Protein AF-A0A9P3BQN1-F1 (afdb_monomer_lite)

InterPro domains:
  IPR005103 Auxiliary Activity family 9, catalytic domain [PF03443] (20-229)
  IPR005103 Auxiliary Activity family 9, catalytic domain [cd21175] (20-243)
  IPR049892 Auxiliary Activity family 9 [PTHR33353] (1-288)

Foldseek 3Di:
DDDDDDDDPPPPPPPPDQFFKAFFWKDKLQATPATQAQWQFAFDLVCRRFFDPPPLFQCQQAHVSQQAFFQAAAEYEQFIKMKIAMASQLQPPDQDRGHPLQFWKKWKKKFDDQDRRHGPPRFWKGIATADMAGQAPVVRGGPVVVCVVQSRMAMGTHHQADAWFKMKMKIKGWGQNQLQPVVGDTGIHMHIGIYGYFHPHHDRDDMGGRGRRQDDNPDQLSNADPPDVPGPPPRPDDDDDHDDHPDDDPCPDPDDDDDDDDDDDDDDDDDDDDDDDDDDDDDDDDDDDDDDDDDDDDDDDDPPVPPPRPDTDDDPGRDDDPQFQEDNHSDTDHQFDWWDDLVSLVRSLVVLVVSLVVQVVSDGSSDSVRSVLSVVQSVQSVVCSVVVVGGDDPPTSHRSYDRDDGRSGDNDRDDYNDDPPPPDDDDDDD

Organism: Aspergillus viridinutans (NCBI:txid75553)

Sequence (430 aa):
MYRNFLLAVLALLTASAHAHTTFTTLYVDGENQGDGVCVRMHRDPEKATNPIEPLSSKDVACGIDGEKGVARVCPAKASSTLTFEFREWPDASHRGAIDKSHKGPCAVYMKKVDDATADNNAAGDGWFKIWQADYDATAGKWCTEKMIDNNGHISVQIPADIEGGYYLVRPELLALHATQDNPPDPQFYVGCAQVFVQSTGTAKPPTVNIGEGTYALSMPGMKYNIYKTPLDLPYPMYGPPVYEAGKTASANTRSEKSADTASSASTTPTKAALADTGSKKSTNSTSKPSSVPTQVCKDKTKSKKEKTKRDTLVQTKGLKPEGCILVRDNWCGFEVPSYTDEQGCSAASQNCWAQADVCYNTAPPTGSKHCQIWENKCTALDDSCNSGVFTGPPNKGKDLTPKPPALVGSTKIFQRGLRSHMKRRRLAHV

Secondary structure (DSSP, 8-state):
---------------------EEEEEEETTEEEEETTTEE----TTTTTS--SSTTSGGGTT-TTTTSPPS--EEEETTPEEEEEEESSTT-SS--SS-TT----EEEEEEE-S-TTSSS-SSEEEEEEEEEE--BTTTTB-HHHHHHHTTTEEEEE--SSBBPEEEEEEEEEEEEEETTSSS-EEEEEE-EEEEEEE--B-B----EEESTTSS-TTSGGGS--TT-SS--SSP---SSPPP-TT---------------------------------------------------------------PPPP---SSPPPTTEEEESSS-EEEPPPPBSSHHHHHHHHHHHHHHHHHHHHT--TT-SHHHHHHHHHHHHHHHHHHTT--SB-TTTT----PPPPPP-S---PPPP-----TT-------

Structure (mmCIF, N/CA/C/O backbone):
data_AF-A0A9P3BQN1-F1
#
_entry.id   AF-A0A9P3BQN1-F1
#
loop_
_atom_site.group_PDB
_atom_site.id
_atom_site.type_symbol
_atom_site.label_atom_id
_atom_site.label_alt_id
_atom_site.label_comp_id
_atom_site.label_asym_id
_atom_site.label_entity_id
_atom_site.label_seq_id
_atom_site.pdbx_PDB_ins_code
_atom_site.Cartn_x
_atom_site.Cartn_y
_atom_site.Cartn_z
_atom_site.occupancy
_atom_site.B_iso_or_equiv
_atom_site.auth_seq_id
_atom_site.auth_comp_id
_atom_site.auth_asym_id
_atom_site.auth_atom_id
_atom_site.pdbx_PDB_model_num
ATOM 1 N N . MET A 1 1 ? 33.917 47.162 34.806 1.00 39.03 1 MET A N 1
ATOM 2 C CA . MET A 1 1 ? 33.434 46.972 33.421 1.00 39.03 1 MET A CA 1
ATOM 3 C C . MET A 1 1 ? 32.985 45.526 33.267 1.00 39.03 1 MET A C 1
ATOM 5 O O . MET A 1 1 ? 33.846 44.658 33.234 1.00 39.03 1 MET A O 1
ATOM 9 N N . TYR A 1 2 ? 31.681 45.250 33.211 1.00 36.12 2 TYR A N 1
ATOM 10 C CA . TYR A 1 2 ? 31.184 43.922 32.827 1.00 36.12 2 TYR A CA 1
ATOM 11 C C . TYR A 1 2 ? 30.967 43.896 31.310 1.00 36.12 2 TYR A C 1
ATOM 13 O O . TYR A 1 2 ? 30.393 44.830 30.755 1.00 36.12 2 TYR A O 1
ATOM 21 N N . ARG A 1 3 ? 31.483 42.864 30.632 1.00 45.34 3 ARG A N 1
ATOM 22 C CA . ARG A 1 3 ? 31.343 42.673 29.181 1.00 45.34 3 ARG A CA 1
ATOM 23 C C . ARG A 1 3 ? 30.247 41.644 28.927 1.00 45.34 3 ARG A C 1
ATOM 25 O O . ARG A 1 3 ? 30.445 40.468 29.215 1.00 45.34 3 ARG A O 1
ATOM 32 N N . ASN A 1 4 ? 29.117 42.090 28.382 1.00 42.12 4 ASN A N 1
ATOM 33 C CA . ASN A 1 4 ? 28.040 41.199 27.958 1.00 42.12 4 ASN A CA 1
ATOM 34 C C . ASN A 1 4 ? 28.542 40.280 26.835 1.00 42.12 4 ASN A C 1
ATOM 36 O O . ASN A 1 4 ? 28.937 40.764 25.775 1.00 42.12 4 ASN A O 1
ATOM 40 N N . PHE A 1 5 ? 28.485 38.966 27.046 1.00 46.78 5 PHE A N 1
ATOM 41 C CA . PHE A 1 5 ? 28.626 37.986 25.971 1.00 46.78 5 PHE A CA 1
ATOM 42 C C . PHE A 1 5 ? 27.250 37.710 25.359 1.00 46.78 5 PHE A C 1
ATOM 44 O O . PHE A 1 5 ? 26.443 36.972 25.918 1.00 46.78 5 PHE A O 1
ATOM 51 N N . LEU A 1 6 ? 26.988 38.308 24.196 1.00 47.00 6 LEU A N 1
ATOM 52 C CA . LEU A 1 6 ? 25.861 37.935 23.342 1.00 47.00 6 LEU A CA 1
ATOM 53 C C . LEU A 1 6 ? 26.214 36.650 22.580 1.00 47.00 6 LEU A C 1
ATOM 55 O O . LEU A 1 6 ? 26.859 36.692 21.534 1.00 47.00 6 LEU A O 1
ATOM 59 N N . LEU A 1 7 ? 25.796 35.503 23.118 1.00 45.19 7 LEU A N 1
ATOM 60 C CA . LEU A 1 7 ? 25.830 34.226 22.405 1.00 45.19 7 LEU A CA 1
ATOM 61 C C . LEU A 1 7 ? 24.659 34.160 21.418 1.00 45.19 7 LEU A C 1
ATOM 63 O O . LEU A 1 7 ? 23.533 33.832 21.787 1.00 45.19 7 LEU A O 1
ATOM 67 N N . ALA A 1 8 ? 24.931 34.475 20.153 1.00 49.75 8 ALA A N 1
ATOM 68 C CA . ALA A 1 8 ? 23.980 34.269 19.067 1.00 49.75 8 ALA A CA 1
ATOM 69 C C . ALA A 1 8 ? 23.881 32.768 18.742 1.00 49.75 8 ALA A C 1
ATOM 71 O O . ALA A 1 8 ? 24.763 32.203 18.095 1.00 49.75 8 ALA A O 1
ATOM 72 N N . VAL A 1 9 ? 22.808 32.116 19.197 1.00 50.03 9 VAL A N 1
ATOM 73 C CA . VAL A 1 9 ? 22.521 30.713 18.866 1.00 50.03 9 VAL A CA 1
ATOM 74 C C . VAL A 1 9 ? 22.020 30.638 17.424 1.00 50.03 9 VAL A C 1
ATOM 76 O O . VAL A 1 9 ? 20.843 30.862 17.145 1.00 50.03 9 VAL A O 1
ATOM 79 N N . LEU A 1 10 ? 22.926 30.333 16.493 1.00 47.22 10 LEU A N 1
ATOM 80 C CA . LEU A 1 10 ? 22.579 30.088 15.096 1.00 47.22 10 LEU A CA 1
ATOM 81 C C . LEU A 1 10 ? 21.950 28.693 14.963 1.00 47.22 10 LEU A C 1
ATOM 83 O O . LEU A 1 10 ? 22.652 27.694 14.808 1.00 47.22 10 LEU A O 1
ATOM 87 N N . ALA A 1 11 ? 20.621 28.628 15.037 1.00 49.75 11 ALA A N 1
ATOM 88 C CA . ALA A 1 11 ? 19.874 27.397 14.808 1.00 49.75 11 ALA A CA 1
ATOM 89 C C . ALA A 1 11 ? 20.002 26.957 13.338 1.00 49.75 11 ALA A C 1
ATOM 91 O O . ALA A 1 11 ? 19.319 27.472 12.451 1.00 49.75 11 ALA A O 1
ATOM 92 N N . LEU A 1 12 ? 20.887 25.992 13.083 1.00 48.31 12 LEU A N 1
ATOM 93 C CA . LEU A 1 12 ? 20.987 25.292 11.805 1.00 48.31 12 LEU A CA 1
ATOM 94 C C . LEU A 1 12 ? 19.732 24.438 11.598 1.00 48.31 12 LEU A C 1
ATOM 96 O O . LEU A 1 12 ? 19.651 23.304 12.063 1.00 48.31 12 LEU A O 1
ATOM 100 N N . LEU A 1 13 ? 18.758 24.994 10.877 1.00 46.69 13 LEU A N 1
ATOM 101 C CA . LEU A 1 13 ? 17.640 24.243 10.313 1.00 46.69 13 LEU A CA 1
ATOM 102 C C . LEU A 1 13 ? 18.183 23.286 9.245 1.00 46.69 13 LEU A C 1
ATOM 104 O O . LEU A 1 13 ? 18.296 23.637 8.070 1.00 46.69 13 LEU A O 1
ATOM 108 N N . THR A 1 14 ? 18.541 22.072 9.661 1.00 46.84 14 THR A N 1
ATOM 109 C CA . THR A 1 14 ? 18.859 20.974 8.750 1.00 46.84 14 THR A CA 1
ATOM 110 C C . THR A 1 14 ? 17.588 20.593 8.003 1.00 46.84 14 THR A C 1
ATOM 112 O O . THR A 1 14 ? 16.731 19.889 8.535 1.00 46.84 14 THR A O 1
ATOM 115 N N . ALA A 1 15 ? 17.445 21.089 6.775 1.00 46.72 15 ALA A N 1
ATOM 116 C CA . ALA A 1 15 ? 16.362 20.693 5.892 1.00 46.72 15 ALA A CA 1
ATOM 117 C C . ALA A 1 15 ? 16.538 19.212 5.526 1.00 46.72 15 ALA A C 1
ATOM 119 O O . ALA A 1 15 ? 17.345 18.873 4.660 1.00 46.72 15 ALA A O 1
ATOM 120 N N . SER A 1 16 ? 15.803 18.335 6.212 1.00 53.94 16 SER A N 1
ATOM 121 C CA . SER A 1 16 ? 15.753 16.905 5.917 1.00 53.94 16 SER A CA 1
ATOM 122 C C . SER A 1 16 ? 15.166 16.698 4.526 1.00 53.94 16 SER A C 1
ATOM 124 O O . SER A 1 16 ? 13.947 16.694 4.354 1.00 53.94 16 SER A O 1
ATOM 126 N N . ALA A 1 17 ? 16.033 16.547 3.527 1.00 56.06 17 ALA A N 1
ATOM 127 C CA . ALA A 1 17 ? 15.627 16.203 2.176 1.00 56.06 17 ALA A CA 1
ATOM 128 C C . ALA A 1 17 ? 14.999 14.803 2.185 1.00 56.06 17 ALA A C 1
ATOM 130 O O . ALA A 1 17 ? 15.699 13.795 2.257 1.00 56.06 17 ALA A O 1
ATOM 131 N N . HIS A 1 18 ? 13.668 14.745 2.141 1.00 74.12 18 HIS A N 1
ATOM 132 C CA . HIS A 1 18 ? 12.994 13.570 1.605 1.00 74.12 18 HIS A CA 1
ATOM 133 C C . HIS A 1 18 ? 13.235 13.516 0.088 1.00 74.12 18 HIS A C 1
ATOM 135 O O . HIS A 1 18 ? 13.568 14.523 -0.541 1.00 74.12 18 HIS A O 1
ATOM 141 N N . ALA A 1 19 ? 13.172 12.299 -0.441 1.00 89.06 19 ALA A N 1
ATOM 142 C CA . ALA A 1 19 ? 13.417 11.963 -1.844 1.00 89.06 19 ALA A CA 1
ATOM 143 C C . ALA A 1 19 ? 12.872 10.561 -2.162 1.00 89.06 19 ALA A C 1
ATOM 145 O O . ALA A 1 19 ? 12.425 10.289 -3.275 1.00 89.06 19 ALA A O 1
ATOM 146 N N . HIS A 1 20 ? 12.911 9.674 -1.164 1.00 96.75 20 HIS A N 1
ATOM 147 C CA . HIS A 1 20 ? 12.397 8.310 -1.220 1.00 96.75 20 HIS A CA 1
ATOM 148 C C . HIS A 1 20 ? 10.852 8.253 -1.143 1.00 96.75 20 HIS A C 1
ATOM 150 O O . HIS A 1 20 ? 10.189 9.284 -1.042 1.00 96.75 20 HIS A O 1
ATOM 156 N N . THR A 1 21 ? 10.249 7.057 -1.184 1.00 98.31 21 THR A N 1
ATOM 157 C CA . THR A 1 21 ? 8.782 6.908 -1.264 1.00 98.31 21 THR A CA 1
ATOM 158 C C . THR A 1 21 ? 8.243 5.644 -0.602 1.00 98.31 21 THR A C 1
ATOM 160 O O . THR A 1 21 ? 8.949 4.647 -0.477 1.00 98.31 21 THR A O 1
ATOM 163 N N . THR A 1 22 ? 6.963 5.656 -0.223 1.00 98.19 22 THR A N 1
ATOM 164 C CA . THR A 1 22 ? 6.243 4.461 0.235 1.00 98.19 22 THR A CA 1
ATOM 165 C C . THR A 1 22 ? 4.865 4.340 -0.415 1.00 98.19 22 THR A C 1
ATOM 167 O O . THR A 1 22 ? 4.236 5.341 -0.763 1.00 98.19 22 THR A O 1
ATOM 170 N N . PHE A 1 23 ? 4.377 3.108 -0.566 1.00 98.62 23 PHE A N 1
ATOM 171 C CA . PHE A 1 23 ? 3.013 2.830 -1.024 1.00 98.62 23 PHE A CA 1
ATOM 172 C C . PHE A 1 23 ? 2.035 3.008 0.146 1.00 98.62 23 PHE A C 1
ATOM 174 O O . PHE A 1 23 ? 2.047 2.214 1.087 1.00 98.62 23 PHE A O 1
ATOM 181 N N . THR A 1 24 ? 1.188 4.041 0.100 1.00 98.19 24 THR A N 1
ATOM 182 C CA . THR A 1 24 ? 0.305 4.398 1.226 1.00 98.19 24 THR A CA 1
ATOM 183 C C . THR A 1 24 ? -1.126 3.902 1.071 1.00 98.19 24 THR A C 1
ATOM 185 O O . THR A 1 24 ? -1.736 3.478 2.056 1.00 98.19 24 THR A O 1
ATOM 188 N N . THR A 1 25 ? -1.686 3.996 -0.139 1.00 98.38 25 THR A N 1
ATOM 189 C CA . THR A 1 25 ? -3.147 4.061 -0.312 1.00 98.38 25 THR A CA 1
ATOM 190 C C . THR A 1 25 ? -3.589 3.323 -1.570 1.00 98.38 25 THR A C 1
ATOM 192 O O . THR A 1 25 ? -3.136 3.617 -2.680 1.00 98.38 25 THR A O 1
ATOM 195 N N . LEU A 1 26 ? -4.488 2.351 -1.397 1.00 98.75 26 LEU A N 1
ATOM 196 C CA . LEU A 1 26 ? -5.120 1.622 -2.494 1.00 98.75 26 LEU A CA 1
ATOM 197 C C . LEU A 1 26 ? -6.419 2.316 -2.920 1.00 98.75 26 LEU A C 1
ATOM 199 O O . LEU A 1 26 ? -7.218 2.738 -2.085 1.00 98.75 26 LEU A O 1
ATOM 203 N N . TYR A 1 27 ? -6.676 2.331 -4.224 1.00 98.75 27 TYR A N 1
ATOM 204 C CA . TYR A 1 27 ? -7.968 2.675 -4.804 1.00 98.75 27 TYR A CA 1
ATOM 205 C C . TYR A 1 27 ? -8.456 1.497 -5.654 1.00 98.75 27 TYR A C 1
ATOM 207 O O . TYR A 1 27 ? -7.671 0.900 -6.399 1.00 98.75 27 TYR A O 1
ATOM 215 N N . VAL A 1 28 ? -9.751 1.183 -5.581 1.00 98.56 28 VAL A N 1
ATOM 216 C CA . VAL A 1 28 ? -10.397 0.129 -6.383 1.00 98.56 28 VAL A CA 1
ATOM 217 C C . VAL A 1 28 ? -11.470 0.771 -7.253 1.00 98.56 28 VAL A C 1
ATOM 219 O O . VAL A 1 28 ? -12.370 1.428 -6.742 1.00 98.56 28 VAL A O 1
ATOM 222 N N . ASP A 1 29 ? -11.347 0.630 -8.573 1.00 97.81 29 ASP A N 1
ATOM 223 C CA . ASP A 1 29 ? -12.228 1.248 -9.579 1.00 97.81 29 ASP A CA 1
ATOM 224 C C . ASP A 1 29 ? -12.402 2.779 -9.423 1.00 97.81 29 ASP A C 1
ATOM 226 O O . ASP A 1 29 ? -13.376 3.366 -9.886 1.00 97.81 29 ASP A O 1
ATOM 230 N N . GLY A 1 30 ? -11.409 3.435 -8.806 1.00 97.19 30 GLY A N 1
ATOM 231 C CA . GLY A 1 30 ? -11.378 4.873 -8.512 1.00 97.19 30 GLY A CA 1
ATOM 232 C C . GLY A 1 30 ? -11.779 5.244 -7.079 1.00 97.19 30 GLY A C 1
ATOM 233 O O . GLY A 1 30 ? -11.443 6.338 -6.630 1.00 97.19 30 GLY A O 1
ATOM 234 N N . GLU A 1 31 ? -12.418 4.338 -6.333 1.00 97.88 31 GLU A N 1
ATOM 235 C CA . GLU A 1 31 ? -12.808 4.569 -4.938 1.00 97.88 31 GLU A CA 1
ATOM 236 C C . GLU A 1 31 ? -11.613 4.379 -3.995 1.00 97.88 31 GLU A C 1
ATOM 238 O O . GLU A 1 31 ? -11.024 3.294 -3.913 1.00 97.88 31 GLU A O 1
ATOM 243 N N . ASN A 1 32 ? -11.269 5.440 -3.266 1.00 98.00 32 ASN A N 1
ATOM 244 C CA . ASN A 1 32 ? -10.203 5.458 -2.267 1.00 98.00 32 ASN A CA 1
ATOM 245 C C . ASN A 1 32 ? -10.573 4.558 -1.077 1.00 98.00 32 ASN A C 1
ATOM 247 O O . ASN A 1 32 ? -11.606 4.766 -0.441 1.00 98.00 32 ASN A O 1
ATOM 251 N N . GLN A 1 33 ? -9.742 3.557 -0.776 1.00 97.88 33 GLN A N 1
ATOM 252 C CA . GLN A 1 33 ? -10.011 2.601 0.304 1.00 97.88 33 GLN A CA 1
ATOM 253 C C . GLN A 1 33 ? -9.660 3.147 1.700 1.00 97.88 33 GLN A C 1
ATOM 255 O O . GLN A 1 33 ? -10.091 2.563 2.693 1.00 97.88 33 GLN A O 1
ATOM 260 N N . GLY A 1 34 ? -8.926 4.263 1.772 1.00 96.94 34 GLY A N 1
ATOM 261 C CA . GLY A 1 34 ? -8.362 4.846 2.988 1.00 96.94 34 GLY A CA 1
ATOM 262 C C . GLY A 1 34 ? -6.869 4.537 3.146 1.00 96.94 34 GLY A C 1
ATOM 263 O O . GLY A 1 34 ? -6.387 3.474 2.752 1.00 96.94 34 GLY A O 1
ATOM 264 N N . ASP A 1 35 ? -6.125 5.477 3.725 1.00 97.19 35 ASP A N 1
ATOM 265 C CA . ASP A 1 35 ? -4.675 5.358 3.904 1.00 97.19 35 ASP A CA 1
ATOM 266 C C . ASP A 1 35 ? -4.324 4.178 4.827 1.00 97.19 35 ASP A C 1
ATOM 268 O O . ASP A 1 35 ? -4.886 4.025 5.909 1.00 97.19 35 ASP A O 1
ATOM 272 N N . GLY A 1 36 ? -3.403 3.311 4.401 1.00 96.94 36 GLY A N 1
ATOM 273 C CA . GLY A 1 36 ? -3.015 2.100 5.132 1.00 96.94 36 GLY A CA 1
ATOM 274 C C . GLY A 1 36 ? -4.068 0.982 5.187 1.00 96.94 36 GLY A C 1
ATOM 275 O O . GLY A 1 36 ? -3.737 -0.144 5.567 1.00 96.94 36 GLY A O 1
ATOM 276 N N . VAL A 1 37 ? -5.323 1.232 4.792 1.00 97.81 37 VAL A N 1
ATOM 277 C CA . VAL A 1 37 ? -6.386 0.215 4.764 1.00 97.81 37 VAL A CA 1
ATOM 278 C C . VAL A 1 37 ? -5.992 -0.894 3.792 1.00 97.81 37 VAL A C 1
ATOM 280 O O . VAL A 1 37 ? -5.720 -0.630 2.628 1.00 97.81 37 VAL A O 1
ATOM 283 N N . CYS A 1 38 ? -5.953 -2.136 4.281 1.00 98.25 38 CYS A N 1
ATOM 284 C CA . CYS A 1 38 ? -5.511 -3.327 3.548 1.00 98.25 38 CYS A CA 1
ATOM 285 C C . CYS A 1 38 ? -4.085 -3.267 2.956 1.00 98.25 38 CYS A C 1
ATOM 287 O O . CYS A 1 38 ? -3.725 -4.150 2.179 1.00 98.25 38 CYS A O 1
ATOM 289 N N . VAL A 1 39 ? -3.253 -2.289 3.334 1.00 98.56 39 VAL A N 1
ATOM 290 C CA . VAL A 1 39 ? -1.861 -2.164 2.873 1.00 98.56 39 VAL A CA 1
ATOM 291 C C . VAL A 1 39 ? -0.889 -2.641 3.953 1.00 98.56 39 VAL A C 1
ATOM 293 O O . VAL A 1 39 ? -0.888 -2.139 5.076 1.00 98.56 39 VAL A O 1
ATOM 296 N N . ARG A 1 40 ? -0.019 -3.586 3.586 1.00 98.19 40 ARG A N 1
ATOM 297 C CA . ARG A 1 40 ? 1.211 -3.913 4.312 1.00 98.19 40 ARG A CA 1
ATOM 298 C C . ARG A 1 40 ? 2.285 -2.896 3.924 1.00 98.19 40 ARG A C 1
ATOM 300 O O . ARG A 1 40 ? 2.614 -2.772 2.743 1.00 98.19 40 ARG A O 1
ATOM 307 N N . MET A 1 41 ? 2.795 -2.183 4.923 1.00 94.75 41 MET A N 1
ATOM 308 C CA . MET A 1 41 ? 3.827 -1.149 4.819 1.00 94.75 41 MET A CA 1
ATOM 309 C C . MET A 1 41 ? 4.735 -1.209 6.051 1.00 94.75 41 MET A C 1
ATOM 311 O O . MET A 1 41 ? 4.291 -1.647 7.119 1.00 94.75 41 MET A O 1
ATOM 315 N N . HIS A 1 42 ? 5.967 -0.719 5.917 1.00 95.94 42 HIS A N 1
ATOM 316 C CA . HIS A 1 42 ? 6.888 -0.581 7.042 1.00 95.94 42 HIS A CA 1
ATOM 317 C C . HIS A 1 42 ? 6.295 0.341 8.117 1.00 95.94 42 HIS A C 1
ATOM 319 O O . HIS A 1 42 ? 5.640 1.337 7.808 1.00 95.94 42 HIS A O 1
ATOM 325 N N . ARG A 1 43 ? 6.470 -0.023 9.390 1.00 94.31 43 ARG A N 1
ATOM 326 C CA . ARG A 1 43 ? 5.782 0.617 10.519 1.00 94.31 43 ARG A CA 1
ATOM 327 C C . ARG A 1 43 ? 6.574 1.711 11.231 1.00 94.31 43 ARG A C 1
ATOM 329 O O . ARG A 1 43 ? 5.974 2.441 12.013 1.00 94.31 43 ARG A O 1
ATOM 336 N N . ASP A 1 44 ? 7.866 1.837 10.949 1.00 94.81 44 ASP A N 1
ATOM 337 C CA . ASP A 1 44 ? 8.739 2.893 11.472 1.00 94.81 44 ASP A CA 1
ATOM 338 C C . ASP A 1 44 ? 8.567 4.179 10.635 1.00 94.81 44 ASP A C 1
ATOM 340 O O . ASP A 1 44 ? 8.916 4.171 9.454 1.00 94.81 44 ASP A O 1
ATOM 344 N N . PRO A 1 45 ? 8.029 5.285 11.186 1.00 91.88 45 PRO A N 1
ATOM 345 C CA . PRO A 1 45 ? 7.754 6.494 10.410 1.00 91.88 45 PRO A CA 1
ATOM 346 C C . PRO A 1 45 ? 9.019 7.226 9.939 1.00 91.88 45 PRO A C 1
ATOM 348 O O . PRO A 1 45 ? 8.949 7.940 8.944 1.00 91.88 45 PRO A O 1
ATOM 351 N N . GLU A 1 46 ? 10.172 7.033 10.588 1.00 91.75 46 GLU A N 1
ATOM 352 C CA . GLU A 1 46 ? 11.445 7.642 10.170 1.00 91.75 46 GLU A CA 1
ATOM 353 C C . GLU A 1 46 ? 12.078 6.905 8.980 1.00 91.75 46 GLU A C 1
ATOM 355 O O . GLU A 1 46 ? 12.982 7.427 8.328 1.00 91.75 46 GLU A O 1
ATOM 360 N N . LYS A 1 47 ? 11.637 5.666 8.720 1.00 94.00 47 LYS A N 1
ATOM 361 C CA . LYS A 1 47 ? 12.226 4.754 7.724 1.00 94.00 47 LYS A CA 1
ATOM 362 C C . LYS A 1 47 ? 11.209 4.238 6.706 1.00 94.00 47 LYS A C 1
ATOM 364 O O . LYS A 1 47 ? 11.594 3.547 5.770 1.00 94.00 47 LYS A O 1
ATOM 369 N N . ALA A 1 48 ? 9.929 4.591 6.844 1.00 95.38 48 ALA A N 1
ATOM 370 C CA . ALA A 1 48 ? 8.813 4.073 6.046 1.00 95.38 48 ALA A CA 1
ATOM 371 C C . ALA A 1 48 ? 8.978 4.231 4.528 1.00 95.38 48 ALA A C 1
ATOM 373 O O . ALA A 1 48 ? 8.413 3.447 3.763 1.00 95.38 48 ALA A O 1
ATOM 374 N N . THR A 1 49 ? 9.718 5.254 4.102 1.00 97.06 49 THR A N 1
ATOM 375 C CA . THR A 1 49 ? 10.008 5.573 2.702 1.00 97.06 49 THR A CA 1
ATOM 376 C C . THR A 1 49 ? 11.349 5.030 2.214 1.00 97.06 49 THR A C 1
ATOM 378 O O . THR A 1 49 ? 11.613 5.120 1.022 1.00 97.06 49 THR A O 1
ATOM 381 N N . ASN A 1 50 ? 12.218 4.510 3.086 1.00 96.75 50 ASN A N 1
ATOM 382 C CA . ASN A 1 50 ? 13.560 4.072 2.694 1.00 96.75 50 ASN A CA 1
ATOM 383 C C . ASN A 1 50 ? 13.516 2.885 1.716 1.00 96.75 50 ASN A C 1
ATOM 385 O O . ASN A 1 50 ? 12.587 2.073 1.771 1.00 96.75 50 ASN A O 1
ATOM 389 N N . PRO A 1 51 ? 14.513 2.769 0.820 1.00 97.12 51 PRO A N 1
ATOM 390 C CA . PRO A 1 51 ? 14.601 1.634 -0.086 1.00 97.12 51 PRO A CA 1
ATOM 391 C C . PRO A 1 51 ? 14.883 0.333 0.672 1.00 97.12 51 PRO A C 1
ATOM 393 O O . PRO A 1 51 ? 15.381 0.338 1.798 1.00 97.12 51 PRO A O 1
ATOM 396 N N . ILE A 1 52 ? 14.580 -0.802 0.040 1.00 97.19 52 ILE A N 1
ATOM 397 C CA . ILE A 1 52 ? 14.872 -2.117 0.622 1.00 97.19 52 ILE A CA 1
ATOM 398 C C . ILE A 1 52 ? 16.373 -2.408 0.550 1.00 97.19 52 ILE A C 1
ATOM 400 O O . ILE A 1 52 ? 16.896 -2.713 -0.520 1.00 97.19 52 ILE A O 1
ATOM 404 N N . GLU A 1 53 ? 17.043 -2.386 1.700 1.00 93.25 53 GLU A N 1
ATOM 405 C CA . GLU A 1 53 ? 18.445 -2.774 1.853 1.00 93.25 53 GLU A CA 1
ATOM 406 C C . GLU A 1 53 ? 18.579 -3.944 2.855 1.00 93.25 53 GLU A C 1
ATOM 408 O O . GLU A 1 53 ? 17.948 -3.912 3.914 1.00 93.25 53 GLU A O 1
ATOM 413 N N . PRO A 1 54 ? 19.397 -4.979 2.570 1.00 92.88 54 PRO A N 1
ATOM 414 C CA . PRO A 1 54 ? 20.036 -5.278 1.287 1.00 92.88 54 PRO A CA 1
ATOM 415 C C . PRO A 1 54 ? 19.043 -5.893 0.285 1.00 92.88 54 PRO A C 1
ATOM 417 O O . PRO A 1 54 ? 18.081 -6.557 0.672 1.00 92.88 54 PRO A O 1
ATOM 420 N N . LEU A 1 55 ? 19.335 -5.785 -1.017 1.00 91.75 55 LEU A N 1
ATOM 421 C CA . LEU A 1 55 ? 18.516 -6.385 -2.091 1.00 91.75 55 LEU A CA 1
ATOM 422 C C . LEU A 1 55 ? 18.364 -7.910 -2.019 1.00 91.75 55 LEU A C 1
ATOM 424 O O . LEU A 1 55 ? 17.459 -8.472 -2.634 1.00 91.75 55 LEU A O 1
ATOM 428 N N . SER A 1 56 ? 19.242 -8.587 -1.278 1.00 91.81 56 SER A N 1
ATOM 429 C CA . SER A 1 56 ? 19.119 -10.015 -1.007 1.00 91.81 56 SER A CA 1
ATOM 430 C C . SER A 1 56 ? 18.027 -10.347 0.012 1.00 91.81 56 SER A C 1
ATOM 432 O O . SER A 1 56 ? 17.652 -11.513 0.077 1.00 91.81 56 SER A O 1
ATOM 434 N N . SER A 1 57 ? 17.509 -9.387 0.791 1.00 95.62 57 SER A N 1
ATOM 435 C CA . SER A 1 57 ? 16.480 -9.648 1.807 1.00 95.62 57 SER A CA 1
ATOM 436 C C . SER A 1 57 ? 15.180 -10.173 1.192 1.00 95.62 57 SER A C 1
ATOM 438 O O . SER A 1 57 ? 14.736 -9.717 0.138 1.00 95.62 57 SER A O 1
ATOM 440 N N . LYS A 1 58 ? 14.488 -11.056 1.922 1.00 97.12 58 LYS A N 1
ATOM 441 C CA . LYS A 1 58 ? 13.094 -11.445 1.647 1.00 97.12 58 LYS A CA 1
ATOM 442 C C . LYS A 1 58 ? 12.136 -10.253 1.515 1.00 97.12 58 LYS A C 1
ATOM 444 O O . LYS A 1 58 ? 11.106 -10.369 0.854 1.00 97.12 58 LYS A O 1
ATOM 449 N N . ASP A 1 59 ? 12.474 -9.111 2.115 1.00 97.94 59 ASP A N 1
ATOM 450 C CA . ASP A 1 59 ? 11.616 -7.925 2.188 1.00 97.94 59 ASP A CA 1
ATOM 451 C C . ASP A 1 59 ? 11.395 -7.260 0.818 1.00 97.94 59 ASP A C 1
ATOM 453 O O . ASP A 1 59 ? 10.444 -6.497 0.656 1.00 97.94 59 ASP A O 1
ATOM 457 N N . VAL A 1 60 ? 12.153 -7.639 -0.224 1.00 97.50 60 VAL A N 1
ATOM 458 C CA . VAL A 1 60 ? 11.811 -7.288 -1.617 1.00 97.50 60 VAL A CA 1
ATOM 459 C C . VAL A 1 60 ? 10.421 -7.797 -2.030 1.00 97.50 60 VAL A C 1
ATOM 461 O O . VAL A 1 60 ? 9.844 -7.278 -2.986 1.00 97.50 60 VAL A O 1
ATOM 464 N N . ALA A 1 61 ? 9.848 -8.782 -1.327 1.00 98.31 61 ALA A N 1
ATOM 465 C CA . ALA A 1 61 ? 8.515 -9.312 -1.599 1.00 98.31 61 ALA A CA 1
ATOM 466 C C . ALA A 1 61 ? 7.383 -8.319 -1.281 1.00 98.31 61 ALA A C 1
ATOM 468 O O . ALA A 1 61 ? 6.542 -8.093 -2.142 1.00 98.31 61 ALA A O 1
ATOM 469 N N . CYS A 1 62 ? 7.349 -7.707 -0.093 1.00 98.19 62 CYS A N 1
ATOM 470 C CA . CYS A 1 62 ? 6.243 -6.824 0.326 1.00 98.19 62 CYS A CA 1
ATOM 471 C C . CYS A 1 62 ? 6.683 -5.600 1.153 1.00 98.19 62 CYS A C 1
ATOM 473 O O . CYS A 1 62 ? 5.846 -4.970 1.797 1.00 98.19 62 CYS A O 1
ATOM 475 N N . GLY A 1 63 ? 7.972 -5.260 1.135 1.00 97.56 63 GLY A N 1
ATOM 476 C CA . GLY A 1 63 ? 8.575 -4.228 1.974 1.00 97.56 63 GLY A CA 1
ATOM 477 C C . GLY A 1 63 ? 8.991 -4.741 3.353 1.00 97.56 63 GLY A C 1
ATOM 478 O O . GLY A 1 63 ? 8.663 -5.865 3.744 1.00 97.56 63 GLY A O 1
ATOM 479 N N . ILE A 1 64 ? 9.704 -3.901 4.108 1.00 96.75 64 ILE A N 1
ATOM 480 C CA . ILE A 1 64 ? 9.968 -4.142 5.535 1.00 96.75 64 ILE A CA 1
ATOM 481 C C . ILE A 1 64 ? 8.612 -4.198 6.263 1.00 96.75 64 ILE A C 1
ATOM 483 O O . ILE A 1 64 ? 7.669 -3.509 5.883 1.00 96.75 64 ILE A O 1
ATOM 487 N N . ASP A 1 65 ? 8.482 -5.081 7.257 1.00 96.88 65 ASP A N 1
ATOM 488 C CA . ASP A 1 65 ? 7.206 -5.516 7.859 1.00 96.88 65 ASP A CA 1
ATOM 489 C C . ASP A 1 65 ? 6.215 -6.221 6.905 1.00 96.88 65 ASP A C 1
ATOM 491 O O . ASP A 1 65 ? 5.204 -6.733 7.373 1.00 96.88 65 ASP A O 1
ATOM 495 N N . GLY A 1 66 ? 6.499 -6.347 5.603 1.00 97.38 66 GLY A N 1
ATOM 496 C CA . GLY A 1 66 ? 5.582 -6.881 4.584 1.00 97.38 66 GLY A CA 1
ATOM 497 C C . GLY A 1 66 ? 5.168 -8.353 4.735 1.00 97.38 66 GLY A C 1
ATOM 498 O O . GLY A 1 66 ? 4.217 -8.800 4.089 1.00 97.38 66 GLY A O 1
ATOM 499 N N . GLU A 1 67 ? 5.843 -9.108 5.603 1.00 98.06 67 GLU A N 1
ATOM 500 C CA . GLU A 1 67 ? 5.413 -10.453 6.012 1.00 98.06 67 GLU A CA 1
ATOM 501 C C . GLU A 1 67 ? 4.318 -10.452 7.081 1.00 98.06 67 GLU A C 1
ATOM 503 O O . GLU A 1 67 ? 3.706 -11.492 7.297 1.00 98.06 67 GLU A O 1
ATOM 508 N N . LYS A 1 68 ? 4.054 -9.321 7.744 1.00 98.19 68 LYS A N 1
ATOM 509 C CA . LYS A 1 68 ? 2.989 -9.195 8.742 1.00 98.19 68 LYS A CA 1
ATOM 510 C C . LYS A 1 68 ? 1.664 -8.925 8.034 1.00 98.19 68 LYS A C 1
ATOM 512 O O . LYS A 1 68 ? 1.541 -7.967 7.267 1.00 98.19 68 LYS A O 1
ATOM 517 N N . GLY A 1 69 ? 0.668 -9.763 8.285 1.00 98.00 69 GLY A N 1
ATOM 518 C CA . GLY A 1 69 ? -0.694 -9.554 7.825 1.00 98.00 69 GLY A CA 1
ATOM 519 C C . GLY A 1 69 ? -1.325 -8.337 8.498 1.00 98.00 69 GLY A C 1
ATOM 520 O O . GLY A 1 69 ? -1.141 -8.097 9.690 1.00 98.00 69 GLY A O 1
ATOM 521 N N . VAL A 1 70 ? -2.101 -7.561 7.740 1.00 97.94 70 VAL A N 1
ATOM 522 C CA . VAL A 1 70 ? -2.936 -6.490 8.304 1.00 97.94 70 VAL A CA 1
ATOM 523 C C . VAL A 1 70 ? -4.399 -6.926 8.378 1.00 97.94 70 VAL A C 1
ATOM 525 O O . VAL A 1 70 ? -4.855 -7.766 7.604 1.00 97.94 70 VAL A O 1
ATOM 528 N N . ALA A 1 71 ? -5.167 -6.372 9.318 1.00 97.44 71 ALA A N 1
ATOM 529 C CA . ALA A 1 71 ? -6.498 -6.889 9.658 1.00 97.44 71 ALA A CA 1
ATOM 530 C C . ALA A 1 71 ? -7.592 -6.684 8.584 1.00 97.44 71 ALA A C 1
ATOM 532 O O . ALA A 1 71 ? -8.720 -7.136 8.780 1.00 97.44 71 ALA A O 1
ATOM 533 N N . ARG A 1 72 ? -7.310 -6.002 7.461 1.00 97.94 72 ARG A N 1
ATOM 534 C CA . ARG A 1 72 ? -8.298 -5.697 6.410 1.00 97.94 72 ARG A CA 1
ATOM 535 C C . ARG A 1 72 ? -7.875 -6.208 5.038 1.00 97.94 72 ARG A C 1
ATOM 537 O O . ARG A 1 72 ? -6.698 -6.254 4.699 1.00 97.94 72 ARG A O 1
ATOM 544 N N . VAL A 1 73 ? -8.865 -6.558 4.227 1.00 98.75 73 VAL A N 1
ATOM 545 C CA . VAL A 1 73 ? -8.714 -7.015 2.843 1.00 98.75 73 VAL A CA 1
ATOM 546 C C . VAL A 1 73 ? -9.705 -6.227 1.995 1.00 98.75 73 VAL A C 1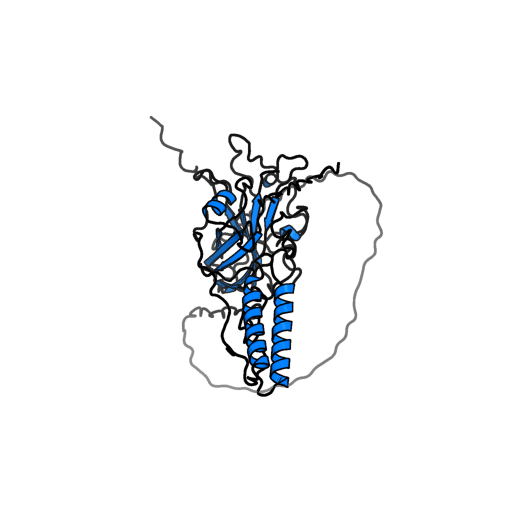
ATOM 548 O O . VAL A 1 73 ? -10.902 -6.232 2.288 1.00 98.75 73 VAL A O 1
ATOM 551 N N . CYS A 1 74 ? -9.223 -5.542 0.962 1.00 98.62 74 CYS A N 1
ATOM 552 C CA . CYS A 1 74 ? -10.073 -4.735 0.094 1.00 98.62 74 CYS A CA 1
ATOM 553 C C . CYS A 1 74 ? -10.765 -5.614 -0.968 1.00 98.62 74 CYS A C 1
ATOM 555 O O . CYS A 1 74 ? -10.091 -6.419 -1.620 1.00 98.62 74 CYS A O 1
ATOM 557 N N . PRO A 1 75 ? -12.089 -5.493 -1.174 1.00 98.38 75 PRO A N 1
ATOM 558 C CA . PRO A 1 75 ? -12.789 -6.224 -2.224 1.00 98.38 75 PRO A CA 1
ATOM 559 C C . PRO A 1 75 ? -12.525 -5.597 -3.598 1.00 98.38 75 PRO A C 1
ATOM 561 O O . PRO A 1 75 ? -12.651 -4.389 -3.776 1.00 98.38 75 PRO A O 1
ATOM 564 N N . ALA A 1 76 ? -12.233 -6.428 -4.595 1.00 98.50 76 ALA A N 1
ATOM 565 C CA . ALA A 1 76 ? -12.151 -6.051 -6.004 1.00 98.50 76 ALA A CA 1
ATOM 566 C C . ALA A 1 76 ? -12.792 -7.140 -6.881 1.00 98.50 76 ALA A C 1
ATOM 568 O O . ALA A 1 76 ? -13.091 -8.238 -6.410 1.00 98.50 76 ALA A O 1
ATOM 569 N N . LYS A 1 77 ? -13.003 -6.867 -8.170 1.00 97.94 77 LYS A N 1
ATOM 570 C CA . LYS A 1 77 ? -13.488 -7.856 -9.147 1.00 97.94 77 LYS A CA 1
ATOM 571 C C . LYS A 1 77 ? -12.389 -8.205 -10.146 1.00 97.94 77 LYS A C 1
ATOM 573 O O . LYS A 1 77 ? -11.438 -7.449 -10.336 1.00 97.94 77 LYS A O 1
ATOM 578 N N . ALA A 1 78 ? -12.533 -9.332 -10.839 1.00 96.50 78 ALA A N 1
ATOM 579 C CA . ALA A 1 78 ? -11.821 -9.511 -12.105 1.00 96.50 78 ALA A CA 1
ATOM 580 C C . ALA A 1 78 ? -12.127 -8.320 -13.038 1.00 96.50 78 ALA A C 1
ATOM 582 O O . ALA A 1 78 ? -13.258 -7.835 -13.073 1.00 96.50 78 ALA A O 1
ATOM 583 N N . SER A 1 79 ? -11.114 -7.830 -13.756 1.00 97.06 79 SER A N 1
ATOM 584 C CA . SER A 1 79 ? -11.159 -6.589 -14.547 1.00 97.06 79 SER A CA 1
ATOM 585 C C . SER A 1 79 ? -11.345 -5.268 -13.782 1.00 97.06 79 SER A C 1
ATOM 587 O O . SER A 1 79 ? -11.326 -4.225 -14.442 1.00 97.06 79 SER A O 1
ATOM 589 N N . SER A 1 80 ? -11.427 -5.253 -12.443 1.00 98.44 80 SER A N 1
ATOM 590 C CA . SER A 1 80 ? -11.316 -3.995 -11.684 1.00 98.44 80 SER A CA 1
ATOM 591 C C . SER A 1 80 ? -9.960 -3.326 -11.927 1.00 98.44 80 SER A C 1
ATOM 593 O O . SER A 1 80 ? -8.933 -3.994 -12.095 1.00 98.44 80 SER A O 1
ATOM 595 N N . THR A 1 81 ? -9.955 -1.996 -11.910 1.00 98.62 81 THR A N 1
ATOM 596 C CA . THR A 1 81 ? -8.739 -1.181 -11.928 1.00 98.62 81 THR A CA 1
ATOM 597 C C . THR A 1 81 ? -8.247 -0.994 -10.498 1.00 98.62 81 THR A C 1
ATOM 599 O O . THR A 1 81 ? -8.963 -0.441 -9.666 1.00 98.62 81 THR A O 1
ATOM 602 N N . LEU A 1 82 ? -7.020 -1.421 -10.209 1.00 98.88 82 LEU A N 1
ATOM 603 C CA . LEU A 1 82 ? -6.325 -1.070 -8.973 1.00 98.88 82 LEU A CA 1
ATOM 604 C C . LEU A 1 82 ? -5.441 0.142 -9.245 1.00 98.88 82 LEU A C 1
ATOM 606 O O . LEU A 1 82 ? -4.706 0.153 -10.233 1.00 98.88 82 LEU A O 1
ATOM 610 N N . THR A 1 83 ? -5.501 1.148 -8.376 1.00 98.88 83 THR A N 1
ATOM 611 C CA . THR A 1 83 ? -4.544 2.262 -8.382 1.00 98.88 83 THR A CA 1
ATOM 612 C C . THR A 1 83 ? -3.803 2.307 -7.055 1.00 98.88 83 THR A C 1
ATOM 614 O O . THR A 1 83 ? -4.418 2.203 -5.995 1.00 98.88 83 THR A O 1
ATOM 617 N N . PHE A 1 84 ? -2.485 2.448 -7.133 1.00 98.81 84 PHE A N 1
ATOM 618 C CA . PHE A 1 84 ? -1.572 2.538 -6.001 1.00 98.81 84 PHE A CA 1
ATOM 619 C C . PHE A 1 84 ? -1.059 3.973 -5.915 1.00 98.81 84 PHE A C 1
ATOM 621 O O . PHE A 1 84 ? -0.531 4.487 -6.904 1.00 98.81 84 PHE A O 1
ATOM 628 N N . GLU A 1 85 ? -1.227 4.613 -4.762 1.00 98.69 85 GLU A N 1
ATOM 629 C CA . GLU A 1 85 ? -0.659 5.929 -4.469 1.00 98.69 85 GLU A CA 1
ATOM 630 C C . GLU A 1 85 ? 0.659 5.775 -3.703 1.00 98.69 85 GLU A C 1
ATOM 632 O O . GLU A 1 85 ? 0.717 5.138 -2.647 1.00 98.69 85 GLU A O 1
ATOM 637 N N . PHE A 1 86 ? 1.712 6.360 -4.265 1.00 98.62 86 PHE A N 1
ATOM 638 C CA . PHE A 1 86 ? 3.039 6.472 -3.676 1.00 98.62 86 PHE A CA 1
ATOM 639 C C . PHE A 1 86 ? 3.264 7.896 -3.170 1.00 98.62 86 PHE A C 1
ATOM 641 O O . PHE A 1 86 ? 3.057 8.856 -3.919 1.00 98.62 86 PHE A O 1
ATOM 648 N N . ARG A 1 87 ? 3.702 8.029 -1.914 1.00 98.00 87 ARG A N 1
ATOM 649 C CA . ARG A 1 87 ? 3.955 9.320 -1.262 1.00 98.00 87 ARG A CA 1
ATOM 650 C C . ARG A 1 87 ? 5.371 9.412 -0.712 1.00 98.00 87 ARG A C 1
ATOM 652 O O . ARG A 1 87 ? 5.889 8.473 -0.113 1.00 98.00 87 ARG A O 1
ATOM 659 N N . GLU A 1 88 ? 5.934 10.602 -0.864 1.00 96.88 88 GLU A N 1
ATOM 660 C CA . GLU A 1 88 ? 7.229 11.024 -0.316 1.00 96.88 88 GLU A CA 1
ATOM 661 C C . GLU A 1 88 ? 7.104 11.468 1.152 1.00 96.88 88 GLU A C 1
ATOM 663 O O . GLU A 1 88 ? 7.990 11.214 1.959 1.00 96.88 88 GLU A O 1
ATOM 668 N N . TRP A 1 89 ? 5.948 12.035 1.520 1.00 96.06 89 TRP A N 1
ATOM 669 C CA . TRP A 1 89 ? 5.508 12.236 2.904 1.00 96.06 89 TRP A CA 1
ATOM 670 C C . TRP A 1 89 ? 4.276 11.356 3.153 1.00 96.06 89 TRP A C 1
ATOM 672 O O . TRP A 1 89 ? 3.185 11.707 2.687 1.00 96.06 89 TRP A O 1
ATOM 682 N N . PRO A 1 90 ? 4.410 10.199 3.833 1.00 96.06 90 PRO A N 1
ATOM 683 C CA . PRO A 1 90 ? 3.322 9.224 3.929 1.00 96.06 90 PRO A CA 1
ATOM 684 C C . PRO A 1 90 ? 2.054 9.790 4.585 1.00 96.06 90 PRO A C 1
ATOM 686 O O . PRO A 1 90 ? 0.939 9.489 4.152 1.00 96.06 90 PRO A O 1
ATOM 689 N N . ASP A 1 91 ? 2.228 10.669 5.575 1.00 95.06 91 ASP A N 1
ATOM 690 C CA . ASP A 1 91 ? 1.167 11.356 6.319 1.00 95.06 91 ASP A CA 1
ATOM 691 C C . ASP A 1 91 ? 0.423 12.443 5.522 1.00 95.06 91 ASP A C 1
ATOM 693 O O . ASP A 1 91 ? -0.534 13.039 6.029 1.00 95.06 91 ASP A O 1
ATOM 697 N N . ALA A 1 92 ? 0.864 12.723 4.291 1.00 94.31 92 ALA A N 1
ATOM 698 C CA . ALA A 1 92 ? 0.406 13.824 3.451 1.00 94.31 92 ALA A CA 1
ATOM 699 C C . ALA A 1 92 ? 0.477 15.206 4.144 1.00 94.31 92 ALA A C 1
ATOM 701 O O . ALA A 1 92 ? -0.390 16.057 3.939 1.00 94.31 92 ALA A O 1
ATOM 702 N N . SER A 1 93 ? 1.506 15.445 4.969 1.00 94.06 93 SER A N 1
ATOM 703 C CA . SER A 1 93 ? 1.886 16.794 5.434 1.00 94.06 93 SER A CA 1
ATOM 704 C C . SER A 1 93 ? 2.305 17.702 4.275 1.00 94.06 93 SER A C 1
ATOM 706 O O . SER A 1 93 ? 1.977 18.887 4.263 1.00 94.06 93 SER A O 1
ATOM 708 N N . HIS A 1 94 ? 2.984 17.134 3.277 1.00 93.69 94 HIS A N 1
ATOM 709 C CA . HIS A 1 94 ? 3.427 17.809 2.062 1.00 93.69 94 HIS A CA 1
ATOM 710 C C . HIS A 1 94 ? 3.048 16.990 0.822 1.00 93.69 94 HIS A C 1
ATOM 712 O O . HIS A 1 94 ? 2.826 15.780 0.891 1.00 93.69 94 HIS A O 1
ATOM 718 N N . ARG A 1 95 ? 2.974 17.652 -0.340 1.00 92.50 95 ARG A N 1
ATOM 719 C CA . ARG A 1 95 ? 2.750 16.981 -1.627 1.00 92.50 95 ARG A CA 1
ATOM 720 C C . ARG A 1 95 ? 4.084 16.565 -2.234 1.00 92.50 95 ARG A C 1
ATOM 722 O O . ARG A 1 95 ? 4.853 17.424 -2.652 1.00 92.50 95 ARG A O 1
ATOM 729 N N . GLY A 1 96 ? 4.285 15.261 -2.355 1.00 94.81 96 GLY A N 1
ATOM 730 C CA . GLY A 1 96 ? 5.424 14.649 -3.026 1.00 94.81 96 GLY A CA 1
ATOM 731 C C . GLY A 1 96 ? 5.149 13.173 -3.282 1.00 94.81 96 GLY A C 1
ATOM 732 O O . GLY A 1 96 ? 4.324 12.568 -2.592 1.00 94.81 96 GLY A O 1
ATOM 733 N N . ALA A 1 97 ? 5.809 12.607 -4.286 1.00 96.88 97 ALA A N 1
ATOM 734 C CA . ALA A 1 97 ? 5.624 11.214 -4.690 1.00 96.88 97 ALA A CA 1
ATOM 735 C C . ALA A 1 97 ? 6.929 10.434 -4.534 1.00 96.88 97 ALA A C 1
ATOM 737 O O . ALA A 1 97 ? 6.950 9.432 -3.833 1.00 96.88 97 ALA A O 1
ATOM 738 N N . ILE A 1 98 ? 7.988 10.916 -5.182 1.00 98.06 98 ILE A N 1
ATOM 739 C CA . ILE A 1 98 ? 9.392 10.496 -5.108 1.00 98.06 98 ILE A CA 1
ATOM 740 C C . ILE A 1 98 ? 10.200 11.613 -5.801 1.00 98.06 98 ILE A C 1
ATOM 742 O O . ILE A 1 98 ? 9.651 12.278 -6.692 1.00 98.06 98 ILE A O 1
ATOM 746 N N . ASP A 1 99 ? 11.474 11.831 -5.467 1.00 97.62 99 ASP A N 1
ATOM 747 C CA . ASP A 1 99 ? 12.267 12.846 -6.171 1.00 97.62 99 ASP A CA 1
ATOM 748 C C . ASP A 1 99 ? 12.486 12.477 -7.653 1.00 97.62 99 ASP A C 1
ATOM 750 O O . ASP A 1 99 ? 12.685 11.325 -8.044 1.00 97.62 99 ASP A O 1
ATOM 754 N N . LYS A 1 100 ? 12.513 13.503 -8.506 1.00 96.81 100 LYS A N 1
ATOM 755 C CA . LYS A 1 100 ? 12.678 13.407 -9.967 1.00 96.81 100 LYS A CA 1
ATOM 756 C C . LYS A 1 100 ? 13.985 12.738 -10.427 1.00 96.81 100 LYS A C 1
ATOM 758 O O . LYS A 1 100 ? 14.094 12.383 -11.603 1.00 96.81 100 LYS A O 1
ATOM 763 N N . SER A 1 101 ? 14.992 12.610 -9.558 1.00 97.00 101 SER A N 1
ATOM 764 C CA . SER A 1 101 ? 16.226 11.859 -9.832 1.00 97.00 101 SER A CA 1
ATOM 765 C C . SER A 1 101 ? 16.007 10.346 -9.844 1.00 97.00 101 SER A C 1
ATOM 767 O O . SER A 1 101 ? 16.737 9.644 -10.542 1.00 97.00 101 SER A O 1
ATOM 769 N N . HIS A 1 102 ? 14.989 9.841 -9.138 1.00 98.12 102 HIS A N 1
ATOM 770 C CA . HIS A 1 102 ? 14.722 8.417 -8.925 1.00 98.12 102 HIS A CA 1
ATOM 771 C C . HIS A 1 102 ? 14.060 7.769 -10.154 1.00 98.12 102 HIS A C 1
ATOM 773 O O . HIS A 1 102 ? 12.953 7.228 -10.125 1.00 98.12 102 HIS A O 1
ATOM 779 N N . LYS A 1 103 ? 14.749 7.859 -11.291 1.00 98.44 103 LYS A N 1
ATOM 780 C CA . LYS A 1 103 ? 14.294 7.396 -12.600 1.00 98.44 103 LYS A CA 1
ATOM 781 C C . LYS A 1 103 ? 14.432 5.884 -12.718 1.00 98.44 103 LYS A C 1
ATOM 783 O O . LYS A 1 103 ? 15.499 5.338 -12.445 1.00 98.44 103 LYS A O 1
ATOM 788 N N . GLY A 1 104 ? 13.380 5.222 -13.188 1.00 98.12 104 GLY A N 1
ATOM 789 C CA . GLY A 1 104 ? 13.438 3.801 -13.510 1.00 98.12 104 GLY A CA 1
ATOM 790 C C . GLY A 1 104 ? 12.081 3.167 -13.831 1.00 98.12 104 GLY A C 1
ATOM 791 O O . GLY A 1 104 ? 11.089 3.874 -14.067 1.00 98.12 104 GLY A O 1
ATOM 792 N N . PRO A 1 105 ? 12.043 1.831 -13.958 1.00 98.19 105 PRO A N 1
ATOM 793 C CA . PRO A 1 105 ? 10.836 1.092 -14.294 1.00 98.19 105 PRO A CA 1
ATOM 794 C C . PRO A 1 105 ? 9.893 0.956 -13.091 1.00 98.19 105 PRO A C 1
ATOM 796 O O . PRO A 1 105 ? 10.283 1.135 -11.937 1.00 98.19 105 PRO A O 1
ATOM 799 N N . CYS A 1 106 ? 8.660 0.548 -13.381 1.00 98.62 106 CYS A N 1
ATOM 800 C CA . CYS A 1 106 ? 7.747 0.004 -12.384 1.00 98.62 106 CYS A CA 1
ATOM 801 C C . CYS A 1 106 ? 7.146 -1.319 -12.869 1.00 98.62 106 CYS A C 1
ATOM 803 O O . CYS A 1 106 ? 7.026 -1.565 -14.076 1.00 98.62 106 CYS A O 1
ATOM 805 N N . ALA A 1 107 ? 6.681 -2.139 -11.933 1.00 98.50 107 ALA A N 1
ATOM 806 C CA . ALA A 1 107 ? 5.875 -3.321 -12.212 1.00 98.50 107 ALA A CA 1
ATOM 807 C C . ALA A 1 107 ? 4.792 -3.524 -11.148 1.00 98.50 107 ALA A C 1
ATOM 809 O O . ALA A 1 107 ? 4.834 -2.932 -10.073 1.00 98.50 107 ALA A O 1
ATOM 810 N N . VAL A 1 108 ? 3.805 -4.367 -11.455 1.00 98.81 108 VAL A N 1
ATOM 811 C CA . VAL A 1 108 ? 2.846 -4.862 -10.461 1.00 98.81 108 VAL A CA 1
ATOM 812 C C . VAL A 1 108 ? 2.706 -6.368 -10.615 1.00 98.81 108 VAL A C 1
ATOM 814 O O . VAL A 1 108 ? 2.539 -6.884 -11.726 1.00 98.81 108 VAL A O 1
ATOM 817 N N . TYR A 1 109 ? 2.755 -7.065 -9.485 1.00 98.94 109 TYR A N 1
ATOM 818 C CA . TYR A 1 109 ? 2.620 -8.513 -9.382 1.00 98.94 109 TYR A CA 1
ATOM 819 C C . TYR A 1 109 ? 1.425 -8.869 -8.499 1.00 98.94 109 TYR A C 1
ATOM 821 O O . TYR A 1 109 ? 1.038 -8.103 -7.619 1.00 98.94 109 TYR A O 1
ATOM 829 N N . MET A 1 110 ? 0.862 -10.053 -8.706 1.00 98.94 110 MET A N 1
ATOM 830 C CA . MET A 1 110 ? -0.124 -10.658 -7.815 1.00 98.94 110 MET A CA 1
ATOM 831 C C . MET A 1 110 ? 0.382 -12.027 -7.358 1.00 98.94 110 MET A C 1
ATOM 833 O O . MET A 1 110 ? 1.009 -12.740 -8.139 1.00 98.94 110 MET A O 1
ATOM 837 N N . LYS A 1 111 ? 0.081 -12.412 -6.119 1.00 98.81 111 LYS A N 1
ATOM 838 C CA . LYS A 1 111 ? 0.297 -13.762 -5.583 1.00 98.81 111 LYS A CA 1
ATOM 839 C C . LYS A 1 111 ? -0.985 -14.252 -4.943 1.00 98.81 111 LYS A C 1
ATOM 841 O O . LYS A 1 111 ? -1.588 -13.532 -4.149 1.00 98.81 111 LYS A O 1
ATOM 846 N N . LYS A 1 112 ? -1.425 -15.457 -5.309 1.00 98.75 112 LYS A N 1
ATOM 847 C CA . LYS A 1 112 ? -2.583 -16.083 -4.664 1.00 98.75 112 LYS A CA 1
ATOM 848 C C . LYS A 1 112 ? -2.179 -16.605 -3.290 1.00 98.75 112 LYS A C 1
ATOM 850 O O . LYS A 1 112 ? -1.104 -17.181 -3.152 1.00 98.75 112 LYS A O 1
ATOM 855 N N . VAL A 1 113 ? -3.057 -16.436 -2.312 1.00 98.69 113 VAL A N 1
ATOM 856 C CA . VAL A 1 113 ? -2.904 -16.961 -0.950 1.00 98.69 113 VAL A CA 1
ATOM 857 C C . VAL A 1 113 ? -4.239 -17.540 -0.478 1.00 98.69 113 VAL A C 1
ATOM 859 O O . VAL A 1 113 ? -5.294 -17.131 -0.963 1.00 98.69 113 VAL A O 1
ATOM 862 N N . ASP A 1 114 ? -4.212 -18.476 0.470 1.00 97.69 114 ASP A N 1
ATOM 863 C CA . ASP A 1 114 ? -5.439 -19.002 1.094 1.00 97.69 114 ASP A CA 1
ATOM 864 C C . ASP A 1 114 ? -6.047 -18.003 2.095 1.00 97.69 114 ASP A C 1
ATOM 866 O O . ASP A 1 114 ? -7.253 -17.996 2.343 1.00 97.69 114 ASP A O 1
ATOM 870 N N . ASP A 1 115 ? -5.209 -17.119 2.641 1.00 97.81 115 ASP A N 1
ATOM 871 C CA . ASP A 1 115 ? -5.581 -16.036 3.543 1.00 97.81 115 ASP A CA 1
ATOM 872 C C . ASP A 1 115 ? -4.636 -14.846 3.338 1.00 97.81 115 ASP A C 1
ATOM 874 O O . ASP A 1 115 ? -3.428 -14.970 3.537 1.00 97.81 115 ASP A O 1
ATOM 878 N N . ALA A 1 116 ? -5.171 -13.686 2.948 1.00 98.38 116 ALA A N 1
ATOM 879 C CA . ALA A 1 116 ? -4.366 -12.471 2.807 1.00 98.38 116 ALA A CA 1
ATOM 880 C C . ALA A 1 116 ? -4.048 -11.789 4.147 1.00 98.38 116 ALA A C 1
ATOM 882 O O . ALA A 1 116 ? -3.125 -10.984 4.192 1.00 98.38 116 ALA A O 1
ATOM 883 N N . THR A 1 117 ? -4.758 -12.125 5.229 1.00 98.25 117 THR A N 1
ATOM 884 C CA . THR A 1 117 ? -4.519 -11.591 6.583 1.00 98.25 117 THR A CA 1
ATOM 885 C C . THR A 1 117 ? -3.500 -12.401 7.392 1.00 98.25 117 THR A C 1
ATOM 887 O O . THR A 1 117 ? -3.143 -11.984 8.487 1.00 98.25 117 THR A O 1
ATOM 890 N N . ALA A 1 118 ? -3.015 -13.531 6.865 1.00 98.31 118 ALA A N 1
ATOM 891 C CA . ALA A 1 118 ? -2.002 -14.361 7.519 1.00 98.31 118 ALA A CA 1
ATOM 892 C C . ALA A 1 118 ? -0.576 -13.803 7.353 1.00 98.31 118 ALA A C 1
ATOM 894 O O . ALA A 1 118 ? -0.256 -13.196 6.327 1.00 98.31 118 ALA A O 1
ATOM 895 N N . ASP A 1 119 ? 0.276 -14.065 8.346 1.00 98.44 119 ASP A N 1
ATOM 896 C CA . ASP A 1 119 ? 1.705 -13.740 8.326 1.00 98.44 119 ASP A CA 1
ATOM 897 C C . ASP A 1 119 ? 2.526 -14.727 7.472 1.00 98.44 119 ASP A C 1
ATOM 899 O O . ASP A 1 119 ? 2.085 -15.842 7.189 1.00 98.44 119 ASP A O 1
ATOM 903 N N . ASN A 1 120 ? 3.766 -14.344 7.147 1.00 97.94 120 ASN A N 1
ATOM 904 C CA . ASN A 1 120 ? 4.810 -15.195 6.551 1.00 97.94 120 ASN A CA 1
ATOM 905 C C . ASN A 1 120 ? 4.382 -15.884 5.239 1.00 97.94 120 ASN A C 1
ATOM 907 O O . ASN A 1 120 ? 4.713 -17.042 4.974 1.00 97.94 120 ASN A O 1
ATOM 911 N N . ASN A 1 121 ? 3.609 -15.164 4.426 1.00 98.00 121 ASN A N 1
ATOM 912 C CA . ASN A 1 121 ? 3.029 -15.627 3.167 1.00 98.00 121 ASN A CA 1
ATOM 913 C C . ASN A 1 121 ? 3.400 -14.745 1.958 1.00 98.00 121 ASN A C 1
ATOM 915 O O . ASN A 1 121 ? 2.946 -15.030 0.846 1.00 98.00 121 ASN A O 1
ATOM 919 N N . ALA A 1 122 ? 4.202 -13.690 2.141 1.00 98.19 122 ALA A N 1
ATOM 920 C CA . ALA A 1 122 ? 4.594 -12.785 1.067 1.00 98.19 122 ALA A CA 1
ATOM 921 C C . ALA A 1 122 ? 5.741 -13.356 0.229 1.00 98.19 122 ALA A C 1
ATOM 923 O O . ALA A 1 122 ? 5.563 -13.584 -0.973 1.00 98.19 122 ALA A O 1
ATOM 924 N N . ALA A 1 123 ? 6.896 -13.620 0.837 1.00 98.44 123 ALA A N 1
ATOM 925 C CA . ALA A 1 123 ? 8.082 -14.088 0.135 1.00 98.44 123 ALA A CA 1
ATOM 926 C C . ALA A 1 123 ? 7.930 -15.509 -0.436 1.00 98.44 123 ALA A C 1
ATOM 928 O O . ALA A 1 123 ? 6.992 -16.253 -0.128 1.00 98.44 123 ALA A O 1
ATOM 929 N N . GLY A 1 124 ? 8.863 -15.879 -1.310 1.00 98.12 124 GLY A N 1
ATOM 930 C CA . GLY A 1 124 ? 8.904 -17.182 -1.963 1.00 98.12 124 GLY A CA 1
ATOM 931 C C . GLY A 1 124 ? 8.027 -17.254 -3.215 1.00 98.12 124 GLY A C 1
ATOM 932 O O . GLY A 1 124 ? 7.710 -16.242 -3.844 1.00 98.12 124 GLY A O 1
ATOM 933 N N . ASP A 1 125 ? 7.637 -18.468 -3.593 1.00 98.06 125 ASP A N 1
ATOM 934 C CA . ASP A 1 125 ? 6.899 -18.737 -4.830 1.00 98.06 125 ASP A CA 1
ATOM 935 C C . ASP A 1 125 ? 5.457 -18.207 -4.814 1.00 98.06 125 ASP A C 1
ATOM 937 O O . ASP A 1 125 ? 4.885 -17.890 -3.768 1.00 98.06 125 ASP A O 1
ATOM 941 N N . GLY A 1 126 ? 4.850 -18.133 -6.001 1.00 98.31 126 GLY A N 1
ATOM 942 C CA . GLY A 1 126 ? 3.427 -17.832 -6.192 1.00 98.31 126 GLY A CA 1
ATOM 943 C C . GLY A 1 126 ? 3.130 -16.494 -6.875 1.00 98.31 126 GLY A C 1
ATOM 944 O O . GLY A 1 126 ? 1.967 -16.214 -7.168 1.00 98.31 126 GLY A O 1
ATOM 945 N N . TRP A 1 127 ? 4.150 -15.681 -7.164 1.00 98.88 127 TRP A N 1
ATOM 946 C CA . TRP A 1 127 ? 3.993 -14.368 -7.799 1.00 98.88 127 TRP A CA 1
ATOM 947 C C . TRP A 1 127 ? 3.895 -14.457 -9.323 1.00 98.88 127 TRP A C 1
ATOM 949 O O . TRP A 1 127 ? 4.688 -15.143 -9.961 1.00 98.88 127 TRP A O 1
ATOM 959 N N . PHE A 1 128 ? 2.990 -13.696 -9.936 1.00 98.81 128 PHE A N 1
ATOM 960 C CA . PHE A 1 128 ? 2.938 -13.470 -11.383 1.00 98.81 128 PHE A CA 1
ATOM 961 C C . PHE A 1 128 ? 2.811 -11.973 -11.690 1.00 98.81 128 PHE A C 1
ATOM 963 O O . PHE A 1 128 ? 2.105 -11.241 -10.998 1.00 98.81 128 PHE A O 1
ATOM 970 N N . LYS A 1 129 ? 3.504 -11.497 -12.730 1.00 98.69 129 LYS A N 1
ATOM 971 C CA . LYS A 1 129 ? 3.476 -10.086 -13.147 1.00 98.69 129 LYS A CA 1
ATOM 972 C C . LYS A 1 129 ? 2.182 -9.803 -13.916 1.00 98.69 129 LYS A C 1
ATOM 974 O O . LYS A 1 129 ? 1.902 -10.497 -14.888 1.00 98.69 129 LYS A O 1
ATOM 979 N N . ILE A 1 130 ? 1.420 -8.779 -13.531 1.00 98.31 130 ILE A N 1
ATOM 980 C CA . ILE A 1 130 ? 0.205 -8.347 -14.254 1.00 98.31 130 ILE A CA 1
ATOM 981 C C . ILE A 1 130 ? 0.419 -7.092 -15.103 1.00 98.31 130 ILE A C 1
ATOM 983 O O . ILE A 1 130 ? -0.357 -6.829 -16.015 1.00 98.31 130 ILE A O 1
ATOM 987 N N . TRP A 1 131 ? 1.476 -6.321 -14.836 1.00 97.81 131 TRP A N 1
ATOM 988 C CA . TRP A 1 131 ? 1.808 -5.114 -15.592 1.00 97.81 131 TRP A CA 1
ATOM 989 C C . TRP A 1 131 ? 3.276 -4.710 -15.383 1.00 97.81 131 TRP A C 1
ATOM 991 O O . TRP A 1 131 ? 3.891 -5.058 -14.374 1.00 97.81 131 TRP A O 1
ATOM 1001 N N . GLN A 1 132 ? 3.826 -3.957 -16.338 1.00 97.06 132 GLN A N 1
ATOM 1002 C CA . GLN A 1 132 ? 5.066 -3.192 -16.186 1.00 97.06 132 GLN A CA 1
ATOM 1003 C C . GLN A 1 132 ? 5.030 -1.927 -17.045 1.00 97.06 132 GLN A C 1
ATOM 1005 O O . GLN A 1 132 ? 4.400 -1.919 -18.107 1.00 97.06 132 GLN A O 1
ATOM 1010 N N . ALA A 1 133 ? 5.799 -0.918 -16.646 1.00 96.56 133 ALA A N 1
ATOM 1011 C CA . ALA A 1 133 ? 6.217 0.171 -17.516 1.00 96.56 133 ALA A CA 1
ATOM 1012 C C . ALA A 1 133 ? 7.720 0.438 -17.348 1.00 96.56 133 ALA A C 1
ATOM 1014 O O . ALA A 1 133 ? 8.253 0.508 -16.245 1.00 96.56 133 ALA A O 1
ATOM 1015 N N . ASP A 1 134 ? 8.387 0.571 -18.485 1.00 94.75 134 ASP A N 1
ATOM 1016 C CA . ASP A 1 134 ? 9.820 0.783 -18.673 1.00 94.75 134 ASP A CA 1
ATOM 1017 C C . ASP A 1 134 ? 10.041 2.208 -19.249 1.00 94.75 134 ASP A C 1
ATOM 1019 O O . ASP A 1 134 ? 9.182 3.079 -19.078 1.00 94.75 134 ASP A O 1
ATOM 1023 N N . TYR A 1 135 ? 11.180 2.500 -19.888 1.00 95.38 135 TYR A N 1
ATOM 1024 C CA . TYR A 1 135 ? 11.411 3.819 -20.497 1.00 95.38 135 TYR A CA 1
ATOM 1025 C C . TYR A 1 135 ? 10.544 4.041 -21.747 1.00 95.38 135 TYR A C 1
ATOM 1027 O O . TYR A 1 135 ? 10.733 3.397 -22.781 1.00 95.38 135 TYR A O 1
ATOM 1035 N N . ASP A 1 136 ? 9.620 4.998 -21.679 1.00 93.56 136 ASP A N 1
ATOM 1036 C CA . ASP A 1 136 ? 8.740 5.372 -22.780 1.00 93.56 136 ASP A CA 1
ATOM 1037 C C . ASP A 1 136 ? 9.471 6.267 -23.788 1.00 93.56 136 ASP A C 1
ATOM 1039 O O . ASP A 1 136 ? 9.458 7.495 -23.698 1.00 93.56 136 ASP A O 1
ATOM 1043 N N . ALA A 1 137 ? 10.065 5.641 -24.805 1.00 91.12 137 ALA A N 1
ATOM 1044 C CA . ALA A 1 137 ? 10.760 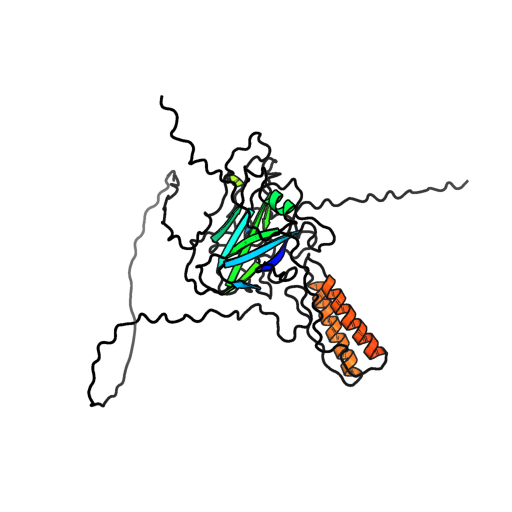6.311 -25.906 1.00 91.12 137 ALA A CA 1
ATOM 1045 C C . ALA A 1 137 ? 9.840 7.089 -26.883 1.00 91.12 137 ALA A C 1
ATOM 1047 O O . ALA A 1 137 ? 10.275 7.434 -27.990 1.00 91.12 137 ALA A O 1
ATOM 1048 N N . THR A 1 138 ? 8.579 7.337 -26.509 1.00 90.00 138 THR A N 1
ATOM 1049 C CA . THR A 1 138 ? 7.649 8.262 -27.181 1.00 90.00 138 THR A CA 1
ATOM 1050 C C . THR A 1 138 ? 7.370 9.482 -26.301 1.00 90.00 138 THR A C 1
ATOM 1052 O O . THR A 1 138 ? 7.404 10.602 -26.798 1.00 90.00 138 THR A O 1
ATOM 1055 N N . ALA A 1 139 ? 7.149 9.278 -24.997 1.00 91.62 139 ALA A N 1
ATOM 1056 C CA . ALA A 1 139 ? 6.985 10.356 -24.014 1.00 91.62 139 ALA A CA 1
ATOM 1057 C C . ALA A 1 139 ? 8.317 10.972 -23.538 1.00 91.62 139 ALA A C 1
ATOM 1059 O O . ALA A 1 139 ? 8.320 12.054 -22.958 1.00 91.62 139 ALA A O 1
ATOM 1060 N N . GLY A 1 140 ? 9.439 10.276 -23.747 1.00 93.69 140 GLY A N 1
ATOM 1061 C CA . GLY A 1 140 ? 10.765 10.661 -23.260 1.00 93.69 140 GLY A CA 1
ATOM 1062 C C . GLY A 1 140 ? 11.002 10.380 -21.770 1.00 93.69 140 GLY A C 1
ATOM 1063 O O . GLY A 1 140 ? 11.990 10.872 -21.227 1.00 93.69 140 GLY A O 1
ATOM 1064 N N . LYS A 1 141 ? 10.118 9.611 -21.115 1.00 95.75 141 LYS A N 1
ATOM 1065 C CA . LYS A 1 141 ? 10.039 9.468 -19.650 1.00 95.75 141 LYS A CA 1
ATOM 1066 C C . LYS A 1 141 ? 10.080 8.019 -19.167 1.00 95.75 141 LYS A C 1
ATOM 1068 O O . LYS A 1 141 ? 9.499 7.126 -19.783 1.00 95.75 141 LYS A O 1
ATOM 1073 N N . TRP A 1 142 ? 10.698 7.813 -18.011 1.00 97.69 142 TRP A N 1
ATOM 1074 C CA . TRP A 1 142 ? 10.610 6.594 -17.209 1.00 97.69 142 TRP A CA 1
ATOM 1075 C C . TRP A 1 142 ? 9.233 6.426 -16.552 1.00 97.69 142 TRP A C 1
ATOM 1077 O O . TRP A 1 142 ? 8.394 7.330 -16.569 1.00 97.69 142 TRP A O 1
ATOM 1087 N N . CYS A 1 143 ? 8.990 5.259 -15.953 1.00 98.12 143 CYS A N 1
ATOM 1088 C CA . CYS A 1 143 ? 7.735 5.001 -15.260 1.00 98.12 143 CYS A CA 1
ATOM 1089 C C . CYS A 1 143 ? 7.576 5.872 -14.005 1.00 98.12 143 CYS A C 1
ATOM 1091 O O . CYS A 1 143 ? 6.514 6.464 -13.821 1.00 98.12 143 CYS A O 1
ATOM 1093 N N . THR A 1 144 ? 8.627 6.026 -13.194 1.00 98.38 144 THR A N 1
ATOM 1094 C CA . THR A 1 144 ? 8.589 6.892 -12.002 1.00 98.38 144 THR A CA 1
ATOM 1095 C C . THR A 1 144 ? 8.340 8.363 -12.359 1.00 98.38 144 THR A C 1
ATOM 1097 O O . THR A 1 144 ? 7.541 9.024 -11.707 1.00 98.38 144 THR A O 1
ATOM 1100 N N . GLU A 1 145 ? 8.892 8.863 -13.469 1.00 98.06 145 GLU A N 1
ATOM 1101 C CA . GLU A 1 145 ? 8.581 10.210 -13.983 1.00 98.06 145 GLU A CA 1
ATOM 1102 C C . GLU A 1 145 ? 7.103 10.351 -14.395 1.00 98.06 145 GLU A C 1
ATOM 1104 O O . GLU A 1 145 ? 6.474 11.369 -14.114 1.00 98.06 145 GLU A O 1
ATOM 1109 N N . LYS A 1 146 ? 6.516 9.314 -15.010 1.00 98.00 146 LYS A N 1
ATOM 1110 C CA . LYS A 1 146 ? 5.084 9.271 -15.367 1.00 98.00 146 LYS A CA 1
ATOM 1111 C C . LYS A 1 146 ? 4.176 9.111 -14.136 1.00 98.00 146 LYS A C 1
ATOM 1113 O O . LYS A 1 146 ? 3.043 9.580 -14.158 1.00 98.00 146 LYS A O 1
ATOM 1118 N N . MET A 1 147 ? 4.666 8.502 -13.055 1.00 98.31 147 MET A N 1
ATOM 1119 C CA . MET A 1 147 ? 3.998 8.466 -11.749 1.00 98.31 147 MET A CA 1
ATOM 1120 C C . MET A 1 147 ? 4.000 9.850 -11.081 1.00 98.31 147 MET A C 1
ATOM 1122 O O . MET A 1 147 ? 2.960 10.271 -10.579 1.00 98.31 147 MET A O 1
ATOM 1126 N N . ILE A 1 148 ? 5.121 10.583 -11.123 1.00 98.31 148 ILE A N 1
ATOM 1127 C CA . ILE A 1 148 ? 5.210 11.971 -10.631 1.00 98.31 148 ILE A CA 1
ATOM 1128 C C . ILE A 1 148 ? 4.232 12.875 -11.400 1.00 98.31 148 ILE A C 1
ATOM 1130 O O . ILE A 1 148 ? 3.439 13.575 -10.771 1.00 98.31 148 ILE A O 1
ATOM 1134 N N . ASP A 1 149 ? 4.201 12.790 -12.740 1.00 97.75 149 ASP A N 1
ATOM 1135 C CA . ASP A 1 149 ? 3.204 13.486 -13.580 1.00 97.75 149 ASP A CA 1
ATOM 1136 C C . ASP A 1 149 ? 1.754 13.194 -13.136 1.00 97.75 149 ASP A C 1
ATOM 1138 O O . ASP A 1 149 ? 0.874 14.046 -13.250 1.00 97.75 149 ASP A O 1
ATOM 1142 N N . ASN A 1 150 ? 1.503 11.978 -12.639 1.00 98.19 150 ASN A N 1
ATOM 1143 C CA . ASN A 1 150 ? 0.192 11.478 -12.229 1.00 98.19 150 ASN A CA 1
ATOM 1144 C C . ASN A 1 150 ? -0.079 11.642 -10.717 1.00 98.19 150 ASN A C 1
ATOM 1146 O O . ASN A 1 150 ? -0.884 10.906 -10.147 1.00 98.19 150 ASN A O 1
ATOM 1150 N N . ASN A 1 151 ? 0.589 12.594 -10.052 1.00 97.56 151 ASN A N 1
ATOM 1151 C CA . ASN A 1 151 ? 0.472 12.863 -8.611 1.00 97.56 151 ASN A CA 1
ATOM 1152 C C . ASN A 1 151 ? 0.748 11.632 -7.721 1.00 97.56 151 ASN A C 1
ATOM 1154 O O . ASN A 1 151 ? 0.024 11.411 -6.757 1.00 97.56 151 ASN A O 1
ATOM 1158 N N . GLY A 1 152 ? 1.726 10.790 -8.061 1.00 98.19 152 GLY A N 1
ATOM 1159 C CA . GLY A 1 152 ? 2.072 9.592 -7.279 1.00 98.19 152 GLY A CA 1
ATOM 1160 C C . GLY A 1 152 ? 1.259 8.334 -7.608 1.00 98.19 152 GLY A C 1
ATOM 1161 O O . GLY A 1 152 ? 1.470 7.299 -6.985 1.00 98.19 152 GLY A O 1
ATOM 1162 N N . HIS A 1 153 ? 0.346 8.384 -8.584 1.00 98.69 153 HIS A N 1
ATOM 1163 C CA . HIS A 1 153 ? -0.588 7.286 -8.852 1.00 98.69 153 HIS A CA 1
ATOM 1164 C C . HIS A 1 153 ? -0.134 6.375 -10.006 1.00 98.69 153 HIS A C 1
ATOM 1166 O O . HIS A 1 153 ? 0.122 6.841 -11.120 1.00 98.69 153 HIS A O 1
ATOM 1172 N N . ILE A 1 154 ? -0.119 5.058 -9.772 1.00 98.38 154 ILE A N 1
ATOM 1173 C CA . ILE A 1 154 ? 0.064 4.014 -10.798 1.00 98.38 154 ILE A CA 1
ATOM 1174 C C . ILE A 1 154 ? -1.191 3.147 -10.862 1.00 98.38 154 ILE A C 1
ATOM 1176 O O . ILE A 1 154 ? -1.611 2.606 -9.843 1.00 98.38 154 ILE A O 1
ATOM 1180 N N . SER A 1 155 ? -1.753 2.956 -12.058 1.00 98.44 155 SER A N 1
ATOM 1181 C CA . SER A 1 155 ? -2.963 2.146 -12.267 1.00 98.44 155 SER A CA 1
ATOM 1182 C C . SER A 1 155 ? -2.710 0.914 -13.130 1.00 98.44 155 SER A C 1
ATOM 1184 O O . SER A 1 155 ? -1.994 0.985 -14.130 1.00 98.44 155 SER A O 1
ATOM 1186 N N . VAL A 1 156 ? -3.357 -0.199 -12.776 1.00 98.19 156 VAL A N 1
ATOM 1187 C CA . VAL A 1 156 ? -3.331 -1.486 -13.494 1.00 98.19 156 VAL A CA 1
ATOM 1188 C C . VAL A 1 156 ? -4.710 -2.149 -13.463 1.00 98.19 156 VAL A C 1
ATOM 1190 O O . VAL A 1 156 ? -5.542 -1.814 -12.625 1.00 98.19 156 VAL A O 1
ATOM 1193 N N . GLN A 1 157 ? -4.952 -3.126 -14.336 1.00 97.94 157 GLN A N 1
ATOM 1194 C CA . GLN A 1 157 ? -6.188 -3.913 -14.343 1.00 97.94 157 GLN A CA 1
ATOM 1195 C C . GLN A 1 157 ? -5.935 -5.337 -13.834 1.00 97.94 157 GLN A C 1
ATOM 1197 O O . GLN A 1 157 ? -4.974 -5.986 -14.248 1.00 97.94 157 GLN A O 1
ATOM 1202 N N . ILE A 1 158 ? -6.820 -5.843 -12.970 1.00 98.56 158 ILE A N 1
ATOM 1203 C CA . ILE A 1 158 ? -6.824 -7.253 -12.559 1.00 98.56 158 ILE A CA 1
ATOM 1204 C C . ILE A 1 158 ? -7.195 -8.122 -13.777 1.00 98.56 158 ILE A C 1
ATOM 1206 O O . ILE A 1 158 ? -8.221 -7.848 -14.407 1.00 98.56 158 ILE A O 1
ATOM 1210 N N . PRO A 1 159 ? -6.432 -9.180 -14.119 1.00 98.12 159 PRO A N 1
ATOM 1211 C CA . PRO A 1 159 ? -6.755 -10.056 -15.245 1.00 98.12 159 PRO A CA 1
ATOM 1212 C C . PRO A 1 159 ? -8.186 -10.620 -15.186 1.00 98.12 159 PRO A C 1
ATOM 1214 O O . PRO A 1 159 ? -8.700 -10.951 -14.119 1.00 98.12 159 PRO A O 1
ATOM 1217 N N . ALA A 1 160 ? -8.841 -10.728 -16.344 1.00 96.38 160 ALA A N 1
ATOM 1218 C CA . ALA A 1 160 ? -10.270 -11.046 -16.436 1.00 96.38 160 ALA A CA 1
ATOM 1219 C C . ALA A 1 160 ? -10.626 -12.516 -16.117 1.00 96.38 160 ALA A C 1
ATOM 1221 O O . ALA A 1 160 ? -11.785 -12.829 -15.855 1.00 96.38 160 ALA A O 1
ATOM 1222 N N . ASP A 1 161 ? -9.651 -13.424 -16.186 1.00 96.62 161 ASP A N 1
ATOM 1223 C CA . ASP A 1 161 ? -9.844 -14.877 -16.230 1.00 96.62 161 ASP A CA 1
ATOM 1224 C C . ASP A 1 161 ? -9.208 -15.650 -15.063 1.00 96.62 161 ASP A C 1
ATOM 1226 O O . ASP A 1 161 ? -9.421 -16.864 -14.960 1.00 96.62 161 ASP A O 1
ATOM 1230 N N . ILE A 1 162 ? -8.487 -14.980 -14.155 1.00 97.75 162 ILE A N 1
ATOM 1231 C CA . ILE A 1 162 ? -7.904 -15.610 -12.959 1.00 97.75 162 ILE A CA 1
ATOM 1232 C C . ILE A 1 162 ? -8.975 -16.101 -11.979 1.00 97.75 162 ILE A C 1
ATOM 1234 O O . ILE A 1 162 ? -10.084 -15.568 -11.909 1.00 97.75 162 ILE A O 1
ATOM 1238 N N . GLU A 1 163 ? -8.645 -17.141 -11.217 1.00 96.94 163 GLU A N 1
ATOM 1239 C CA . GLU A 1 163 ? -9.538 -17.704 -10.199 1.00 96.94 163 GLU A CA 1
ATOM 1240 C C . GLU A 1 163 ? -9.813 -16.752 -9.019 1.00 96.94 163 GLU A C 1
ATOM 1242 O O . GLU A 1 163 ? -8.929 -16.041 -8.545 1.00 96.94 163 GLU A O 1
ATOM 1247 N N . GLY A 1 164 ? -11.047 -16.750 -8.505 1.00 98.00 164 GLY A N 1
ATOM 1248 C CA . GLY A 1 164 ? -11.428 -15.895 -7.374 1.00 98.00 164 GLY A CA 1
ATOM 1249 C C . GLY A 1 164 ? -10.751 -16.278 -6.050 1.00 98.00 164 GLY A C 1
ATOM 1250 O O . GLY A 1 164 ? -10.221 -17.381 -5.905 1.00 98.00 164 GLY A O 1
ATOM 1251 N N . GLY A 1 165 ? -10.766 -15.374 -5.069 1.00 98.25 165 GLY A N 1
ATOM 1252 C CA . GLY A 1 165 ? -10.229 -15.598 -3.717 1.00 98.25 165 GLY A CA 1
ATOM 1253 C C . GLY A 1 165 ? -9.235 -14.525 -3.267 1.00 98.25 165 GLY A C 1
ATOM 1254 O O . GLY A 1 165 ? -9.222 -13.423 -3.809 1.00 98.25 165 GLY A O 1
ATOM 1255 N N . TYR A 1 166 ? -8.401 -14.846 -2.277 1.00 98.81 166 TYR A N 1
ATOM 1256 C CA . TYR A 1 166 ? -7.436 -13.911 -1.693 1.00 98.81 166 TYR A CA 1
ATOM 1257 C C . TYR A 1 166 ? -6.146 -13.788 -2.513 1.00 98.81 166 TYR A C 1
ATOM 1259 O O . TYR A 1 166 ? -5.627 -14.771 -3.051 1.00 98.81 166 TYR A O 1
ATOM 1267 N N . TYR A 1 167 ? -5.634 -12.561 -2.588 1.00 98.94 167 TYR A N 1
ATOM 1268 C CA . TYR A 1 167 ? -4.399 -12.198 -3.269 1.00 98.94 167 TYR A CA 1
ATOM 1269 C C . TYR A 1 167 ? -3.614 -11.156 -2.468 1.00 98.94 167 TYR A C 1
ATOM 1271 O O . TYR A 1 167 ? -4.191 -10.230 -1.895 1.00 98.94 167 TYR A O 1
ATOM 1279 N N . LEU A 1 168 ? -2.289 -11.270 -2.504 1.00 98.94 168 LEU A N 1
ATOM 1280 C CA . LEU A 1 168 ? -1.385 -10.148 -2.264 1.00 98.94 168 LEU A CA 1
ATOM 1281 C C . LEU A 1 168 ? -1.093 -9.476 -3.610 1.00 98.94 168 LEU A C 1
ATOM 1283 O O . LEU A 1 168 ? -0.889 -10.163 -4.615 1.00 98.94 168 LEU A O 1
ATOM 1287 N N . VAL A 1 169 ? -1.085 -8.145 -3.643 1.00 98.94 169 VAL A N 1
ATOM 1288 C CA . VAL A 1 169 ? -0.813 -7.349 -4.847 1.00 98.94 169 VAL A CA 1
ATOM 1289 C C . VAL A 1 169 ? 0.323 -6.379 -4.557 1.00 98.94 169 VAL A C 1
ATOM 1291 O O . VAL A 1 169 ? 0.198 -5.501 -3.709 1.00 98.94 169 VAL A O 1
ATOM 1294 N N . ARG A 1 170 ? 1.434 -6.565 -5.267 1.00 98.81 170 ARG A N 1
ATOM 1295 C CA . ARG A 1 170 ? 2.733 -5.941 -5.019 1.00 98.81 170 ARG A CA 1
ATOM 1296 C C . ARG A 1 170 ? 3.050 -4.929 -6.119 1.00 98.81 170 ARG A C 1
ATOM 1298 O O . ARG A 1 170 ? 3.493 -5.357 -7.194 1.00 98.81 170 ARG A O 1
ATOM 1305 N N . PRO A 1 171 ? 2.818 -3.623 -5.910 1.00 98.75 171 PRO A N 1
ATOM 1306 C CA . PRO A 1 171 ? 3.450 -2.595 -6.720 1.00 98.75 171 PRO A CA 1
ATOM 1307 C C . PRO A 1 171 ? 4.952 -2.514 -6.414 1.00 98.75 171 PRO A C 1
ATOM 1309 O O . PRO A 1 171 ? 5.390 -2.700 -5.280 1.00 98.75 171 PRO A O 1
ATOM 1312 N N . GLU A 1 172 ? 5.737 -2.255 -7.452 1.00 98.31 172 GLU A N 1
ATOM 1313 C CA . GLU A 1 172 ? 7.196 -2.201 -7.426 1.00 98.31 172 GLU A CA 1
ATOM 1314 C C . GLU A 1 172 ? 7.675 -0.982 -8.209 1.00 98.31 172 GLU A C 1
ATOM 1316 O O . GLU A 1 172 ? 7.331 -0.831 -9.384 1.00 98.31 172 GLU A O 1
ATOM 1321 N N . LEU A 1 173 ? 8.511 -0.164 -7.573 1.00 98.69 173 LEU A N 1
ATOM 1322 C CA . LEU A 1 173 ? 9.349 0.846 -8.210 1.00 98.69 173 LEU A CA 1
ATOM 1323 C C . LEU A 1 173 ? 10.814 0.428 -8.064 1.00 98.69 173 LEU A C 1
ATOM 1325 O O . LEU A 1 173 ? 11.209 -0.073 -7.009 1.00 98.69 173 LEU A O 1
ATOM 1329 N N . LEU A 1 174 ? 11.624 0.700 -9.084 1.00 98.62 174 LEU A N 1
ATOM 1330 C CA . LEU A 1 174 ? 13.082 0.626 -9.001 1.00 98.62 174 LEU A CA 1
ATOM 1331 C C . LEU A 1 174 ? 13.666 1.970 -9.439 1.00 98.62 174 LEU A C 1
ATOM 1333 O O . LEU A 1 174 ? 13.472 2.385 -10.581 1.00 98.62 174 LEU A O 1
ATOM 1337 N N . ALA A 1 175 ? 14.396 2.636 -8.551 1.00 98.50 175 ALA A N 1
ATOM 1338 C CA . ALA A 1 175 ? 15.174 3.824 -8.865 1.00 98.50 175 ALA A CA 1
ATOM 1339 C C . ALA A 1 175 ? 16.601 3.421 -9.259 1.00 98.50 175 ALA A C 1
ATOM 1341 O O . ALA A 1 175 ? 17.298 2.727 -8.522 1.00 98.50 175 ALA A O 1
ATOM 1342 N N . LEU A 1 176 ? 17.047 3.868 -10.434 1.00 98.38 176 LEU A N 1
ATOM 1343 C CA . LEU A 1 176 ? 18.330 3.466 -11.023 1.00 98.38 176 LEU A CA 1
ATOM 1344 C C . LEU A 1 176 ? 19.456 4.494 -10.794 1.00 98.38 176 LEU A C 1
ATOM 1346 O O . LEU A 1 176 ? 20.509 4.411 -11.429 1.00 98.38 176 LEU A O 1
ATOM 1350 N N . HIS A 1 177 ? 19.230 5.493 -9.938 1.00 97.75 177 HIS A N 1
ATOM 1351 C CA . HIS A 1 177 ? 20.036 6.714 -9.902 1.00 97.75 177 HIS A CA 1
ATOM 1352 C C . HIS A 1 177 ? 21.457 6.519 -9.347 1.00 97.75 177 HIS A C 1
ATOM 1354 O O . HIS A 1 177 ? 22.378 7.127 -9.889 1.00 97.75 177 HIS A O 1
ATOM 1360 N N . ALA A 1 178 ? 21.638 5.629 -8.365 1.00 96.75 178 ALA A N 1
ATOM 1361 C CA . ALA A 1 178 ? 22.927 5.267 -7.762 1.00 96.75 178 ALA A CA 1
ATOM 1362 C C . ALA A 1 178 ? 23.494 3.921 -8.286 1.00 96.75 178 ALA A C 1
ATOM 1364 O O . ALA A 1 178 ? 24.463 3.370 -7.767 1.00 96.75 178 ALA A O 1
ATOM 1365 N N . THR A 1 179 ? 22.947 3.377 -9.384 1.00 95.88 179 THR A N 1
ATOM 1366 C CA . THR A 1 179 ? 23.402 2.091 -9.972 1.00 95.88 179 THR A CA 1
ATOM 1367 C C . THR A 1 179 ? 24.812 2.119 -10.568 1.00 95.88 179 THR A C 1
ATOM 1369 O O . THR A 1 179 ? 25.303 1.087 -11.027 1.00 95.88 179 THR A O 1
ATOM 1372 N N . GLN A 1 180 ? 25.436 3.295 -10.633 1.00 95.81 180 GLN A N 1
ATOM 1373 C CA . GLN A 1 180 ? 26.789 3.505 -11.156 1.00 95.81 180 GLN A CA 1
ATOM 1374 C C . GLN A 1 180 ? 27.784 3.890 -10.049 1.00 95.81 180 GLN A C 1
ATOM 1376 O O . GLN A 1 180 ? 28.952 4.146 -10.346 1.00 95.81 180 GLN A O 1
ATOM 1381 N N . ASP A 1 181 ? 27.323 3.926 -8.799 1.00 95.44 181 ASP A N 1
ATOM 1382 C CA . ASP A 1 181 ? 28.127 4.254 -7.630 1.00 95.44 181 ASP A CA 1
ATOM 1383 C C . ASP A 1 181 ? 29.003 3.047 -7.238 1.00 95.44 181 ASP A C 1
ATOM 1385 O O . ASP A 1 181 ? 28.981 1.987 -7.875 1.00 95.44 181 ASP A O 1
ATOM 1389 N N . ASN A 1 182 ? 29.834 3.204 -6.207 1.00 91.69 182 ASN A N 1
ATOM 1390 C CA . ASN A 1 182 ? 30.743 2.157 -5.747 1.00 91.69 182 ASN A CA 1
ATOM 1391 C C . ASN A 1 182 ? 30.694 2.034 -4.210 1.00 91.69 182 ASN A C 1
ATOM 1393 O O . ASN A 1 182 ? 31.366 2.820 -3.536 1.00 91.69 182 ASN A O 1
ATOM 1397 N N . PRO A 1 183 ? 29.945 1.063 -3.647 1.00 91.69 183 PRO A N 1
ATOM 1398 C CA . PRO A 1 183 ? 29.210 -0.005 -4.339 1.00 91.69 183 PRO A CA 1
ATOM 1399 C C . PRO A 1 183 ? 27.986 0.500 -5.138 1.00 91.69 183 PRO A C 1
ATOM 1401 O O . PRO A 1 183 ? 27.422 1.528 -4.777 1.00 91.69 183 PRO A O 1
ATOM 1404 N N . PRO A 1 184 ? 27.548 -0.217 -6.194 1.00 93.88 184 PRO A N 1
ATOM 1405 C CA . PRO A 1 184 ? 26.330 0.124 -6.932 1.00 93.88 184 PRO A CA 1
ATOM 1406 C C . PRO A 1 184 ? 25.063 -0.059 -6.090 1.00 93.88 184 PRO A C 1
ATOM 1408 O O . PRO A 1 184 ? 24.871 -1.135 -5.518 1.00 93.88 184 PRO A O 1
ATOM 1411 N N . ASP A 1 185 ? 24.170 0.932 -6.110 1.00 95.50 185 ASP A N 1
ATOM 1412 C CA . ASP A 1 185 ? 22.915 0.932 -5.348 1.00 95.50 185 ASP A CA 1
ATOM 1413 C C . ASP A 1 185 ? 21.665 1.104 -6.254 1.00 95.50 185 ASP A C 1
ATOM 1415 O O . ASP A 1 185 ? 21.318 2.212 -6.680 1.00 95.50 185 ASP A O 1
ATOM 1419 N N . PRO A 1 186 ? 20.990 -0.004 -6.624 1.00 97.00 186 PRO A N 1
ATOM 1420 C CA . PRO A 1 186 ? 19.672 -0.016 -7.258 1.00 97.00 186 PRO A CA 1
ATOM 1421 C C . PRO A 1 186 ? 18.574 -0.053 -6.186 1.00 97.00 186 PRO A C 1
ATOM 1423 O O . PRO A 1 186 ? 18.334 -1.084 -5.561 1.00 97.00 186 PRO A O 1
ATOM 1426 N N . GLN A 1 187 ? 17.847 1.047 -6.018 1.00 97.94 187 GLN A N 1
ATOM 1427 C CA . GLN A 1 187 ? 16.937 1.227 -4.887 1.00 97.94 187 GLN A CA 1
ATOM 1428 C C . GLN A 1 187 ? 15.499 0.787 -5.206 1.00 97.94 187 GLN A C 1
ATOM 1430 O O . GLN A 1 187 ? 14.835 1.364 -6.070 1.00 97.94 187 GLN A O 1
ATOM 1435 N N . PHE A 1 188 ? 14.994 -0.226 -4.495 1.00 98.38 188 PHE A N 1
ATOM 1436 C CA . PHE A 1 188 ? 13.613 -0.709 -4.629 1.00 98.38 188 PHE A CA 1
ATOM 1437 C C . PHE A 1 188 ? 12.665 -0.072 -3.611 1.00 98.38 188 PHE A C 1
ATOM 1439 O O . PHE A 1 188 ? 12.951 -0.086 -2.414 1.00 98.38 188 PHE A O 1
ATOM 1446 N N . TYR A 1 189 ? 11.480 0.334 -4.076 1.00 98.56 189 TYR A N 1
ATOM 1447 C CA . TYR A 1 189 ? 10.344 0.706 -3.225 1.00 98.56 189 TYR A CA 1
ATOM 1448 C C . TYR A 1 189 ? 9.162 -0.208 -3.533 1.00 98.56 189 TYR A C 1
ATOM 1450 O O . TYR A 1 189 ? 8.714 -0.321 -4.678 1.00 98.56 189 TYR A O 1
ATOM 1458 N N . VAL A 1 190 ? 8.683 -0.896 -2.502 1.00 98.25 190 VAL A N 1
ATOM 1459 C CA . VAL A 1 190 ? 7.681 -1.961 -2.593 1.00 98.25 190 VAL A CA 1
ATOM 1460 C C . VAL A 1 190 ? 6.769 -1.928 -1.371 1.00 98.25 190 VAL A C 1
ATOM 1462 O O . VAL A 1 190 ? 7.163 -1.509 -0.287 1.00 98.25 190 VAL A O 1
ATOM 1465 N N . GLY A 1 191 ? 5.552 -2.422 -1.554 1.00 97.75 191 GLY A N 1
ATOM 1466 C CA . GLY A 1 191 ? 4.588 -2.701 -0.494 1.00 97.75 191 GLY A CA 1
ATOM 1467 C C . GLY A 1 191 ? 3.598 -3.749 -0.994 1.00 97.75 191 GLY A C 1
ATOM 1468 O O . GLY A 1 191 ? 3.721 -4.205 -2.134 1.00 97.75 191 GLY A O 1
ATOM 1469 N N . CYS A 1 192 ? 2.601 -4.122 -0.191 1.00 98.75 192 CYS A N 1
ATOM 1470 C CA . CYS A 1 192 ? 1.586 -5.085 -0.631 1.00 98.75 192 CYS A CA 1
ATOM 1471 C C . CYS A 1 192 ? 0.170 -4.723 -0.198 1.00 98.75 192 CYS A C 1
ATOM 1473 O O . CYS A 1 192 ? -0.120 -4.598 0.987 1.00 98.75 192 CYS A O 1
ATOM 1475 N N . ALA A 1 193 ? -0.742 -4.646 -1.164 1.00 98.88 193 ALA A N 1
ATOM 1476 C CA . ALA A 1 193 ? -2.174 -4.585 -0.912 1.00 98.88 193 ALA A CA 1
ATOM 1477 C C . ALA A 1 193 ? -2.752 -5.996 -0.726 1.00 98.88 193 ALA A C 1
ATOM 1479 O O . ALA A 1 193 ? -2.447 -6.915 -1.489 1.00 98.88 193 ALA A O 1
ATOM 1480 N N . GLN A 1 194 ? -3.628 -6.158 0.259 1.00 98.88 194 GLN A N 1
ATOM 1481 C CA . GLN A 1 194 ? -4.371 -7.382 0.530 1.00 98.88 194 GLN A CA 1
ATOM 1482 C C . GLN A 1 194 ? -5.742 -7.286 -0.147 1.00 98.88 194 GLN A C 1
ATOM 1484 O O . GLN A 1 194 ? -6.594 -6.503 0.276 1.00 98.88 194 GLN A O 1
ATOM 1489 N N . VAL A 1 195 ? -5.967 -8.070 -1.202 1.00 98.88 195 VAL A N 1
ATOM 1490 C CA . VAL A 1 195 ? -7.146 -7.946 -2.074 1.00 98.88 195 VAL A CA 1
ATOM 1491 C C . VAL A 1 195 ? -7.934 -9.254 -2.119 1.00 98.88 195 VAL A C 1
ATOM 1493 O O . VAL A 1 195 ? -7.369 -10.332 -2.302 1.00 98.88 195 VAL A O 1
ATOM 1496 N N . PHE A 1 196 ? -9.258 -9.169 -1.997 1.00 98.81 196 PHE A N 1
ATOM 1497 C CA . PHE A 1 196 ? -10.157 -10.271 -2.332 1.00 98.81 196 PHE A CA 1
ATOM 1498 C C . PHE A 1 196 ? -10.691 -10.067 -3.749 1.00 98.81 196 PHE A C 1
ATOM 1500 O O . PHE A 1 196 ? -11.409 -9.104 -4.010 1.00 98.81 196 PHE A O 1
ATOM 1507 N N . VAL A 1 197 ? -10.355 -10.975 -4.664 1.00 98.62 197 VAL A N 1
ATOM 1508 C CA . VAL A 1 197 ? -10.780 -10.910 -6.065 1.00 98.62 197 VAL A CA 1
ATOM 1509 C C . VAL A 1 197 ? -12.051 -11.734 -6.255 1.00 98.62 197 VAL A C 1
ATOM 1511 O O . VAL A 1 197 ? -12.025 -12.967 -6.282 1.00 98.62 197 VAL A O 1
ATOM 1514 N N . GLN A 1 198 ? -13.172 -11.045 -6.445 1.00 97.81 198 GLN A N 1
ATOM 1515 C CA . GLN A 1 198 ? -14.427 -11.640 -6.881 1.00 97.81 198 GLN A CA 1
ATOM 1516 C C . GLN A 1 198 ? -14.333 -11.987 -8.377 1.00 97.81 198 GLN A C 1
ATOM 1518 O O . GLN A 1 198 ? -14.357 -11.109 -9.241 1.00 97.81 198 GLN A O 1
ATOM 1523 N N . SER A 1 199 ? -14.220 -13.279 -8.695 1.00 95.62 199 SER A N 1
ATOM 1524 C CA . SER A 1 199 ? -14.071 -13.773 -10.070 1.00 95.62 199 SER A CA 1
ATOM 1525 C C . SER A 1 199 ? -14.798 -15.101 -10.283 1.00 95.62 199 SER A C 1
ATOM 1527 O O . SER A 1 199 ? -14.881 -15.929 -9.376 1.00 95.62 199 SER A O 1
ATOM 1529 N N . THR A 1 200 ? -15.289 -15.312 -11.508 1.00 94.50 200 THR A N 1
ATOM 1530 C CA . THR A 1 200 ? -15.771 -16.618 -12.009 1.00 94.50 200 THR A CA 1
ATOM 1531 C C . THR A 1 200 ? -14.739 -17.323 -12.900 1.00 94.50 200 THR A C 1
ATOM 1533 O O . THR A 1 200 ? -15.007 -18.407 -13.423 1.00 94.50 200 THR A O 1
ATOM 1536 N N . GLY A 1 201 ? -13.562 -16.713 -13.068 1.00 94.44 201 GLY A N 1
ATOM 1537 C CA . GLY A 1 201 ? -12.425 -17.261 -13.792 1.00 94.44 201 GLY A CA 1
ATOM 1538 C C . GLY A 1 201 ? -11.818 -18.497 -13.124 1.00 94.44 201 GLY A C 1
ATOM 1539 O O . GLY A 1 201 ? -12.185 -18.898 -12.017 1.00 94.44 201 GLY A O 1
ATOM 1540 N N . THR A 1 202 ? -10.886 -19.128 -13.832 1.00 95.38 202 THR A N 1
ATOM 1541 C CA . THR A 1 202 ? -10.219 -20.371 -13.407 1.00 95.38 202 THR A CA 1
ATOM 1542 C C . THR A 1 202 ? -8.746 -20.434 -13.806 1.00 95.38 202 THR A C 1
ATOM 1544 O O . THR A 1 202 ? -8.122 -21.483 -13.647 1.00 95.38 202 THR A O 1
ATOM 1547 N N . ALA A 1 203 ? -8.190 -19.368 -14.386 1.00 97.00 203 ALA A N 1
ATOM 1548 C CA . ALA A 1 203 ? -6.798 -19.349 -14.795 1.00 97.00 203 ALA A CA 1
ATOM 1549 C C . ALA A 1 203 ? -5.876 -19.292 -13.570 1.00 97.00 203 ALA A C 1
ATOM 1551 O O . ALA A 1 203 ? -6.118 -18.551 -12.613 1.00 97.00 203 ALA A O 1
ATOM 1552 N N . LYS A 1 204 ? -4.799 -20.075 -13.641 1.00 96.94 204 LYS A N 1
ATOM 1553 C CA . LYS A 1 204 ? -3.668 -20.057 -12.714 1.00 96.94 204 LYS A CA 1
ATOM 1554 C C . LYS A 1 204 ? -2.446 -19.619 -13.529 1.00 96.94 204 LYS A C 1
ATOM 1556 O O . LYS A 1 204 ? -1.918 -20.439 -14.283 1.00 96.94 204 LYS A O 1
ATOM 1561 N N . PRO A 1 205 ? -2.068 -18.330 -13.494 1.00 97.25 205 PRO A N 1
ATOM 1562 C CA . PRO A 1 205 ? -0.910 -17.828 -14.227 1.00 97.25 205 PRO A CA 1
ATOM 1563 C C . PRO A 1 205 ? 0.376 -18.565 -13.826 1.00 97.25 205 PRO A C 1
ATOM 1565 O O . PRO A 1 205 ? 0.498 -18.946 -12.662 1.00 97.25 205 PRO A O 1
ATOM 1568 N N . PRO A 1 206 ? 1.349 -18.750 -14.736 1.00 96.75 206 PRO A N 1
ATOM 1569 C CA . PRO A 1 206 ? 2.671 -19.247 -14.365 1.00 96.75 206 PRO A CA 1
ATOM 1570 C C . PRO A 1 206 ? 3.337 -18.309 -13.351 1.00 96.75 206 PRO A C 1
ATOM 1572 O O . PRO A 1 206 ? 3.386 -17.096 -13.568 1.00 96.75 206 PRO A O 1
ATOM 1575 N N . THR A 1 207 ? 3.842 -18.872 -12.255 1.00 98.25 207 THR A N 1
ATOM 1576 C CA . THR A 1 207 ? 4.390 -18.118 -11.120 1.00 98.25 207 THR A CA 1
ATOM 1577 C C . THR A 1 207 ? 5.911 -18.201 -11.028 1.00 98.25 207 THR A C 1
ATOM 1579 O O . THR A 1 207 ? 6.524 -19.144 -11.523 1.00 98.25 207 THR A O 1
ATOM 1582 N N . VAL A 1 208 ? 6.504 -17.238 -10.327 1.00 98.12 208 VAL A N 1
ATOM 1583 C CA . VAL A 1 208 ? 7.919 -17.186 -9.940 1.00 98.12 208 VAL A CA 1
ATOM 1584 C C . VAL A 1 208 ? 8.064 -17.000 -8.427 1.00 98.12 208 VAL A C 1
ATOM 1586 O O . VAL A 1 208 ? 7.086 -16.709 -7.728 1.00 98.12 208 VAL A O 1
ATOM 1589 N N . ASN A 1 209 ? 9.300 -17.119 -7.952 1.00 97.75 209 ASN A N 1
ATOM 1590 C CA . ASN A 1 209 ? 9.720 -16.646 -6.641 1.00 97.75 209 ASN A CA 1
ATOM 1591 C C . ASN A 1 209 ? 9.837 -15.113 -6.630 1.00 97.75 209 ASN A C 1
ATOM 1593 O O . ASN A 1 209 ? 10.356 -14.536 -7.588 1.00 97.75 209 ASN A O 1
ATOM 1597 N N . ILE A 1 210 ? 9.381 -14.467 -5.555 1.00 98.25 210 ILE A N 1
ATOM 1598 C CA . ILE A 1 210 ? 9.881 -13.150 -5.139 1.00 98.25 210 ILE A CA 1
ATOM 1599 C C . ILE A 1 210 ? 10.087 -13.201 -3.629 1.00 98.25 210 ILE A C 1
ATOM 1601 O O . ILE A 1 210 ? 9.143 -13.423 -2.875 1.00 98.25 210 ILE A O 1
ATOM 1605 N N . GLY A 1 211 ? 11.327 -13.014 -3.198 1.00 95.81 211 GLY A N 1
ATOM 1606 C CA . GLY A 1 211 ? 11.784 -13.192 -1.827 1.00 95.81 211 GLY A CA 1
ATOM 1607 C C . GLY A 1 211 ? 13.309 -13.148 -1.757 1.00 95.81 211 GLY A C 1
ATOM 1608 O O . GLY A 1 211 ? 13.955 -12.501 -2.584 1.00 95.81 211 GLY A O 1
ATOM 1609 N N . GLU A 1 212 ? 13.883 -13.848 -0.781 1.00 95.12 212 GLU A N 1
ATOM 1610 C CA . GLU A 1 212 ? 15.322 -13.809 -0.507 1.00 95.12 212 GLU A CA 1
ATOM 1611 C C . GLU A 1 212 ? 16.149 -14.198 -1.746 1.00 95.12 212 GLU A C 1
ATOM 1613 O O . GLU A 1 212 ? 15.815 -15.137 -2.470 1.00 95.12 212 GLU A O 1
ATOM 1618 N N . GLY A 1 213 ? 17.195 -13.424 -2.042 1.00 92.44 213 GLY A N 1
ATOM 1619 C CA . GLY A 1 213 ? 18.072 -13.631 -3.199 1.00 92.44 213 GLY A CA 1
ATOM 1620 C C . GLY A 1 213 ? 17.431 -13.449 -4.586 1.00 92.44 213 GLY A C 1
ATOM 1621 O O . GLY A 1 213 ? 18.123 -13.645 -5.584 1.00 92.44 213 GLY A O 1
ATOM 1622 N N . THR A 1 214 ? 16.151 -13.059 -4.693 1.00 94.69 214 THR A N 1
ATOM 1623 C CA . THR A 1 214 ? 15.462 -12.921 -5.997 1.00 94.69 214 THR A CA 1
ATOM 1624 C C . THR A 1 214 ? 16.106 -11.861 -6.889 1.00 94.69 214 THR A C 1
ATOM 1626 O O . THR A 1 214 ? 16.178 -12.043 -8.105 1.00 94.69 214 THR A O 1
ATOM 1629 N N . TYR A 1 215 ? 16.584 -10.759 -6.306 1.00 94.12 215 TYR A N 1
ATOM 1630 C CA . TYR A 1 215 ? 17.250 -9.684 -7.035 1.00 94.12 215 TYR A CA 1
ATOM 1631 C C . TYR A 1 215 ? 18.723 -9.607 -6.650 1.00 94.12 215 TYR A C 1
ATOM 1633 O O . TYR A 1 215 ? 19.083 -9.436 -5.489 1.00 94.12 215 TYR A O 1
ATOM 1641 N N . ALA A 1 216 ? 19.585 -9.726 -7.657 1.00 90.94 216 ALA A N 1
ATOM 1642 C CA . ALA A 1 216 ? 21.028 -9.691 -7.493 1.00 90.94 216 ALA A CA 1
ATOM 1643 C C . ALA A 1 216 ? 21.620 -8.504 -8.257 1.00 90.94 216 ALA A C 1
ATOM 1645 O O . ALA A 1 216 ? 21.261 -8.259 -9.411 1.00 90.94 216 ALA A O 1
ATOM 1646 N N . LEU A 1 217 ? 22.613 -7.837 -7.660 1.00 92.25 217 LEU A N 1
ATOM 1647 C CA . LEU A 1 217 ? 23.391 -6.762 -8.296 1.00 92.25 217 LEU A CA 1
ATOM 1648 C C . LEU A 1 217 ? 24.069 -7.196 -9.610 1.00 92.25 217 LEU A C 1
ATOM 1650 O O . LEU A 1 217 ? 24.497 -6.357 -10.395 1.00 92.25 217 LEU A O 1
ATOM 1654 N N . SER A 1 218 ? 24.178 -8.502 -9.876 1.00 91.81 218 SER A N 1
ATOM 1655 C CA . SER A 1 218 ? 24.670 -9.059 -11.139 1.00 91.81 218 SER A CA 1
ATOM 1656 C C . SER A 1 218 ? 23.717 -8.851 -12.326 1.00 91.81 218 SER A C 1
ATOM 1658 O O . SER A 1 218 ? 24.193 -8.825 -13.462 1.00 91.81 218 SER A O 1
ATOM 1660 N N . MET A 1 219 ? 22.409 -8.686 -12.089 1.00 95.12 219 MET A N 1
ATOM 1661 C CA . MET A 1 219 ? 21.384 -8.604 -13.135 1.00 95.12 219 MET A CA 1
ATOM 1662 C C . MET A 1 219 ? 21.538 -7.344 -14.012 1.00 95.12 219 MET A C 1
ATOM 1664 O O . MET A 1 219 ? 21.703 -6.248 -13.472 1.00 95.12 219 MET A O 1
ATOM 1668 N N . PRO A 1 220 ? 21.388 -7.433 -15.352 1.00 95.88 220 PRO A N 1
ATOM 1669 C CA . PRO A 1 220 ? 21.541 -6.277 -16.245 1.00 95.88 220 PRO A CA 1
ATOM 1670 C C . PRO A 1 220 ? 20.624 -5.088 -15.919 1.00 95.88 220 PRO A C 1
ATOM 1672 O O . PRO A 1 220 ? 21.048 -3.943 -16.041 1.00 95.88 220 PRO A O 1
ATOM 1675 N N . GLY A 1 221 ? 19.394 -5.347 -15.456 1.00 95.69 221 GLY A N 1
ATOM 1676 C CA . GLY A 1 221 ? 18.448 -4.303 -15.041 1.00 95.69 221 GLY A CA 1
ATOM 1677 C C . GLY A 1 221 ? 18.891 -3.497 -13.813 1.00 95.69 221 GLY A C 1
ATOM 1678 O O . GLY A 1 221 ? 18.480 -2.347 -13.683 1.00 95.69 221 GLY A O 1
ATOM 1679 N N . MET A 1 222 ? 19.756 -4.067 -12.965 1.00 95.50 222 MET A N 1
ATOM 1680 C CA . MET A 1 222 ? 20.287 -3.436 -11.744 1.00 95.50 222 MET A CA 1
ATOM 1681 C C . MET A 1 222 ? 21.570 -2.637 -11.999 1.00 95.50 222 MET A C 1
ATOM 1683 O O . MET A 1 222 ? 21.941 -1.797 -11.191 1.00 95.50 222 MET A O 1
ATOM 1687 N N . LYS A 1 223 ? 22.242 -2.867 -13.134 1.00 94.44 223 LYS A N 1
ATOM 1688 C CA . LYS A 1 223 ? 23.470 -2.157 -13.544 1.00 94.44 223 LYS A CA 1
ATOM 1689 C C . LYS A 1 223 ? 23.222 -1.056 -14.579 1.00 94.44 223 LYS A C 1
ATOM 1691 O O . LYS A 1 223 ? 24.167 -0.548 -15.183 1.00 94.44 223 LYS A O 1
ATOM 1696 N N . TYR A 1 224 ? 21.960 -0.750 -14.871 1.00 97.06 224 TYR A N 1
ATOM 1697 C CA . TYR A 1 224 ? 21.595 0.042 -16.039 1.00 97.06 224 TYR A CA 1
ATOM 1698 C C . TYR A 1 224 ? 21.942 1.529 -15.873 1.00 97.06 224 TYR A C 1
ATOM 1700 O O . TYR A 1 224 ? 21.318 2.246 -15.095 1.00 97.06 224 TYR A O 1
ATOM 1708 N N . ASN A 1 225 ? 22.892 2.012 -16.675 1.00 96.88 225 ASN A N 1
ATOM 1709 C CA . ASN A 1 225 ? 23.345 3.399 -16.635 1.00 96.88 225 ASN A CA 1
ATOM 1710 C C . ASN A 1 225 ? 22.316 4.357 -17.269 1.00 96.88 225 ASN A C 1
ATOM 1712 O O . ASN A 1 225 ? 22.270 4.525 -18.490 1.00 96.88 225 ASN A O 1
ATOM 1716 N N . ILE A 1 226 ? 21.518 5.029 -16.432 1.00 97.00 226 ILE A N 1
ATOM 1717 C CA . ILE A 1 226 ? 20.532 6.035 -16.872 1.00 97.00 226 ILE A CA 1
ATOM 1718 C C . ILE A 1 226 ? 21.140 7.356 -17.373 1.00 97.00 226 ILE A C 1
ATOM 1720 O O . ILE A 1 226 ? 20.409 8.191 -17.903 1.00 97.00 226 ILE A O 1
ATOM 1724 N N . TYR A 1 227 ? 22.451 7.558 -17.220 1.00 96.44 227 TYR A N 1
ATOM 1725 C CA . TYR A 1 227 ? 23.163 8.772 -17.635 1.00 96.44 227 TYR A CA 1
ATOM 1726 C C . TYR A 1 227 ? 23.823 8.635 -19.017 1.00 96.44 227 TYR A C 1
ATOM 1728 O O . TYR A 1 227 ? 24.268 9.627 -19.601 1.00 96.44 227 TYR A O 1
ATOM 1736 N N . LYS A 1 228 ? 23.872 7.418 -19.577 1.00 96.00 228 LYS A N 1
ATOM 1737 C CA . LYS A 1 228 ? 24.426 7.174 -20.911 1.00 96.00 228 LYS A CA 1
ATOM 1738 C C . LYS A 1 228 ? 23.611 7.911 -21.978 1.00 96.00 228 LYS A C 1
ATOM 1740 O O .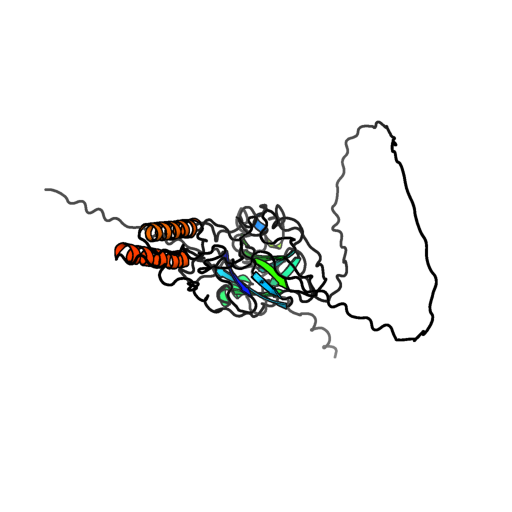 LYS A 1 228 ? 22.386 7.820 -22.021 1.00 96.00 228 LYS A O 1
ATOM 1745 N N . THR A 1 229 ? 24.309 8.616 -22.868 1.00 92.75 229 THR A N 1
ATOM 1746 C CA . THR A 1 229 ? 23.707 9.351 -23.988 1.00 92.75 229 THR A CA 1
ATOM 1747 C C . THR A 1 229 ? 24.233 8.805 -25.323 1.00 92.75 229 THR A C 1
ATOM 1749 O O . THR A 1 229 ? 25.434 8.914 -25.571 1.00 92.75 229 THR A O 1
ATOM 1752 N N . PRO A 1 230 ? 23.377 8.247 -26.204 1.00 92.38 230 PRO A N 1
ATOM 1753 C CA . PRO A 1 230 ? 21.977 7.885 -25.961 1.00 92.38 230 PRO A CA 1
ATOM 1754 C C . PRO A 1 230 ? 21.834 6.734 -24.945 1.00 92.38 230 PRO A C 1
ATOM 1756 O O . PRO A 1 230 ? 22.789 6.008 -24.673 1.00 92.38 230 PRO A O 1
ATOM 1759 N N . LEU A 1 231 ? 20.617 6.559 -24.423 1.00 94.81 231 LEU A N 1
ATOM 1760 C CA . LEU A 1 231 ? 20.243 5.425 -23.573 1.00 94.81 231 LEU A CA 1
ATOM 1761 C C . LEU A 1 231 ? 20.327 4.095 -24.349 1.00 94.81 231 LEU A C 1
ATOM 1763 O O . LEU A 1 231 ? 19.880 4.019 -25.497 1.00 94.81 231 LEU A O 1
ATOM 1767 N N . ASP A 1 232 ? 20.817 3.036 -23.698 1.00 94.31 232 ASP A N 1
ATOM 1768 C CA . ASP A 1 232 ? 20.895 1.674 -24.252 1.00 94.31 232 ASP A CA 1
ATOM 1769 C C . ASP A 1 232 ? 19.521 0.980 -24.239 1.00 94.31 232 ASP A C 1
ATOM 1771 O O . ASP A 1 232 ? 19.229 0.108 -23.422 1.00 94.31 232 ASP A O 1
ATOM 1775 N N . LEU A 1 233 ? 18.637 1.397 -25.146 1.00 92.75 233 LEU A N 1
ATOM 1776 C CA . LEU A 1 233 ? 17.265 0.895 -25.218 1.00 92.75 233 LEU A CA 1
ATOM 1777 C C . LEU A 1 233 ? 17.144 -0.393 -26.063 1.00 92.75 233 LEU A C 1
ATOM 1779 O O . LEU A 1 233 ? 17.784 -0.500 -27.111 1.00 92.75 233 LEU A O 1
ATOM 1783 N N . PRO A 1 234 ? 16.250 -1.335 -25.693 1.00 93.12 234 PRO A N 1
ATOM 1784 C CA . PRO A 1 234 ? 15.317 -1.275 -24.564 1.00 93.12 234 PRO A CA 1
ATOM 1785 C C . PRO A 1 234 ? 15.986 -1.574 -23.214 1.00 93.12 234 PRO A C 1
ATOM 1787 O O . PRO A 1 234 ? 16.884 -2.407 -23.131 1.00 93.12 234 PRO A O 1
ATOM 1790 N N . TYR A 1 235 ? 15.470 -0.957 -22.145 1.00 95.31 235 TYR A N 1
ATOM 1791 C CA . TYR A 1 235 ? 15.857 -1.293 -20.772 1.00 95.31 235 TYR A CA 1
ATOM 1792 C C . TYR A 1 235 ? 15.690 -2.810 -20.514 1.00 95.31 235 TYR A C 1
ATOM 1794 O O . TYR A 1 235 ? 14.613 -3.350 -20.805 1.00 95.31 235 TYR A O 1
ATOM 1802 N N . PRO A 1 236 ? 16.707 -3.508 -19.969 1.00 95.94 236 PRO A N 1
ATOM 1803 C CA . PRO A 1 236 ? 16.660 -4.946 -19.723 1.00 95.94 236 PRO A CA 1
ATOM 1804 C C . PRO A 1 236 ? 15.811 -5.269 -18.483 1.00 95.94 236 PRO A C 1
ATOM 1806 O O . PRO A 1 236 ? 16.324 -5.537 -17.397 1.00 95.94 236 PRO A O 1
ATOM 1809 N N . MET A 1 237 ? 14.487 -5.231 -18.661 1.00 94.50 237 MET A N 1
ATOM 1810 C CA . MET A 1 237 ? 13.517 -5.526 -17.608 1.00 94.50 237 MET A CA 1
ATOM 1811 C C . MET A 1 237 ? 13.680 -6.952 -17.066 1.00 94.50 237 MET A C 1
ATOM 1813 O O . MET A 1 237 ? 13.722 -7.922 -17.820 1.00 94.50 237 MET A O 1
ATOM 1817 N N . TYR A 1 238 ? 13.698 -7.052 -15.741 1.00 94.56 238 TYR A N 1
ATOM 1818 C CA . TYR A 1 238 ? 13.803 -8.279 -14.960 1.00 94.56 238 TYR A CA 1
ATOM 1819 C C . TYR A 1 238 ? 12.420 -8.882 -14.622 1.00 94.56 238 TYR A C 1
ATOM 1821 O O . TYR A 1 238 ? 11.357 -8.306 -14.900 1.00 94.56 238 TYR A O 1
ATOM 1829 N N . GLY A 1 239 ? 12.441 -10.068 -14.005 1.00 94.56 239 GLY A N 1
ATOM 1830 C CA . GLY A 1 239 ? 11.248 -10.835 -13.642 1.00 94.56 239 GLY A CA 1
ATOM 1831 C C . GLY A 1 239 ? 10.530 -11.479 -14.844 1.00 94.56 239 GLY A C 1
ATOM 1832 O O . GLY A 1 239 ? 10.946 -11.312 -15.992 1.00 94.56 239 GLY A O 1
ATOM 1833 N N . PRO A 1 240 ? 9.432 -12.218 -14.607 1.00 95.62 240 PRO A N 1
ATOM 1834 C CA . PRO A 1 240 ? 8.673 -12.896 -15.658 1.00 95.62 240 PRO A CA 1
ATOM 1835 C C . PRO A 1 240 ? 8.037 -11.911 -16.658 1.00 95.62 240 PRO A C 1
ATOM 1837 O O . PRO A 1 240 ? 7.886 -10.720 -16.355 1.00 95.62 240 PRO A O 1
ATOM 1840 N N . PRO A 1 241 ? 7.607 -12.386 -17.844 1.00 95.88 241 PRO A N 1
ATOM 1841 C CA . PRO A 1 241 ? 6.721 -11.612 -18.707 1.00 95.88 241 PRO A CA 1
ATOM 1842 C C . PRO A 1 241 ? 5.399 -11.286 -17.994 1.00 95.88 241 PRO A C 1
ATOM 1844 O O . PRO A 1 241 ? 4.983 -11.981 -17.067 1.00 95.88 241 PRO A O 1
ATOM 1847 N N . VAL A 1 242 ? 4.723 -10.235 -18.459 1.00 96.44 242 VAL A N 1
ATOM 1848 C CA . VAL A 1 242 ? 3.350 -9.918 -18.043 1.00 96.44 242 VAL A CA 1
ATOM 1849 C C . VAL A 1 242 ? 2.414 -11.073 -18.421 1.00 96.44 242 VAL A C 1
ATOM 1851 O O . VAL A 1 242 ? 2.483 -11.589 -19.538 1.00 96.44 242 VAL A O 1
ATOM 1854 N N . TYR A 1 243 ? 1.546 -11.470 -17.492 1.00 97.25 243 TYR A N 1
ATOM 1855 C CA . TYR A 1 243 ? 0.468 -12.418 -17.735 1.00 97.25 243 TYR A CA 1
ATOM 1856 C C . TYR A 1 243 ? -0.633 -11.783 -18.592 1.00 97.25 243 TYR A C 1
ATOM 1858 O O . TYR A 1 243 ? -1.094 -10.675 -18.328 1.00 97.25 243 TYR A O 1
ATOM 1866 N N . GLU A 1 244 ? -1.073 -12.510 -19.615 1.00 92.81 244 GLU A N 1
ATOM 1867 C CA . GLU A 1 244 ? -1.976 -12.013 -20.649 1.00 92.81 244 GLU A CA 1
ATOM 1868 C C . GLU A 1 244 ? -3.233 -12.892 -20.694 1.00 92.81 244 GLU A C 1
ATOM 1870 O O . GLU A 1 244 ? -3.197 -14.020 -21.195 1.00 92.81 244 GLU A O 1
ATOM 1875 N N . ALA A 1 245 ? -4.343 -12.368 -20.166 1.00 90.06 245 ALA A N 1
ATOM 1876 C CA . ALA A 1 245 ? -5.626 -13.067 -20.082 1.00 90.06 245 ALA A CA 1
ATOM 1877 C C . ALA A 1 245 ? -6.077 -13.644 -21.439 1.00 90.06 245 ALA A C 1
ATOM 1879 O O . ALA A 1 245 ? -5.898 -13.034 -22.497 1.00 90.06 245 ALA A O 1
ATOM 1880 N N . GLY A 1 246 ? -6.670 -14.837 -21.417 1.00 79.31 246 GLY A N 1
ATOM 1881 C CA . GLY A 1 246 ? -7.163 -15.545 -22.601 1.00 79.31 246 GLY A CA 1
ATOM 1882 C C . GLY A 1 246 ? -6.086 -16.145 -23.516 1.00 79.31 246 GLY A C 1
ATOM 1883 O O . GLY A 1 246 ? -6.428 -16.914 -24.415 1.00 79.31 246 GLY A O 1
ATOM 1884 N N . LYS A 1 247 ? -4.791 -15.864 -23.301 1.00 69.44 247 LYS A N 1
ATOM 1885 C CA . LYS A 1 247 ? -3.698 -16.529 -24.027 1.00 69.44 247 LYS A CA 1
ATOM 1886 C C . LYS A 1 247 ? -3.288 -17.793 -23.276 1.00 69.44 247 LYS A C 1
ATOM 1888 O O . LYS A 1 247 ? -2.694 -17.731 -22.203 1.00 69.44 247 LYS A O 1
ATOM 1893 N N . THR A 1 248 ? -3.568 -18.959 -23.859 1.00 45.97 248 THR A N 1
ATOM 1894 C CA . THR A 1 248 ? -3.008 -20.231 -23.379 1.00 45.97 248 THR A CA 1
ATOM 1895 C C . THR A 1 248 ? -1.485 -20.141 -23.380 1.00 45.97 248 THR A C 1
ATOM 1897 O O . THR A 1 248 ? -0.891 -19.871 -24.426 1.00 45.97 248 THR A O 1
ATOM 1900 N N . ALA A 1 249 ? -0.854 -20.358 -22.226 1.00 46.56 249 ALA A N 1
ATOM 1901 C CA . ALA A 1 249 ? 0.589 -20.229 -22.087 1.00 46.56 249 ALA A CA 1
ATOM 1902 C C . ALA A 1 249 ? 1.321 -21.298 -22.916 1.00 46.56 249 ALA A C 1
ATOM 1904 O O . ALA A 1 249 ? 1.427 -22.454 -22.508 1.00 46.56 249 ALA A O 1
ATOM 1905 N N . SER A 1 250 ? 1.860 -20.905 -24.073 1.00 33.56 250 SER A N 1
ATOM 1906 C CA . SER A 1 250 ? 2.841 -21.715 -24.794 1.00 33.56 250 SER A CA 1
ATOM 1907 C C . SER A 1 250 ? 4.087 -21.856 -23.925 1.00 33.56 250 SER A C 1
ATOM 1909 O O . SER A 1 250 ? 4.839 -20.894 -23.762 1.00 33.56 250 SER A O 1
ATOM 1911 N N . ALA A 1 251 ? 4.297 -23.048 -23.364 1.00 35.59 251 ALA A N 1
ATOM 1912 C CA . ALA A 1 251 ? 5.465 -23.386 -22.557 1.00 35.59 251 ALA A CA 1
ATOM 1913 C C . ALA A 1 251 ? 6.736 -23.352 -23.424 1.00 35.59 251 ALA A C 1
ATOM 1915 O O . ALA A 1 251 ? 7.145 -24.350 -24.015 1.00 35.59 251 ALA A O 1
ATOM 1916 N N . ASN A 1 252 ? 7.336 -22.169 -23.545 1.00 28.94 252 ASN A N 1
ATOM 1917 C CA . ASN A 1 252 ? 8.517 -21.943 -24.368 1.00 28.94 252 ASN A CA 1
ATOM 1918 C C . ASN A 1 252 ? 9.782 -22.264 -23.560 1.00 28.94 252 ASN A C 1
ATOM 1920 O O . ASN A 1 252 ? 10.520 -21.368 -23.149 1.00 28.94 252 ASN A O 1
ATOM 1924 N N . THR A 1 253 ? 9.982 -23.554 -23.283 1.00 32.97 253 THR A N 1
ATOM 1925 C CA . THR A 1 253 ? 11.034 -24.089 -22.408 1.00 32.97 253 THR A CA 1
ATOM 1926 C C . THR A 1 253 ? 12.429 -23.899 -23.009 1.00 32.97 253 THR A C 1
ATOM 1928 O O . THR A 1 253 ? 13.032 -24.824 -23.551 1.00 32.97 253 THR A O 1
ATOM 1931 N N . ARG A 1 254 ? 12.976 -22.686 -22.897 1.00 31.98 254 ARG A N 1
ATOM 1932 C CA . ARG A 1 254 ? 14.415 -22.445 -23.033 1.00 31.98 254 ARG A CA 1
ATOM 1933 C C . ARG A 1 254 ? 15.084 -22.691 -21.690 1.00 31.98 254 ARG A C 1
ATOM 1935 O O . ARG A 1 254 ? 15.213 -21.781 -20.881 1.00 31.98 254 ARG A O 1
ATOM 1942 N N . SER A 1 255 ? 15.502 -23.934 -21.474 1.00 31.80 255 SER A N 1
ATOM 1943 C CA . SER A 1 255 ? 16.441 -24.277 -20.410 1.00 31.80 255 SER A CA 1
ATOM 1944 C C . SER A 1 255 ? 17.738 -23.495 -20.618 1.00 31.80 255 SER A C 1
ATOM 1946 O O . SER A 1 255 ? 18.432 -23.713 -21.614 1.00 31.80 255 SER A O 1
ATOM 1948 N N . GLU A 1 256 ? 18.073 -22.592 -19.699 1.00 35.78 256 GLU A N 1
ATOM 1949 C CA . GLU A 1 256 ? 19.422 -22.034 -19.658 1.00 35.78 256 GLU A CA 1
ATOM 1950 C C . GLU A 1 256 ? 20.396 -23.133 -19.229 1.00 35.78 256 GLU A C 1
ATOM 1952 O O . GLU A 1 256 ? 20.154 -23.900 -18.296 1.00 35.78 256 GLU A O 1
ATOM 1957 N N . LYS A 1 257 ? 21.473 -23.272 -20.001 1.00 29.81 257 LYS A N 1
ATOM 1958 C CA . LYS A 1 257 ? 22.396 -24.399 -19.912 1.00 29.81 257 LYS A CA 1
ATOM 1959 C C . LYS A 1 257 ? 23.565 -24.022 -19.006 1.00 29.81 257 LYS A C 1
ATOM 1961 O O . LYS A 1 257 ? 24.581 -23.538 -19.503 1.00 29.81 257 LYS A O 1
ATOM 1966 N N . SER A 1 258 ? 23.426 -24.260 -17.701 1.00 32.47 258 SER A N 1
ATOM 1967 C CA . SER A 1 258 ? 24.564 -24.196 -16.776 1.00 32.47 258 SER A CA 1
ATOM 1968 C C . SER A 1 258 ? 25.697 -25.096 -17.270 1.00 32.47 258 SER A C 1
ATOM 1970 O O . SER A 1 258 ? 25.473 -26.241 -17.671 1.00 32.47 258 SER A O 1
ATOM 1972 N N . ALA A 1 259 ? 26.913 -24.556 -17.271 1.00 32.44 259 ALA A N 1
ATOM 1973 C CA . ALA A 1 259 ? 28.116 -25.260 -17.686 1.00 32.44 259 ALA A CA 1
ATOM 1974 C C . ALA A 1 259 ? 28.873 -25.762 -16.450 1.00 32.44 259 ALA A C 1
ATOM 1976 O O . ALA A 1 259 ? 29.767 -25.083 -15.946 1.00 32.44 259 ALA A O 1
ATOM 1977 N N . ASP A 1 260 ? 28.511 -26.951 -15.964 1.00 29.31 260 ASP A N 1
ATOM 1978 C CA . ASP A 1 260 ? 29.292 -27.627 -14.927 1.00 29.31 260 ASP A CA 1
ATOM 1979 C C . ASP A 1 260 ? 30.692 -27.980 -15.444 1.00 29.31 260 ASP A C 1
ATOM 1981 O O . ASP A 1 260 ? 30.854 -28.561 -16.520 1.00 29.31 260 ASP A O 1
ATOM 1985 N N . THR A 1 261 ? 31.708 -27.642 -14.651 1.00 29.56 261 THR A N 1
ATOM 1986 C CA . THR A 1 261 ? 33.113 -27.978 -14.914 1.00 29.56 261 THR A CA 1
ATOM 1987 C C . THR A 1 261 ? 33.574 -28.978 -13.861 1.00 29.56 261 THR A C 1
ATOM 1989 O O . THR A 1 261 ? 33.655 -28.648 -12.680 1.00 29.56 261 THR A O 1
ATOM 1992 N N . ALA A 1 262 ? 33.840 -30.218 -14.274 1.00 32.47 262 ALA A N 1
ATOM 1993 C CA . ALA A 1 262 ? 34.078 -31.326 -13.353 1.00 32.47 262 ALA A CA 1
ATOM 1994 C C . ALA A 1 262 ? 35.560 -31.507 -12.973 1.00 32.47 262 ALA A C 1
ATOM 1996 O O . ALA A 1 262 ? 36.427 -31.564 -13.843 1.00 32.47 262 ALA A O 1
ATOM 1997 N N . SER A 1 263 ? 35.815 -31.702 -11.676 1.00 30.55 263 SER A N 1
ATOM 1998 C CA . SER A 1 263 ? 36.961 -32.451 -11.133 1.00 30.55 263 SER A CA 1
ATOM 1999 C C . SER A 1 263 ? 36.616 -32.847 -9.684 1.00 30.55 263 SER A C 1
ATOM 2001 O O . SER A 1 263 ? 36.504 -31.982 -8.823 1.00 30.55 263 SER A O 1
ATOM 2003 N N . SER A 1 264 ? 36.141 -34.063 -9.403 1.00 29.62 264 SER A N 1
ATOM 2004 C CA . SER A 1 264 ? 36.890 -35.334 -9.330 1.00 29.62 264 SER A CA 1
ATOM 2005 C C . SER A 1 264 ? 37.629 -35.549 -8.001 1.00 29.62 264 SER A C 1
ATOM 2007 O O . SER A 1 264 ? 38.814 -35.263 -7.871 1.00 29.62 264 SER A O 1
ATOM 2009 N N . ALA A 1 265 ? 36.936 -36.182 -7.049 1.00 32.28 265 ALA A N 1
ATOM 2010 C CA . ALA A 1 265 ? 37.523 -36.952 -5.951 1.00 32.28 265 ALA A CA 1
ATOM 2011 C C . ALA A 1 265 ? 36.643 -38.193 -5.698 1.00 32.28 265 ALA A C 1
ATOM 2013 O O . ALA A 1 265 ? 35.424 -38.120 -5.848 1.00 32.28 265 ALA A O 1
ATOM 2014 N N . SER A 1 266 ? 37.245 -39.340 -5.379 1.00 27.42 266 SER A N 1
ATOM 2015 C CA . SER A 1 266 ? 36.577 -40.651 -5.427 1.00 27.42 266 SER A CA 1
ATOM 2016 C C . SER A 1 266 ? 36.669 -41.439 -4.122 1.00 27.42 266 SER A C 1
ATOM 2018 O O . SER A 1 266 ? 37.772 -41.600 -3.599 1.00 27.42 266 SER A O 1
ATOM 2020 N N . THR A 1 267 ? 35.574 -42.092 -3.723 1.00 28.67 267 THR A N 1
ATOM 2021 C CA . THR A 1 267 ? 35.638 -43.305 -2.886 1.00 28.67 267 THR A CA 1
ATOM 2022 C C . THR A 1 267 ? 34.465 -44.253 -3.164 1.00 28.67 267 THR A C 1
ATOM 2024 O O . THR A 1 267 ? 33.465 -43.876 -3.772 1.00 28.67 267 THR A O 1
ATOM 2027 N N . THR A 1 268 ? 34.642 -45.520 -2.794 1.00 31.69 268 THR A N 1
ATOM 2028 C CA . THR A 1 268 ? 33.895 -46.694 -3.282 1.00 31.69 268 THR A CA 1
ATOM 2029 C C . THR A 1 268 ? 32.795 -47.192 -2.313 1.00 31.69 268 THR A C 1
ATOM 2031 O O . THR A 1 268 ? 32.687 -46.681 -1.199 1.00 31.69 268 THR A O 1
ATOM 2034 N N . PRO A 1 269 ? 31.903 -48.120 -2.734 1.00 42.03 269 PRO A N 1
ATOM 2035 C CA . PRO A 1 269 ? 30.551 -48.221 -2.172 1.00 42.03 269 PRO A CA 1
ATOM 2036 C C . PRO A 1 269 ? 30.373 -49.273 -1.065 1.00 42.03 269 PRO A C 1
ATOM 2038 O O . PRO A 1 269 ? 31.201 -50.155 -0.852 1.00 42.03 269 PRO A O 1
ATOM 2041 N N . THR A 1 270 ? 29.193 -49.268 -0.440 1.00 30.66 270 THR A N 1
ATOM 2042 C CA . THR A 1 270 ? 28.615 -50.431 0.259 1.00 30.66 270 THR A CA 1
ATOM 2043 C C . THR A 1 270 ? 27.127 -50.548 -0.089 1.00 30.66 270 THR A C 1
ATOM 2045 O O . THR A 1 270 ? 26.473 -49.555 -0.399 1.00 30.66 270 THR A O 1
ATOM 2048 N N . LYS A 1 271 ? 26.607 -51.781 -0.107 1.00 34.72 271 LYS A N 1
ATOM 2049 C CA . LYS A 1 271 ? 25.288 -52.155 -0.637 1.00 34.72 271 LYS A CA 1
ATOM 2050 C C . LYS A 1 271 ? 24.491 -52.932 0.414 1.00 34.72 271 LYS A C 1
ATOM 2052 O O . LYS A 1 271 ? 24.948 -53.979 0.858 1.00 34.72 271 LYS A O 1
ATOM 2057 N N . ALA A 1 272 ? 23.278 -52.479 0.718 1.00 32.53 272 ALA A N 1
ATOM 2058 C CA . ALA A 1 272 ? 22.253 -53.230 1.448 1.00 32.53 272 ALA A CA 1
ATOM 2059 C C . ALA A 1 272 ? 20.861 -52.859 0.898 1.00 32.53 272 ALA A C 1
ATOM 2061 O O . ALA A 1 272 ? 20.708 -51.803 0.286 1.00 32.53 272 ALA A O 1
ATOM 2062 N N . ALA A 1 273 ? 19.870 -53.739 1.054 1.00 31.88 273 ALA A N 1
ATOM 2063 C CA . ALA A 1 273 ? 18.527 -53.570 0.492 1.00 31.88 273 ALA A CA 1
ATOM 2064 C C . ALA A 1 273 ? 17.478 -54.374 1.283 1.00 31.88 273 ALA A C 1
ATOM 2066 O O . ALA A 1 273 ? 17.848 -55.302 1.997 1.00 31.88 273 ALA A O 1
ATOM 2067 N N . LEU A 1 274 ? 16.196 -54.076 1.020 1.00 29.95 274 LEU A N 1
ATOM 2068 C CA . LEU A 1 274 ? 14.981 -54.791 1.467 1.00 29.95 274 LEU A CA 1
ATOM 2069 C C . LEU A 1 274 ? 14.634 -54.679 2.976 1.00 29.95 274 LEU A C 1
ATOM 2071 O O . LEU A 1 274 ? 15.495 -54.331 3.775 1.00 29.95 274 LEU A O 1
ATOM 2075 N N . ALA A 1 275 ? 13.419 -55.016 3.445 1.00 30.11 275 ALA A N 1
ATOM 2076 C CA . ALA A 1 275 ? 12.058 -54.744 2.927 1.00 30.11 275 ALA A CA 1
ATOM 2077 C C . ALA A 1 275 ? 10.963 -55.172 3.952 1.00 30.11 275 ALA A C 1
ATOM 2079 O O . ALA A 1 275 ? 11.193 -56.065 4.758 1.00 30.11 275 ALA A O 1
ATOM 2080 N N . ASP A 1 276 ? 9.757 -54.609 3.781 1.00 30.56 276 ASP A N 1
ATOM 2081 C CA . ASP A 1 276 ? 8.426 -55.266 3.869 1.00 30.56 276 ASP A CA 1
ATOM 2082 C C . ASP A 1 276 ? 7.671 -55.567 5.204 1.00 30.56 276 ASP A C 1
ATOM 2084 O O . ASP A 1 276 ? 8.220 -55.939 6.234 1.00 30.56 276 ASP A O 1
ATOM 2088 N N . THR A 1 277 ? 6.332 -55.551 5.060 1.00 29.06 277 THR A N 1
ATOM 2089 C CA . THR A 1 277 ? 5.240 -56.279 5.766 1.00 29.06 277 THR A CA 1
ATOM 2090 C C . THR A 1 277 ? 4.790 -56.020 7.220 1.00 29.06 277 THR A C 1
ATOM 2092 O O . THR A 1 277 ? 5.557 -56.079 8.171 1.00 29.06 277 THR A O 1
ATOM 2095 N N . GLY A 1 278 ? 3.447 -56.007 7.383 1.00 30.27 278 GLY A N 1
ATOM 2096 C CA . GLY A 1 278 ? 2.717 -56.548 8.557 1.00 30.27 278 GLY A CA 1
ATOM 2097 C C . GLY A 1 278 ? 1.866 -55.539 9.357 1.00 30.27 278 GLY A C 1
ATOM 2098 O O . GLY A 1 278 ? 2.384 -54.945 10.286 1.00 30.27 278 GLY A O 1
ATOM 2099 N N . SER A 1 279 ? 0.581 -55.228 9.107 1.00 31.23 279 SER A N 1
ATOM 2100 C CA . SER A 1 279 ? -0.587 -55.890 8.470 1.00 31.23 279 SER A CA 1
ATOM 2101 C C . SER A 1 279 ? -1.469 -56.795 9.364 1.00 31.23 279 SER A C 1
ATOM 2103 O O . SER A 1 279 ? -1.117 -57.948 9.620 1.00 31.23 279 SER A O 1
ATOM 2105 N N . LYS A 1 280 ? -2.666 -56.288 9.739 1.00 30.69 280 LYS A N 1
ATOM 2106 C CA . LYS A 1 280 ? -4.009 -56.948 9.794 1.00 30.69 280 LYS A CA 1
ATOM 2107 C C . LYS A 1 280 ? -5.097 -55.872 10.083 1.00 30.69 280 LYS A C 1
ATOM 2109 O O . LYS A 1 280 ? -4.756 -54.876 10.706 1.00 30.69 280 LYS A O 1
ATOM 2114 N N . LYS A 1 281 ? -6.333 -55.855 9.532 1.00 28.69 281 LYS A N 1
ATOM 2115 C CA . LYS A 1 281 ? -7.463 -56.840 9.427 1.00 28.69 281 LYS A CA 1
ATOM 2116 C C . LYS A 1 281 ? -8.171 -57.069 10.787 1.00 28.69 281 LYS A C 1
ATOM 2118 O O . LYS A 1 281 ? -7.474 -57.033 11.788 1.00 28.69 281 LYS A O 1
ATOM 2123 N N . SER A 1 282 ? -9.484 -57.335 10.950 1.00 28.47 282 SER A N 1
ATOM 2124 C CA . SER A 1 282 ? -10.607 -57.858 10.108 1.00 28.47 282 SER A CA 1
ATOM 2125 C C . SER A 1 282 ? -11.953 -57.670 10.908 1.00 28.47 282 SER A C 1
ATOM 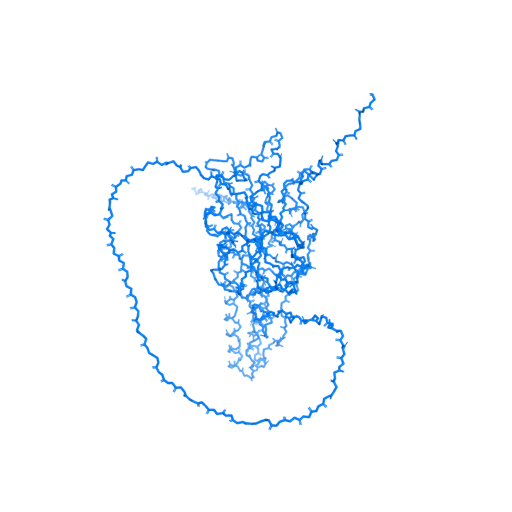2127 O O . SER A 1 282 ? -11.834 -57.486 12.111 1.00 28.47 282 SER A O 1
ATOM 2129 N N . THR A 1 283 ? -13.240 -57.743 10.481 1.00 27.58 283 THR A N 1
ATOM 2130 C CA . THR A 1 283 ? -14.007 -57.883 9.201 1.00 27.58 283 THR A CA 1
ATOM 2131 C C . THR A 1 283 ? -15.535 -57.648 9.436 1.00 27.58 283 THR A C 1
ATOM 2133 O O . THR A 1 283 ? -16.022 -58.078 10.474 1.00 27.58 283 THR A O 1
ATOM 2136 N N . ASN A 1 284 ? -16.301 -57.206 8.412 1.00 30.31 284 ASN A N 1
ATOM 2137 C CA . ASN A 1 284 ? -17.759 -57.475 8.173 1.00 30.31 284 ASN A CA 1
ATOM 2138 C C . ASN A 1 284 ? -18.828 -56.835 9.134 1.00 30.31 284 ASN A C 1
ATOM 2140 O O . ASN A 1 284 ? -18.453 -56.254 10.139 1.00 30.31 284 ASN A O 1
ATOM 2144 N N . SER A 1 285 ? -20.165 -56.826 8.880 1.00 29.45 285 SER A N 1
ATOM 2145 C CA . SER A 1 285 ? -21.008 -57.556 7.889 1.00 29.45 285 SER A CA 1
ATOM 2146 C C . SER A 1 285 ? -22.366 -56.889 7.481 1.00 29.45 285 SER A C 1
ATOM 2148 O O . SER A 1 285 ? -23.087 -56.401 8.341 1.00 29.45 285 SER A O 1
ATOM 2150 N N . THR A 1 286 ? -22.738 -57.029 6.193 1.00 27.81 286 THR A N 1
ATOM 2151 C CA . THR A 1 286 ? -24.045 -57.472 5.590 1.00 27.81 286 THR A CA 1
ATOM 2152 C C . THR A 1 286 ? -25.441 -56.911 5.986 1.00 27.81 286 THR A C 1
ATOM 2154 O O . THR A 1 286 ? -25.885 -57.104 7.112 1.00 27.81 286 THR A O 1
ATOM 2157 N N . SER A 1 287 ? -26.250 -56.457 4.995 1.00 29.45 287 SER A N 1
ATOM 2158 C CA . SER A 1 287 ? -27.589 -57.030 4.609 1.00 29.45 287 SER A CA 1
ATOM 2159 C C . SER A 1 287 ? -28.365 -56.244 3.502 1.00 29.45 287 SER A C 1
ATOM 2161 O O . SER A 1 287 ? -28.055 -55.088 3.227 1.00 29.45 287 SER A O 1
ATOM 2163 N N . LYS A 1 288 ? -29.316 -56.912 2.801 1.00 30.48 288 LYS A N 1
ATOM 2164 C CA . LYS A 1 288 ? -30.186 -56.449 1.667 1.00 30.48 288 LYS A CA 1
ATOM 2165 C C . LYS A 1 288 ? -31.331 -57.488 1.438 1.00 30.48 288 LYS A C 1
ATOM 2167 O O . LYS A 1 288 ? -30.991 -58.668 1.530 1.00 30.48 288 LYS A O 1
ATOM 2172 N N . PRO A 1 289 ? -32.636 -57.144 1.213 1.00 42.12 289 PRO A N 1
ATOM 2173 C CA . PRO A 1 289 ? -33.297 -56.717 -0.067 1.00 42.12 289 PRO A CA 1
ATOM 2174 C C . PRO A 1 289 ? -34.259 -55.503 0.130 1.00 42.12 289 PRO A C 1
ATOM 2176 O O . PRO A 1 289 ? -34.150 -54.867 1.167 1.00 42.12 289 PRO A O 1
ATOM 2179 N N . SER A 1 290 ? -35.164 -55.019 -0.752 1.00 26.42 290 SER A N 1
ATOM 2180 C CA . SER A 1 290 ? -35.740 -55.334 -2.101 1.00 26.42 290 SER A CA 1
ATOM 2181 C C . SER A 1 290 ? -36.140 -53.977 -2.781 1.00 26.42 290 SER A C 1
ATOM 2183 O O . SER A 1 290 ? -36.010 -52.962 -2.108 1.00 26.42 290 SER A O 1
ATOM 2185 N N . SER A 1 291 ? -36.561 -53.719 -4.040 1.00 30.83 291 SER A N 1
ATOM 2186 C CA . SER A 1 291 ? -37.070 -54.409 -5.260 1.00 30.83 291 SER A CA 1
ATOM 2187 C C . SER A 1 291 ? -38.568 -54.833 -5.269 1.00 30.83 291 SER A C 1
ATOM 2189 O O . SER A 1 291 ? -39.059 -55.280 -4.239 1.00 30.83 291 SER A O 1
ATOM 2191 N N . VAL A 1 292 ? -39.376 -54.700 -6.351 1.00 32.59 292 VAL A N 1
ATOM 2192 C CA . VAL A 1 292 ? -39.060 -54.541 -7.804 1.00 32.59 292 VAL A CA 1
ATOM 2193 C C . VAL A 1 292 ? -39.597 -53.213 -8.491 1.00 32.59 292 VAL A C 1
ATOM 2195 O O . VAL A 1 292 ? -38.911 -52.230 -8.218 1.00 32.59 292 VAL A O 1
ATOM 2198 N N . PRO A 1 293 ? -40.645 -53.050 -9.379 1.00 44.09 293 PRO A N 1
ATOM 2199 C CA . PRO A 1 293 ? -40.659 -51.933 -10.380 1.00 44.09 293 PRO A CA 1
ATOM 2200 C C . PRO A 1 293 ? -41.970 -51.100 -10.625 1.00 44.09 293 PRO A C 1
ATOM 2202 O O . PRO A 1 293 ? -43.057 -51.453 -10.182 1.00 44.09 293 PRO A O 1
ATOM 2205 N N . THR A 1 294 ? -41.891 -50.057 -11.479 1.00 26.53 294 THR A N 1
ATOM 2206 C CA . THR A 1 294 ? -42.920 -49.595 -12.469 1.00 26.53 294 THR A CA 1
ATOM 2207 C C . THR A 1 294 ? -42.198 -48.901 -13.655 1.00 26.53 294 THR A C 1
ATOM 2209 O O . THR A 1 294 ? -41.016 -48.580 -13.534 1.00 26.53 294 THR A O 1
ATOM 2212 N N . GLN A 1 295 ? -42.828 -48.769 -14.832 1.00 30.64 295 GLN A N 1
ATOM 2213 C CA . GLN A 1 295 ? -42.169 -48.552 -16.140 1.00 30.64 295 GLN A CA 1
ATOM 2214 C C . GLN A 1 295 ? -42.514 -47.222 -16.852 1.00 30.64 295 GLN A C 1
ATOM 2216 O O . GLN A 1 295 ? -43.624 -46.733 -16.692 1.00 30.64 295 GLN A O 1
ATOM 2221 N N . VAL A 1 296 ? -41.627 -46.804 -17.786 1.00 26.52 296 VAL A N 1
ATOM 2222 C CA . VAL A 1 296 ? -41.906 -45.937 -18.972 1.00 26.52 296 VAL A CA 1
ATOM 2223 C C . VAL A 1 296 ? -42.226 -44.453 -18.631 1.00 26.52 296 VAL A C 1
ATOM 2225 O O . VAL A 1 296 ? -42.780 -44.156 -17.587 1.00 26.52 296 VAL A O 1
ATOM 2228 N N . CYS A 1 297 ? -41.833 -43.426 -19.402 1.00 25.92 297 CYS A N 1
ATOM 2229 C CA . CYS A 1 297 ? -41.317 -43.345 -20.780 1.00 25.92 297 CYS A CA 1
ATOM 2230 C C . CYS A 1 297 ? -39.807 -43.060 -20.919 1.00 25.92 297 CYS A C 1
ATOM 2232 O O . CYS A 1 297 ? -39.172 -42.467 -20.053 1.00 25.92 297 CYS A O 1
ATOM 2234 N N . LYS A 1 298 ? -39.258 -43.396 -22.097 1.00 32.16 298 LYS A N 1
ATOM 2235 C CA . LYS A 1 298 ? -38.048 -42.757 -22.645 1.00 32.16 298 LYS A CA 1
ATOM 2236 C C . LYS A 1 298 ? -38.473 -41.550 -23.482 1.00 32.16 298 LYS A C 1
ATOM 2238 O O . LYS A 1 298 ? -39.329 -41.718 -24.344 1.00 32.16 298 LYS A O 1
ATOM 2243 N N . ASP A 1 299 ? -37.798 -40.415 -23.334 1.00 28.55 299 ASP A N 1
ATOM 2244 C CA . ASP A 1 299 ? -37.779 -39.365 -24.360 1.00 28.55 299 ASP A CA 1
ATOM 2245 C C . ASP A 1 299 ? -36.336 -38.880 -24.596 1.00 28.55 299 ASP A C 1
ATOM 2247 O O . ASP A 1 299 ? -35.491 -38.931 -23.700 1.00 28.55 299 ASP A O 1
ATOM 2251 N N . LYS A 1 300 ? -36.021 -38.475 -25.830 1.00 36.03 300 LYS A N 1
ATOM 2252 C CA . LYS A 1 300 ? -34.678 -38.098 -26.294 1.00 36.03 300 LYS A CA 1
ATOM 2253 C C . LYS A 1 300 ? -34.466 -36.584 -26.214 1.00 36.03 300 LYS A C 1
ATOM 2255 O O . LYS A 1 300 ? -34.182 -35.928 -27.220 1.00 36.03 300 LYS A O 1
ATOM 2260 N N . THR A 1 301 ? -34.557 -36.012 -25.018 1.00 29.89 301 THR A N 1
ATOM 2261 C CA . THR A 1 301 ? -34.180 -34.609 -24.820 1.00 29.89 301 THR A CA 1
ATOM 2262 C C . THR A 1 301 ? -32.668 -34.427 -24.984 1.00 29.89 301 THR A C 1
ATOM 2264 O O . THR A 1 301 ? -31.844 -35.145 -24.419 1.00 29.89 301 THR A O 1
ATOM 2267 N N . LYS A 1 302 ? -32.283 -33.461 -25.827 1.00 33.41 302 LYS A N 1
ATOM 2268 C CA . LYS A 1 302 ? -30.877 -33.125 -26.091 1.00 33.41 302 LYS A CA 1
ATOM 2269 C C . LYS A 1 302 ? -30.205 -32.695 -24.786 1.00 33.41 302 LYS A C 1
ATOM 2271 O O . LYS A 1 302 ? -30.747 -31.842 -24.086 1.00 33.41 302 LYS A O 1
ATOM 2276 N N . SER A 1 303 ? -28.995 -33.193 -24.530 1.00 32.38 303 SER A N 1
ATOM 2277 C CA . SER A 1 303 ? -28.131 -32.728 -23.438 1.00 32.38 303 SER A CA 1
ATOM 2278 C C . SER A 1 303 ? -27.777 -31.245 -23.620 1.00 32.38 303 SER A C 1
ATOM 2280 O O . SER A 1 303 ? -26.716 -30.905 -24.152 1.00 32.38 303 SER A O 1
ATOM 2282 N N . LYS A 1 304 ? -28.650 -30.341 -23.156 1.00 36.75 304 LYS A N 1
ATOM 2283 C CA . LYS A 1 304 ? -28.261 -28.963 -22.856 1.00 36.75 304 LYS A CA 1
ATOM 2284 C C . LYS A 1 304 ? -27.122 -29.056 -21.849 1.00 36.75 304 LYS A C 1
ATOM 2286 O O . LYS A 1 304 ? -27.312 -29.570 -20.753 1.00 36.75 304 LYS A O 1
ATOM 2291 N N . LYS A 1 305 ? -25.939 -28.579 -22.238 1.00 40.16 305 LYS A N 1
ATOM 2292 C CA . LYS A 1 305 ? -24.788 -28.457 -21.342 1.00 40.16 305 LYS A CA 1
ATOM 2293 C C . LYS A 1 305 ? -25.105 -27.359 -20.334 1.00 40.16 305 LYS A C 1
ATOM 2295 O O . LYS A 1 305 ? -24.797 -26.191 -20.568 1.00 40.16 305 LYS A O 1
ATOM 2300 N N . GLU A 1 306 ? -25.807 -27.740 -19.273 1.00 39.25 306 GLU A N 1
ATOM 2301 C CA . GLU A 1 306 ? -26.177 -26.860 -18.180 1.00 39.25 306 GLU A CA 1
ATOM 2302 C C . GLU A 1 306 ? -24.896 -26.251 -17.615 1.00 39.25 306 GLU A C 1
ATOM 2304 O O . GLU A 1 306 ? -24.033 -26.945 -17.078 1.00 39.25 306 GLU A O 1
ATOM 2309 N N . LYS A 1 307 ? -24.724 -24.942 -17.826 1.00 46.09 307 LYS A N 1
ATOM 2310 C CA . LYS A 1 307 ? -23.646 -24.196 -17.188 1.00 46.09 307 LYS A CA 1
ATOM 2311 C C . LYS A 1 307 ? -23.999 -24.125 -15.711 1.00 46.09 307 LYS A C 1
ATOM 2313 O O . LYS A 1 307 ? -24.686 -23.192 -15.304 1.00 46.09 307 LYS A O 1
ATOM 2318 N N . THR A 1 308 ? -23.533 -25.102 -14.936 1.00 49.94 308 THR A N 1
ATOM 2319 C CA . THR A 1 308 ? -23.548 -25.049 -13.475 1.00 49.94 308 THR A CA 1
ATOM 2320 C C . THR A 1 308 ? -22.907 -23.725 -13.083 1.00 49.94 308 THR A C 1
ATOM 2322 O O . THR A 1 308 ? -21.708 -23.515 -13.289 1.00 49.94 308 THR A O 1
ATOM 2325 N N . LYS A 1 309 ? -23.738 -22.778 -12.645 1.00 54.50 309 LYS A N 1
ATOM 2326 C CA . LYS A 1 309 ? -23.318 -21.424 -12.306 1.00 54.50 309 LYS A CA 1
ATOM 2327 C C . LYS A 1 309 ? -22.507 -21.548 -11.024 1.00 54.50 309 LYS A C 1
ATOM 2329 O O . LYS A 1 309 ? -23.098 -21.579 -9.955 1.00 54.50 309 LYS A O 1
ATOM 2334 N N . ARG A 1 310 ? -21.181 -21.707 -11.148 1.00 62.22 310 ARG A N 1
ATOM 2335 C CA . ARG A 1 310 ? -20.281 -21.800 -9.992 1.00 62.22 310 ARG A CA 1
ATOM 2336 C C . ARG A 1 310 ? -20.587 -20.644 -9.055 1.00 62.22 310 ARG A C 1
ATOM 2338 O O . ARG A 1 310 ? -20.569 -19.493 -9.496 1.00 62.22 310 ARG A O 1
ATOM 2345 N N . ASP A 1 311 ? -20.851 -20.970 -7.799 1.00 69.38 311 ASP A N 1
ATOM 2346 C CA . ASP A 1 311 ? -21.066 -19.967 -6.775 1.00 69.38 311 ASP A CA 1
ATOM 2347 C C . ASP A 1 311 ? -19.809 -19.111 -6.658 1.00 69.38 311 ASP A C 1
ATOM 2349 O O . ASP A 1 311 ? -18.692 -19.607 -6.479 1.00 69.38 311 ASP A O 1
ATOM 2353 N N . THR A 1 312 ? -19.986 -17.809 -6.860 1.00 77.12 312 THR A N 1
ATOM 2354 C CA . THR A 1 312 ? -18.891 -16.853 -6.790 1.00 77.12 312 THR A CA 1
ATOM 2355 C C . THR A 1 312 ? -18.401 -16.801 -5.351 1.00 77.12 312 THR A C 1
ATOM 2357 O O . THR A 1 312 ? -19.195 -16.540 -4.448 1.00 77.12 312 THR A O 1
ATOM 2360 N N . LEU A 1 313 ? -17.100 -17.020 -5.140 1.00 89.56 313 LEU A N 1
ATOM 2361 C CA . LEU A 1 313 ? -16.495 -16.937 -3.811 1.00 89.56 313 LEU A CA 1
ATOM 2362 C C . LEU A 1 313 ? -16.844 -15.600 -3.137 1.00 89.56 313 LEU A C 1
ATOM 2364 O O . LEU A 1 313 ? -16.807 -14.539 -3.768 1.00 89.56 313 LEU A O 1
ATOM 2368 N N . VAL A 1 314 ? -17.154 -15.674 -1.844 1.00 92.75 314 VAL A N 1
ATOM 2369 C CA . VAL A 1 314 ? -17.500 -14.537 -0.984 1.00 92.75 314 VAL A CA 1
ATOM 2370 C C . VAL A 1 314 ? -16.335 -14.263 -0.035 1.00 92.75 314 VAL A C 1
ATOM 2372 O O . VAL A 1 314 ? -15.685 -15.194 0.439 1.00 92.75 314 VAL A O 1
ATOM 2375 N N . GLN A 1 315 ? -16.067 -12.989 0.245 1.00 96.69 315 GLN A N 1
ATOM 2376 C CA . GLN A 1 315 ? -15.049 -12.590 1.211 1.00 96.69 315 GLN A CA 1
ATOM 2377 C C . GLN A 1 315 ? -15.522 -12.895 2.642 1.00 96.69 315 GLN A C 1
ATOM 2379 O O . GLN A 1 315 ? -16.547 -12.382 3.077 1.00 96.69 315 GLN A O 1
ATOM 2384 N N . THR A 1 316 ? -14.749 -13.690 3.384 1.00 95.94 316 THR A N 1
ATOM 2385 C CA . THR A 1 316 ? -15.041 -14.101 4.776 1.00 95.94 316 THR A CA 1
ATOM 2386 C C . THR A 1 316 ? -14.020 -13.596 5.804 1.00 95.94 316 THR A C 1
ATOM 2388 O O . THR A 1 316 ? -14.199 -13.784 7.002 1.00 95.94 316 THR A O 1
ATOM 2391 N N . LYS A 1 317 ? -12.950 -12.936 5.346 1.00 96.69 317 LYS A N 1
ATOM 2392 C CA . LYS A 1 317 ? -11.813 -12.437 6.140 1.00 96.69 317 LYS A CA 1
ATOM 2393 C C . LYS A 1 317 ? -11.456 -11.013 5.719 1.00 96.69 317 LYS A C 1
ATOM 2395 O O . LYS A 1 317 ? -11.639 -10.650 4.555 1.00 96.69 317 LYS A O 1
ATOM 2400 N N . GLY A 1 318 ? -10.949 -10.216 6.658 1.00 96.62 318 GLY A N 1
ATOM 2401 C CA . GLY A 1 318 ? -10.520 -8.833 6.420 1.00 96.62 318 GLY A CA 1
ATOM 2402 C C . GLY A 1 318 ? -11.639 -7.814 6.148 1.00 96.62 318 GLY A C 1
ATOM 2403 O O . GLY A 1 318 ? -11.372 -6.738 5.611 1.00 96.62 318 GLY A O 1
ATOM 2404 N N . LEU A 1 319 ? -12.890 -8.143 6.478 1.00 96.94 319 LEU A N 1
ATOM 2405 C CA . LEU A 1 319 ? -14.032 -7.224 6.375 1.00 96.94 319 LEU A CA 1
ATOM 2406 C C . LEU A 1 319 ? -13.884 -6.044 7.365 1.00 96.94 319 LEU A C 1
ATOM 2408 O O . LEU A 1 319 ? -13.123 -6.138 8.328 1.00 96.94 319 LEU A O 1
ATOM 2412 N N . LYS A 1 320 ? -14.608 -4.928 7.159 1.00 94.94 320 LYS A N 1
ATOM 2413 C CA . LYS A 1 320 ? -14.790 -3.924 8.235 1.00 94.94 320 LYS A CA 1
ATOM 2414 C C . LYS A 1 320 ? -15.530 -4.636 9.383 1.00 94.94 320 LYS A C 1
ATOM 2416 O O . LYS A 1 320 ? -16.563 -5.239 9.091 1.00 94.94 320 LYS A O 1
ATOM 2421 N N . PRO A 1 321 ? -15.037 -4.609 10.636 1.00 94.56 321 PRO A N 1
ATOM 2422 C CA . PRO A 1 321 ? -15.761 -5.198 11.758 1.00 94.56 321 PRO A CA 1
ATOM 2423 C C . PRO A 1 321 ? -17.165 -4.598 11.902 1.00 94.56 321 PRO A C 1
ATOM 2425 O O . PRO A 1 321 ? -17.370 -3.408 11.649 1.00 94.56 321 PRO A O 1
ATOM 2428 N N . GLU A 1 322 ? -18.137 -5.408 12.314 1.00 93.81 322 GLU A N 1
ATOM 2429 C CA . GLU A 1 322 ? -19.474 -4.909 12.641 1.00 93.81 322 GLU A CA 1
ATOM 2430 C C . GLU A 1 322 ? -19.415 -4.001 13.884 1.00 93.81 322 GLU A C 1
ATOM 2432 O O . GLU A 1 322 ? -18.558 -4.173 14.748 1.00 93.81 322 GLU A O 1
ATOM 2437 N N . GLY A 1 323 ? -20.269 -2.974 13.947 1.00 93.88 323 GLY A N 1
ATOM 2438 C CA . GLY A 1 323 ? -20.225 -1.962 15.014 1.00 93.88 323 GLY A CA 1
ATOM 2439 C C . GLY A 1 323 ? -19.025 -1.001 14.956 1.00 93.88 323 GLY A C 1
ATOM 2440 O O . GLY A 1 323 ? -18.873 -0.167 15.846 1.00 93.88 323 GLY A O 1
ATOM 2441 N N . CYS A 1 324 ? -18.183 -1.086 13.921 1.00 96.00 324 CYS A N 1
ATOM 2442 C CA . CYS A 1 324 ? -17.021 -0.219 13.753 1.00 96.00 324 CYS A CA 1
ATOM 2443 C C . CYS A 1 324 ? -17.423 1.217 13.366 1.00 96.00 324 CYS A C 1
ATOM 2445 O O . CYS A 1 324 ? -17.807 1.468 12.218 1.00 96.00 324 CYS A O 1
ATOM 2447 N N . ILE A 1 325 ? -17.305 2.157 14.307 1.00 96.31 325 ILE A N 1
ATOM 2448 C CA . ILE A 1 325 ? -17.716 3.564 14.146 1.00 96.31 325 ILE A CA 1
ATOM 2449 C C . ILE A 1 325 ? -16.569 4.512 13.778 1.00 96.31 325 ILE A C 1
ATOM 2451 O O . ILE A 1 325 ? -16.819 5.682 13.519 1.00 96.31 325 ILE A O 1
ATOM 2455 N N . LEU A 1 326 ? -15.319 4.052 13.743 1.00 96.56 326 LEU A N 1
ATOM 2456 C CA . LEU A 1 326 ? -14.207 4.834 13.200 1.00 96.56 326 LEU A CA 1
ATOM 2457 C C . LEU A 1 326 ? -13.174 3.909 12.563 1.00 96.56 326 LEU A C 1
ATOM 2459 O O . LEU A 1 326 ? -12.579 3.085 13.249 1.00 96.56 326 LEU A O 1
ATOM 2463 N N . VAL A 1 327 ? -12.920 4.069 11.267 1.00 95.69 327 VAL A N 1
ATOM 2464 C CA . VAL A 1 327 ? -11.785 3.435 10.582 1.00 95.69 327 VAL A CA 1
ATOM 2465 C C . VAL A 1 327 ? -10.653 4.455 10.461 1.00 95.69 327 VAL A C 1
ATOM 2467 O O . VAL A 1 327 ? -10.878 5.553 9.961 1.00 95.69 327 VAL A O 1
ATOM 2470 N N . ARG A 1 328 ? -9.439 4.086 10.890 1.00 94.69 328 ARG A N 1
ATOM 2471 C CA . ARG A 1 328 ? -8.203 4.831 10.567 1.00 94.69 328 ARG A CA 1
ATOM 2472 C C . ARG A 1 328 ? -7.444 4.155 9.433 1.00 94.69 328 ARG A C 1
ATOM 2474 O O . ARG A 1 328 ? -7.113 4.797 8.448 1.00 94.69 328 ARG A O 1
ATOM 2481 N N . ASP A 1 329 ? -7.191 2.860 9.605 1.00 94.31 329 ASP A N 1
ATOM 2482 C CA . ASP A 1 329 ? -6.572 1.978 8.620 1.00 94.31 329 ASP A CA 1
ATOM 2483 C C . ASP A 1 329 ? -7.199 0.572 8.753 1.00 94.31 329 ASP A C 1
ATOM 2485 O O . ASP A 1 329 ? -8.383 0.342 8.499 1.00 94.31 329 ASP A O 1
ATOM 2489 N N . ASN A 1 330 ? -6.416 -0.380 9.229 1.00 94.38 330 ASN A N 1
ATOM 2490 C CA . ASN A 1 330 ? -6.818 -1.685 9.702 1.00 94.38 330 ASN A CA 1
ATOM 2491 C C . ASN A 1 330 ? -7.317 -1.632 11.157 1.00 94.38 330 ASN A C 1
ATOM 2493 O O . ASN A 1 330 ? -8.127 -2.475 11.539 1.00 94.38 330 ASN A O 1
ATOM 2497 N N . TRP A 1 331 ? -6.896 -0.625 11.936 1.00 96.75 331 TRP A N 1
ATOM 2498 C CA . TRP A 1 331 ? -7.495 -0.301 13.237 1.00 96.75 331 TRP A CA 1
ATOM 2499 C C . TRP A 1 331 ? -8.930 0.227 13.105 1.00 96.75 331 TRP A C 1
ATOM 2501 O O . TRP A 1 331 ? -9.273 0.933 12.148 1.00 96.75 331 TRP A O 1
ATOM 2511 N N . CYS A 1 332 ? -9.738 -0.092 14.116 1.00 97.00 332 CYS A N 1
ATOM 2512 C CA . CYS A 1 332 ? -11.132 0.291 14.249 1.00 97.00 332 CYS A CA 1
ATOM 2513 C C . CYS A 1 332 ? -11.444 0.768 15.679 1.00 97.00 332 CYS A C 1
ATOM 2515 O O . CYS A 1 332 ? -11.086 0.079 16.635 1.00 97.00 332 CYS A O 1
ATOM 2517 N N . GLY A 1 333 ? -12.167 1.884 15.802 1.00 96.81 333 GLY A N 1
ATOM 2518 C CA . GLY A 1 333 ? -12.828 2.319 17.034 1.00 96.81 333 GLY A CA 1
ATOM 2519 C C . GLY A 1 333 ? -14.274 1.817 17.110 1.00 96.81 333 GLY A C 1
ATOM 2520 O O . GLY A 1 333 ? -15.028 1.906 16.133 1.00 96.81 333 GLY A O 1
ATOM 2521 N N . PHE A 1 334 ? -14.663 1.307 18.276 1.00 97.31 334 PHE A N 1
ATOM 2522 C CA . PHE A 1 334 ? -15.974 0.727 18.574 1.00 97.31 334 PHE A CA 1
ATOM 2523 C C . PHE A 1 334 ? -16.714 1.556 19.623 1.00 97.31 334 PHE A C 1
ATOM 2525 O O . PHE A 1 334 ? -16.104 2.092 20.547 1.00 97.31 334 PHE A O 1
ATOM 2532 N N . GLU A 1 335 ? -18.039 1.646 19.498 1.00 96.88 335 GLU A N 1
ATOM 2533 C CA . GLU A 1 335 ? -18.862 2.428 20.424 1.00 96.88 335 GLU A CA 1
ATOM 2534 C C . GLU A 1 335 ? -18.705 1.957 21.880 1.00 96.88 335 GLU A C 1
ATOM 2536 O O . GLU A 1 335 ? -18.690 0.758 22.161 1.00 96.88 335 GLU A O 1
ATOM 2541 N N . VAL A 1 336 ? -18.588 2.917 22.798 1.00 97.06 336 VAL A N 1
ATOM 2542 C CA . VAL A 1 336 ? -18.316 2.647 24.214 1.00 97.06 336 VAL A CA 1
ATOM 2543 C C . VAL A 1 336 ? -19.578 2.140 24.933 1.00 97.06 336 VAL A C 1
ATOM 2545 O O . VAL A 1 336 ? -20.699 2.360 24.451 1.00 97.06 336 VAL A O 1
ATOM 2548 N N . PRO A 1 337 ? -19.443 1.468 26.095 1.00 96.44 337 PRO A N 1
ATOM 2549 C CA . PRO A 1 337 ? -20.586 1.031 26.889 1.00 96.44 337 PRO A CA 1
ATOM 2550 C C . PRO A 1 337 ? -21.586 2.161 27.155 1.00 96.44 337 PRO A C 1
ATOM 2552 O O . PRO A 1 337 ? -21.215 3.305 27.407 1.00 96.44 337 PRO A O 1
ATOM 2555 N N . SER A 1 338 ? -22.876 1.835 27.091 1.00 97.12 338 SER A N 1
ATOM 2556 C CA . SER A 1 338 ? -23.941 2.777 27.454 1.00 97.12 338 SER A CA 1
ATOM 2557 C C . SER A 1 338 ? -24.160 2.781 28.958 1.00 97.12 338 SER A C 1
ATOM 2559 O O . SER A 1 338 ? -24.056 1.736 29.595 1.00 97.12 338 SER A O 1
ATOM 2561 N N . TYR A 1 339 ? -24.485 3.949 29.500 1.00 97.31 339 TYR A N 1
ATOM 2562 C CA . TYR A 1 339 ? -24.551 4.190 30.938 1.00 97.31 339 TYR A CA 1
ATOM 2563 C C . TYR A 1 339 ? -25.770 5.035 31.310 1.00 97.31 339 TYR A C 1
ATOM 2565 O O . TYR A 1 339 ? -26.295 5.787 30.484 1.00 97.31 339 TYR A O 1
ATOM 2573 N N . THR A 1 340 ? -26.197 4.891 32.564 1.00 97.38 340 THR A N 1
ATOM 2574 C CA . THR A 1 340 ? -27.334 5.594 33.191 1.00 97.38 340 THR A CA 1
ATOM 2575 C C . THR A 1 340 ? -26.990 6.140 34.585 1.00 97.38 340 THR A C 1
ATOM 2577 O O . THR A 1 340 ? -27.873 6.593 35.310 1.00 97.38 340 THR A O 1
ATOM 2580 N N . ASP A 1 341 ? -25.715 6.068 34.970 1.00 97.88 341 ASP A N 1
ATOM 2581 C CA . ASP A 1 341 ? -25.170 6.481 36.260 1.00 97.88 341 ASP A CA 1
ATOM 2582 C C . ASP A 1 341 ? -23.702 6.931 36.109 1.00 97.88 341 ASP A C 1
ATOM 2584 O O . ASP A 1 341 ? -23.079 6.770 35.053 1.00 97.88 341 ASP A O 1
ATOM 2588 N N . GLU A 1 342 ? -23.171 7.547 37.165 1.00 97.44 342 GLU A N 1
ATOM 2589 C CA . GLU A 1 342 ? -21.818 8.110 37.227 1.00 97.44 342 GLU A CA 1
ATOM 2590 C C . GLU A 1 342 ? -20.731 7.045 37.021 1.00 97.44 342 GLU A C 1
ATOM 2592 O O . GLU A 1 342 ? -19.806 7.247 36.233 1.00 97.44 342 GLU A O 1
ATOM 2597 N N . GLN A 1 343 ? -20.884 5.872 37.646 1.00 97.81 343 GLN A N 1
ATOM 2598 C CA . GLN A 1 343 ? -19.923 4.771 37.556 1.00 97.81 343 GLN A CA 1
ATOM 2599 C C . GLN A 1 343 ? -19.812 4.234 36.121 1.00 97.81 343 GLN A C 1
ATOM 2601 O O . GLN A 1 343 ? -18.706 4.012 35.620 1.00 97.81 343 GLN A O 1
ATOM 2606 N N . GLY A 1 344 ? -20.944 4.058 35.437 1.00 98.19 344 GLY A N 1
ATOM 2607 C CA . GLY A 1 344 ? -20.996 3.691 34.027 1.00 98.19 344 GLY A CA 1
ATOM 2608 C C . GLY A 1 344 ? -20.418 4.777 33.116 1.00 98.19 344 GLY A C 1
ATOM 2609 O O . GLY A 1 344 ? -19.746 4.445 32.141 1.00 98.19 344 GLY A O 1
ATOM 2610 N N . CYS A 1 345 ? -20.615 6.057 33.451 1.00 98.00 345 CYS A N 1
ATOM 2611 C CA . CYS A 1 345 ? -20.020 7.186 32.729 1.00 98.00 345 CYS A CA 1
ATOM 2612 C C . CYS A 1 345 ? -18.482 7.127 32.794 1.00 98.00 345 CYS A C 1
ATOM 2614 O O . CYS A 1 345 ? -17.812 7.115 31.760 1.00 98.00 345 CYS A O 1
ATOM 2616 N N . SER A 1 346 ? -17.916 6.964 33.997 1.00 97.12 346 SER A N 1
ATOM 2617 C CA . SER A 1 346 ? -16.470 6.795 34.196 1.00 97.12 346 SER A CA 1
ATOM 2618 C C . SER A 1 346 ? -15.915 5.540 33.509 1.00 97.12 346 SER A C 1
ATOM 2620 O O . SER A 1 346 ? -14.834 5.586 32.924 1.00 97.12 346 SER A O 1
ATOM 2622 N N . ALA A 1 347 ? -16.645 4.420 33.530 1.00 98.25 347 ALA A N 1
ATOM 2623 C CA . ALA A 1 347 ? -16.229 3.192 32.848 1.00 98.25 347 ALA A CA 1
ATOM 2624 C C . ALA A 1 347 ? -16.248 3.331 31.311 1.00 98.25 347 ALA A C 1
ATOM 2626 O O . ALA A 1 347 ? -15.364 2.810 30.627 1.00 98.25 347 ALA A O 1
ATOM 2627 N N . ALA A 1 348 ? -17.222 4.061 30.758 1.00 98.19 348 ALA A N 1
ATOM 2628 C CA . ALA A 1 348 ? -17.288 4.372 29.332 1.00 98.19 348 ALA A CA 1
ATOM 2629 C C . ALA A 1 348 ? -16.155 5.321 28.898 1.00 98.19 348 ALA A C 1
ATOM 2631 O O . ALA A 1 348 ? -15.548 5.097 27.850 1.00 98.19 348 ALA A O 1
ATOM 2632 N N . SER A 1 349 ? -15.828 6.324 29.721 1.00 98.00 349 SER A N 1
ATOM 2633 C CA . SER A 1 349 ? -14.661 7.205 29.549 1.00 98.00 349 SER A CA 1
ATOM 2634 C C . SER A 1 349 ? -13.357 6.401 29.483 1.00 98.00 349 SER A C 1
ATOM 2636 O O . SER A 1 349 ? -12.648 6.449 28.476 1.00 98.00 349 SER A O 1
ATOM 2638 N N . GLN A 1 350 ? -13.091 5.556 30.486 1.00 98.31 350 GLN A N 1
ATOM 2639 C CA . GLN A 1 350 ? -11.898 4.699 30.530 1.00 98.31 350 GLN A CA 1
ATOM 2640 C C . GLN A 1 350 ? -11.803 3.768 29.309 1.00 98.31 350 GLN A C 1
ATOM 2642 O O . GLN A 1 350 ? -10.721 3.580 28.753 1.00 98.31 350 GLN A O 1
ATOM 2647 N N . ASN A 1 351 ? -12.932 3.222 28.842 1.00 98.44 351 ASN A N 1
ATOM 2648 C CA . ASN A 1 351 ? -12.975 2.433 27.610 1.00 98.44 351 ASN A CA 1
ATOM 2649 C C . ASN A 1 351 ? -12.647 3.268 26.357 1.00 98.44 351 ASN A C 1
ATOM 2651 O O . ASN A 1 351 ? -11.953 2.778 25.465 1.00 98.44 351 ASN A O 1
ATOM 2655 N N . CYS A 1 352 ? -13.113 4.518 26.292 1.00 98.38 352 CYS A N 1
ATOM 2656 C CA . CYS A 1 352 ? -12.809 5.432 25.194 1.00 98.38 352 CYS A CA 1
ATOM 2657 C C . CYS A 1 352 ? -11.306 5.729 25.117 1.00 98.38 352 CYS A C 1
ATOM 2659 O O . CYS A 1 352 ? -10.699 5.564 24.055 1.00 98.38 352 CYS A O 1
ATOM 2661 N N . TRP A 1 353 ? -10.694 6.093 26.247 1.00 98.50 353 TRP A N 1
ATOM 2662 C CA . TRP A 1 353 ? -9.271 6.422 26.325 1.00 98.50 353 TRP A CA 1
ATOM 2663 C C . TRP A 1 353 ? -8.365 5.212 26.080 1.00 98.50 353 TRP A C 1
ATOM 2665 O O . TRP A 1 353 ? -7.420 5.323 25.306 1.00 98.50 353 TRP A O 1
ATOM 2675 N N . ALA A 1 354 ? -8.717 4.021 26.575 1.00 98.69 354 ALA A N 1
ATOM 2676 C CA . ALA A 1 354 ? -7.998 2.792 26.222 1.00 98.69 354 ALA A CA 1
ATOM 2677 C C . ALA A 1 354 ? -8.026 2.501 24.703 1.00 98.69 354 ALA A C 1
ATOM 2679 O O . ALA A 1 354 ? -7.051 1.999 24.139 1.00 98.69 354 ALA A O 1
ATOM 2680 N N . GLN A 1 355 ? -9.116 2.849 24.006 1.00 98.38 355 GLN A N 1
ATOM 2681 C CA . GLN A 1 355 ? -9.162 2.797 22.540 1.00 98.38 355 GLN A CA 1
ATOM 2682 C C . GLN A 1 355 ? -8.327 3.917 21.883 1.00 98.38 355 GLN A C 1
ATOM 2684 O O . GLN A 1 355 ? -7.725 3.672 20.836 1.00 98.38 355 GLN A O 1
ATOM 2689 N N . ALA A 1 356 ? -8.226 5.105 22.492 1.00 98.38 356 ALA A N 1
ATOM 2690 C CA . ALA A 1 356 ? -7.354 6.194 22.035 1.00 98.38 356 ALA A CA 1
ATOM 2691 C C . ALA A 1 356 ? -5.865 5.813 22.121 1.00 98.38 356 ALA A C 1
ATOM 2693 O O . ALA A 1 356 ? -5.130 6.005 21.150 1.00 98.38 356 ALA A O 1
ATOM 2694 N N . ASP A 1 357 ? -5.443 5.187 23.223 1.00 98.25 357 ASP A N 1
ATOM 2695 C CA . ASP A 1 357 ? -4.080 4.683 23.416 1.00 98.25 357 ASP A CA 1
ATOM 2696 C C . ASP A 1 357 ? -3.716 3.649 22.350 1.00 98.25 357 ASP A C 1
ATOM 2698 O O . ASP A 1 357 ? -2.678 3.759 21.695 1.00 98.25 357 ASP A O 1
ATOM 2702 N N . VAL A 1 358 ? -4.583 2.656 22.117 1.00 98.00 358 VAL A N 1
ATOM 2703 C CA . VAL A 1 358 ? -4.377 1.677 21.038 1.00 98.00 358 VAL A CA 1
ATOM 2704 C C . VAL A 1 358 ? -4.397 2.365 19.672 1.00 98.00 358 VAL A C 1
ATOM 2706 O O . VAL A 1 358 ? -3.665 1.945 18.776 1.00 98.00 358 VAL A O 1
ATOM 2709 N N . CYS A 1 359 ? -5.164 3.444 19.491 1.00 97.94 359 CYS A N 1
ATOM 2710 C CA . CYS A 1 359 ? -5.115 4.226 18.264 1.00 97.94 359 CYS A CA 1
ATOM 2711 C C . CYS A 1 359 ? -3.719 4.843 18.068 1.00 97.94 359 CYS A C 1
ATOM 2713 O O . CYS A 1 359 ? -3.039 4.498 17.102 1.00 97.94 359 CYS A O 1
ATOM 2715 N N . TYR A 1 360 ? -3.246 5.695 18.979 1.00 97.25 360 TYR A N 1
ATOM 2716 C CA . TYR A 1 360 ? -1.960 6.377 18.809 1.00 97.25 360 TYR A CA 1
ATOM 2717 C C . TYR A 1 360 ? -0.770 5.409 18.750 1.00 97.25 360 TYR A C 1
ATOM 2719 O O . TYR A 1 360 ? 0.037 5.504 17.827 1.00 97.25 360 TYR A O 1
ATOM 2727 N N . ASN A 1 361 ? -0.712 4.410 19.637 1.00 96.50 361 ASN A N 1
ATOM 2728 C CA . ASN A 1 361 ? 0.378 3.426 19.665 1.00 96.50 361 ASN A CA 1
ATOM 2729 C C . ASN A 1 361 ? 0.402 2.483 18.445 1.00 96.50 361 ASN A C 1
ATOM 2731 O O . ASN A 1 361 ? 1.410 1.824 18.199 1.00 96.50 361 ASN A O 1
ATOM 2735 N N . THR A 1 362 ? -0.683 2.407 17.662 1.00 95.06 362 THR A N 1
ATOM 2736 C CA . THR A 1 362 ? -0.732 1.631 16.406 1.00 95.06 362 THR A CA 1
ATOM 2737 C C . THR A 1 362 ? -0.815 2.504 15.156 1.00 95.06 362 THR A C 1
ATOM 2739 O O . THR A 1 362 ? -1.095 1.977 14.074 1.00 95.06 362 THR A O 1
ATOM 2742 N N . ALA A 1 363 ? -0.582 3.816 15.254 1.00 95.69 363 ALA A N 1
ATOM 2743 C CA . ALA A 1 363 ? -0.651 4.713 14.105 1.00 95.69 363 ALA A CA 1
ATOM 2744 C C . ALA A 1 363 ? 0.366 4.310 13.006 1.00 95.69 363 ALA A C 1
ATOM 2746 O O . ALA A 1 363 ? 1.510 3.960 13.311 1.00 95.69 363 ALA A O 1
ATOM 2747 N N . PRO A 1 364 ? -0.039 4.272 11.724 1.00 95.25 364 PRO A N 1
ATOM 2748 C CA . PRO A 1 364 ? 0.868 4.056 10.597 1.00 95.25 364 PRO A CA 1
ATOM 2749 C C . PRO A 1 364 ? 1.678 5.326 10.287 1.00 95.25 364 PRO A C 1
ATOM 2751 O O . PRO A 1 364 ? 1.295 6.414 10.723 1.00 95.25 364 PRO A O 1
ATOM 2754 N N . PRO A 1 365 ? 2.726 5.236 9.447 1.00 96.12 365 PRO A N 1
ATOM 2755 C CA . PRO A 1 365 ? 3.397 6.411 8.885 1.00 96.12 365 PRO A CA 1
ATOM 2756 C C . PRO A 1 365 ? 2.452 7.378 8.151 1.00 96.12 365 PRO A C 1
ATOM 2758 O O . PRO A 1 365 ? 2.755 8.560 8.049 1.00 96.12 365 PRO A O 1
ATOM 2761 N N . THR A 1 366 ? 1.282 6.913 7.689 1.00 96.38 366 THR A N 1
ATOM 2762 C CA . THR A 1 366 ? 0.220 7.768 7.122 1.00 96.38 366 THR A CA 1
ATOM 2763 C C . THR A 1 366 ? -0.525 8.628 8.162 1.00 96.38 366 THR A C 1
ATOM 2765 O O . THR A 1 366 ? -1.394 9.426 7.810 1.00 96.38 366 THR A O 1
ATOM 2768 N N . GLY A 1 367 ? -0.143 8.541 9.439 1.00 94.56 367 GLY A N 1
ATOM 2769 C CA . GLY A 1 367 ? -0.455 9.523 10.472 1.00 94.56 367 GLY A CA 1
ATOM 2770 C C . GLY A 1 367 ? -1.650 9.193 11.372 1.00 94.56 367 GLY A C 1
ATOM 2771 O O . GLY A 1 367 ? -2.463 8.301 11.131 1.00 94.56 367 GLY A O 1
ATOM 2772 N N . SER A 1 368 ? -1.763 9.967 12.452 1.00 94.69 368 SER A N 1
ATOM 2773 C CA . SER A 1 368 ? -2.716 9.765 13.551 1.00 94.69 368 SER A CA 1
ATOM 2774 C C . SER A 1 368 ? -3.956 10.673 13.495 1.00 94.69 368 SER A C 1
ATOM 2776 O O . SER A 1 368 ? -4.713 10.732 14.459 1.00 94.69 368 SER A O 1
ATOM 2778 N N . LYS A 1 369 ? -4.224 11.341 12.361 1.00 95.19 369 LYS A N 1
ATOM 2779 C CA . LYS A 1 369 ? -5.336 12.308 12.181 1.00 95.19 369 LYS A CA 1
ATOM 2780 C C . LYS A 1 369 ? -6.715 11.763 12.602 1.00 95.19 369 LYS A C 1
ATOM 2782 O O . LYS A 1 369 ? -7.532 12.501 13.136 1.00 95.19 369 LYS A O 1
ATOM 2787 N N . HIS A 1 370 ? -6.970 10.463 12.432 1.00 95.94 370 HIS A N 1
ATOM 2788 C CA . HIS A 1 370 ? -8.206 9.827 12.913 1.00 95.94 370 HIS A CA 1
ATOM 2789 C C . HIS A 1 370 ? -8.216 9.584 14.432 1.00 95.94 370 HIS A C 1
ATOM 2791 O O . HIS A 1 370 ? -9.279 9.627 15.040 1.00 95.94 370 HIS A O 1
ATOM 2797 N N . CYS A 1 371 ? -7.062 9.374 15.071 1.00 97.81 371 CYS A N 1
ATOM 2798 C CA . CYS A 1 371 ? -6.984 9.244 16.529 1.00 97.81 371 CYS A CA 1
ATOM 2799 C C . CYS A 1 371 ? -7.372 10.553 17.226 1.00 97.81 371 CYS A C 1
ATOM 2801 O O . CYS A 1 371 ? -8.042 10.502 18.246 1.00 97.81 371 CYS A O 1
ATOM 2803 N N . GLN A 1 372 ? -7.100 11.708 16.611 1.00 97.31 372 GLN A N 1
ATOM 2804 C CA . GLN A 1 372 ? -7.609 13.007 17.073 1.00 97.31 372 GLN A CA 1
ATOM 2805 C C . GLN A 1 372 ? -9.147 13.086 16.997 1.00 97.31 372 GLN A C 1
ATOM 2807 O O . GLN A 1 372 ? -9.784 13.687 17.855 1.00 97.31 372 GLN A O 1
ATOM 2812 N N . ILE A 1 373 ? -9.787 12.452 16.006 1.00 97.12 373 ILE A N 1
ATOM 2813 C CA . ILE A 1 373 ? -11.260 12.360 15.930 1.00 97.12 373 ILE A CA 1
ATOM 2814 C C . ILE A 1 373 ? -11.803 11.473 17.062 1.00 97.12 373 ILE A C 1
ATOM 2816 O O . ILE A 1 373 ? -12.854 11.772 17.629 1.00 97.12 373 ILE A O 1
ATOM 2820 N N . TRP A 1 374 ? -11.077 10.409 17.416 1.00 97.94 374 TRP A N 1
ATOM 2821 C CA . TRP A 1 374 ? -11.416 9.549 18.549 1.00 97.94 374 TRP A CA 1
ATOM 2822 C C . TRP A 1 374 ? -11.232 10.254 19.900 1.00 97.94 374 TRP A C 1
ATOM 2824 O O . TRP A 1 374 ? -12.136 10.246 20.725 1.00 97.94 374 TRP A O 1
ATOM 2834 N N . GLU A 1 375 ? -10.108 10.941 20.087 1.00 97.69 375 GLU A N 1
ATOM 2835 C CA . GLU A 1 375 ? -9.803 11.785 21.246 1.00 97.69 375 GLU A CA 1
ATOM 2836 C C . GLU A 1 375 ? -10.915 12.810 21.497 1.00 97.69 375 GLU A C 1
ATOM 2838 O O . GLU A 1 375 ? -11.463 12.862 22.592 1.00 97.69 375 GLU A O 1
ATOM 2843 N N . ASN A 1 376 ? -11.372 13.518 20.455 1.00 96.88 376 ASN A N 1
ATOM 2844 C CA . ASN A 1 376 ? -12.513 14.435 20.551 1.00 96.88 376 ASN A CA 1
ATOM 2845 C C . ASN A 1 376 ? -13.829 13.751 20.990 1.00 96.88 376 ASN A C 1
ATOM 2847 O O . ASN A 1 376 ? -14.658 14.394 21.635 1.00 96.88 376 ASN A O 1
ATOM 2851 N N . LYS A 1 377 ? -14.048 12.461 20.676 1.00 96.19 377 LYS A N 1
ATOM 2852 C CA . LYS A 1 377 ? -15.189 11.689 21.210 1.00 96.19 377 LYS A CA 1
ATOM 2853 C C . LYS A 1 377 ? -15.013 11.417 22.708 1.00 96.19 377 LYS A C 1
ATOM 2855 O O . LYS A 1 377 ? -16.001 11.481 23.437 1.00 96.19 377 LYS A O 1
ATOM 2860 N N . CYS A 1 378 ? -13.793 11.125 23.155 1.00 97.88 378 CYS A N 1
ATOM 2861 C CA . CYS A 1 378 ? -13.493 10.842 24.558 1.00 97.88 378 CYS A CA 1
ATOM 2862 C C . CYS A 1 378 ? -13.554 12.109 25.422 1.00 97.88 378 CYS A C 1
ATOM 2864 O O . CYS A 1 378 ? -14.237 12.097 26.439 1.00 97.88 378 CYS A O 1
ATOM 2866 N N . THR A 1 379 ? -13.003 13.236 24.963 1.00 97.62 379 THR A N 1
ATOM 2867 C CA . THR A 1 379 ? -13.163 14.541 25.628 1.00 97.62 379 THR A CA 1
ATOM 2868 C C . THR A 1 379 ? -14.640 14.929 25.760 1.00 97.62 379 THR A C 1
ATOM 2870 O O . THR A 1 379 ? -15.094 15.251 26.850 1.00 97.62 379 THR A O 1
ATOM 2873 N N . ALA A 1 380 ? -15.439 14.796 24.692 1.00 95.62 380 ALA A N 1
ATOM 2874 C CA . ALA A 1 380 ? -16.875 15.100 24.744 1.00 95.62 380 ALA A CA 1
ATOM 2875 C C . ALA A 1 380 ? -17.688 14.145 25.649 1.00 95.62 380 ALA A C 1
ATOM 2877 O O . ALA A 1 380 ? -18.803 14.476 26.057 1.00 95.62 380 ALA A O 1
ATOM 2878 N N . LEU A 1 381 ? -17.157 12.955 25.945 1.00 96.75 381 LEU A N 1
ATOM 2879 C CA . LEU A 1 381 ? -17.712 12.013 26.916 1.00 96.75 381 LEU A CA 1
ATOM 2880 C C . LEU A 1 381 ? -17.317 12.405 28.348 1.00 96.75 381 LEU A C 1
ATOM 2882 O O . LEU A 1 381 ? -18.187 12.450 29.215 1.00 96.75 381 LEU A O 1
ATOM 2886 N N . ASP A 1 382 ? -16.058 12.771 28.578 1.00 97.19 382 ASP A N 1
ATOM 2887 C CA . ASP A 1 382 ? -15.584 13.275 29.869 1.00 97.19 382 ASP A CA 1
ATOM 2888 C C . ASP A 1 382 ? -16.314 14.563 30.264 1.00 97.19 382 ASP A C 1
ATOM 2890 O O . ASP A 1 382 ? -16.826 14.656 31.376 1.00 97.19 382 ASP A O 1
ATOM 2894 N N . ASP A 1 383 ? -16.462 15.518 29.340 1.00 96.56 383 ASP A N 1
ATOM 2895 C CA . ASP A 1 383 ? -17.242 16.748 29.535 1.00 96.56 383 ASP A CA 1
ATOM 2896 C C . ASP A 1 383 ? -18.700 16.446 29.924 1.00 96.56 383 ASP A C 1
ATOM 2898 O O . ASP A 1 383 ? -19.272 17.120 30.785 1.00 96.56 383 ASP A O 1
ATOM 2902 N N . SER A 1 384 ? -19.298 15.398 29.340 1.00 94.12 384 SER A N 1
ATOM 2903 C CA . SER A 1 384 ? -20.639 14.919 29.699 1.00 94.12 384 SER A CA 1
ATOM 2904 C C . SER A 1 384 ? -20.678 14.375 31.130 1.00 94.12 384 SER A C 1
ATOM 2906 O O . SER A 1 384 ? -21.580 14.736 31.887 1.00 94.12 384 SER A O 1
ATOM 2908 N N . CYS A 1 385 ? -19.708 13.543 31.524 1.00 96.19 385 CYS A N 1
ATOM 2909 C CA . CYS A 1 385 ? -19.628 13.001 32.884 1.00 96.19 385 CYS A CA 1
ATOM 2910 C C . CYS A 1 385 ? -19.368 14.107 33.921 1.00 96.19 385 CYS A C 1
ATOM 2912 O O . CYS A 1 385 ? -20.092 14.207 34.908 1.00 96.19 385 CYS A O 1
ATOM 2914 N N . ASN A 1 386 ? -18.402 14.989 33.658 1.00 96.38 386 ASN A N 1
ATOM 2915 C CA . ASN A 1 386 ? -18.029 16.115 34.520 1.00 96.38 386 ASN A CA 1
ATOM 2916 C C . ASN A 1 386 ? -19.170 17.138 34.688 1.00 96.38 386 ASN A C 1
ATOM 2918 O O . ASN A 1 386 ? -19.258 17.802 35.719 1.00 96.38 386 ASN A O 1
ATOM 2922 N N . SER A 1 387 ? -20.074 17.239 33.706 1.00 96.50 387 SER A N 1
ATOM 2923 C CA . SER A 1 387 ? -21.289 18.068 33.773 1.00 96.50 387 SER A CA 1
ATOM 2924 C C . SER A 1 387 ? -22.472 17.389 34.488 1.00 96.50 387 SER A C 1
ATOM 2926 O O . SER A 1 387 ? -23.571 17.942 34.504 1.00 96.50 387 SER A O 1
ATOM 2928 N N . GLY A 1 388 ? -22.294 16.182 35.039 1.00 96.19 388 GLY A N 1
ATOM 2929 C CA . GLY A 1 388 ? -23.360 15.404 35.683 1.00 96.19 388 GLY A CA 1
ATOM 2930 C C . GLY A 1 388 ? -24.354 14.752 34.710 1.00 96.19 388 GLY A C 1
ATOM 2931 O O . GLY A 1 388 ? -25.412 14.277 35.125 1.00 96.19 388 GLY A O 1
ATOM 2932 N N . VAL A 1 389 ? -24.050 14.720 33.406 1.00 95.81 389 VAL A N 1
ATOM 2933 C CA . VAL A 1 389 ? -24.917 14.135 32.370 1.00 95.81 389 VAL A CA 1
ATOM 2934 C C . VAL A 1 389 ? -24.619 12.640 32.248 1.00 95.81 389 VAL A C 1
ATOM 2936 O O . VAL A 1 389 ? -23.984 12.154 31.309 1.00 95.81 389 VAL A O 1
ATOM 2939 N N . PHE A 1 390 ? -25.106 11.898 33.240 1.00 95.38 390 PHE A N 1
ATOM 2940 C CA . PHE A 1 390 ? -24.901 10.459 33.412 1.00 95.38 390 PHE A CA 1
ATOM 2941 C C . PHE A 1 390 ? -25.828 9.585 32.549 1.00 95.38 390 PHE A C 1
ATOM 2943 O O . PHE A 1 390 ? -26.291 8.534 32.979 1.00 95.38 390 PHE A O 1
ATOM 2950 N N . THR A 1 391 ? -26.141 9.988 31.316 1.00 94.62 391 THR A N 1
ATOM 2951 C CA . THR A 1 391 ? -26.860 9.131 30.357 1.00 94.62 391 THR A CA 1
ATOM 2952 C C . THR A 1 391 ? -26.274 9.297 28.960 1.00 94.62 391 THR A C 1
ATOM 2954 O O . THR A 1 391 ? -26.286 10.397 28.412 1.00 94.62 391 THR A O 1
ATOM 2957 N N . GLY A 1 392 ? -25.755 8.212 28.379 1.00 92.25 392 GLY A N 1
ATOM 2958 C CA . GLY A 1 392 ? -25.014 8.276 27.116 1.00 92.25 392 GLY A CA 1
ATOM 2959 C C . GLY A 1 392 ? -24.517 6.916 26.598 1.00 92.25 392 GLY A C 1
ATOM 2960 O O . GLY A 1 392 ? -25.103 5.880 26.934 1.00 92.25 392 GLY A O 1
ATOM 2961 N N . PRO A 1 393 ? -23.466 6.885 25.752 1.00 91.31 393 PRO A N 1
ATOM 2962 C CA . PRO A 1 393 ? -22.563 7.993 25.403 1.00 91.31 393 PRO A CA 1
ATOM 2963 C C . PRO A 1 393 ? -23.156 9.052 24.451 1.00 91.31 393 PRO A C 1
ATOM 2965 O O . PRO A 1 393 ? -24.102 8.764 23.710 1.00 91.31 393 PRO A O 1
ATOM 2968 N N . PRO A 1 394 ? -22.566 10.264 24.391 1.00 87.69 394 PRO A N 1
ATOM 2969 C CA . PRO A 1 394 ? -22.882 11.257 23.367 1.00 87.69 394 PRO A CA 1
ATOM 2970 C C . PRO A 1 394 ? -22.626 10.727 21.949 1.00 87.69 394 PRO A C 1
ATOM 2972 O O . PRO A 1 394 ? -21.652 10.016 21.694 1.00 87.69 394 PRO A O 1
ATOM 2975 N N . ASN A 1 395 ? -23.481 11.118 20.997 1.00 84.19 395 ASN A N 1
ATOM 2976 C CA . ASN A 1 395 ? -23.413 10.702 19.585 1.00 84.19 395 ASN A CA 1
ATOM 2977 C C . ASN A 1 395 ? -23.411 9.167 19.361 1.00 84.19 395 ASN A C 1
ATOM 2979 O O . ASN A 1 395 ? -22.862 8.706 18.359 1.00 84.19 395 ASN A O 1
ATOM 2983 N N . LYS A 1 396 ? -24.012 8.378 20.269 1.00 89.44 396 LYS A N 1
ATOM 2984 C CA . LYS A 1 396 ? -24.005 6.905 20.221 1.00 89.44 396 LYS A CA 1
ATOM 2985 C C . LYS A 1 396 ? -24.337 6.342 18.830 1.00 89.44 396 LYS A C 1
ATOM 2987 O O . LYS A 1 396 ? -25.418 6.587 18.300 1.00 89.44 396 LYS A O 1
ATOM 2992 N N . GLY A 1 397 ? -23.437 5.527 18.279 1.00 85.88 397 GLY A N 1
ATOM 2993 C CA . GLY A 1 397 ? -23.636 4.792 17.022 1.00 85.88 397 GLY A CA 1
ATOM 2994 C C . GLY A 1 397 ? -23.443 5.614 15.741 1.00 85.88 397 GLY A C 1
ATOM 2995 O O . GLY A 1 397 ? -23.694 5.107 14.649 1.00 85.88 397 GLY A O 1
ATOM 2996 N N . LYS A 1 398 ? -22.991 6.867 15.846 1.00 92.31 398 LYS A N 1
ATOM 2997 C CA . LYS A 1 398 ? -22.598 7.698 14.700 1.00 92.31 398 LYS A CA 1
ATOM 2998 C C . LYS A 1 398 ? -21.273 7.195 14.117 1.00 92.31 398 LYS A C 1
ATOM 3000 O O . LYS A 1 398 ? -20.286 7.143 14.843 1.00 92.31 398 LYS A O 1
ATOM 3005 N N . ASP A 1 399 ? -21.224 6.893 12.817 1.00 94.69 399 ASP A N 1
ATOM 3006 C CA . ASP A 1 399 ? -19.941 6.669 12.134 1.00 94.69 399 ASP A CA 1
ATOM 3007 C C . ASP A 1 399 ? -19.178 8.008 12.053 1.00 94.69 399 ASP A C 1
ATOM 3009 O O . ASP A 1 399 ? -19.695 9.019 11.570 1.00 94.69 399 ASP A O 1
ATOM 3013 N N . LEU A 1 400 ? -17.970 8.013 12.607 1.00 96.00 400 LEU A N 1
ATOM 3014 C CA . LEU A 1 400 ? -17.032 9.129 12.683 1.00 96.00 400 LEU A CA 1
ATOM 3015 C C . LEU A 1 400 ? -15.947 9.040 11.601 1.00 96.00 400 LEU A C 1
ATOM 3017 O O . LEU A 1 400 ? -15.125 9.949 11.502 1.00 96.00 400 LEU A O 1
ATOM 3021 N N . THR A 1 401 ? -15.927 7.966 10.802 1.00 95.25 401 THR A N 1
ATOM 3022 C CA . THR A 1 401 ? -14.982 7.784 9.693 1.00 95.25 401 THR A CA 1
ATOM 3023 C C . THR A 1 401 ? -15.156 8.915 8.670 1.00 95.25 401 THR A C 1
ATOM 3025 O O . THR A 1 401 ? -16.213 9.001 8.037 1.00 95.25 401 THR A O 1
ATOM 3028 N N . PRO A 1 402 ? -14.148 9.782 8.453 1.00 94.50 402 PRO A N 1
ATOM 3029 C CA . PRO A 1 402 ? -14.184 10.767 7.380 1.00 94.50 402 PRO A CA 1
ATOM 3030 C C . PRO A 1 402 ? -14.312 10.068 6.028 1.00 94.50 402 PRO A C 1
ATOM 3032 O O . PRO A 1 402 ? -13.694 9.027 5.803 1.00 94.50 402 PRO A O 1
ATOM 3035 N N . LYS A 1 403 ? -15.060 10.655 5.087 1.00 94.06 403 LYS A N 1
ATOM 3036 C CA . LYS A 1 403 ? -15.016 10.171 3.704 1.00 94.06 403 LYS A CA 1
ATOM 3037 C C . LYS A 1 403 ? -13.597 10.409 3.150 1.00 94.06 403 LYS A C 1
ATOM 3039 O O . LYS A 1 403 ? -13.168 11.565 3.156 1.00 94.06 403 LYS A O 1
ATOM 3044 N N . PRO A 1 404 ? -12.890 9.378 2.645 1.00 93.00 404 PRO A N 1
ATOM 3045 C CA . PRO A 1 404 ? -11.574 9.563 2.041 1.00 93.00 404 PRO A CA 1
ATOM 3046 C C . PRO A 1 404 ? -11.612 10.543 0.852 1.00 93.00 404 PRO A C 1
ATOM 3048 O O . PRO A 1 404 ? -12.638 10.635 0.165 1.00 93.00 404 PRO A O 1
ATOM 3051 N N . PRO A 1 405 ? -10.515 11.274 0.579 1.00 92.56 405 PRO A N 1
ATOM 3052 C CA . PRO A 1 405 ? -10.450 12.188 -0.555 1.00 92.56 405 PRO A CA 1
ATOM 3053 C C . PRO A 1 405 ? -10.586 11.430 -1.881 1.00 92.56 405 PRO A C 1
ATOM 3055 O O . PRO A 1 405 ? -10.099 10.306 -2.033 1.00 92.56 405 PRO A O 1
ATOM 3058 N N . ALA A 1 406 ? -11.243 12.062 -2.855 1.00 93.12 406 ALA A N 1
ATOM 3059 C CA . ALA A 1 406 ? -11.357 11.521 -4.204 1.00 93.12 406 ALA A CA 1
ATOM 3060 C C . ALA A 1 406 ? -9.982 11.441 -4.891 1.00 93.12 406 ALA A C 1
ATOM 3062 O O . ALA A 1 406 ? -9.099 12.259 -4.629 1.00 93.12 406 ALA A O 1
ATOM 3063 N N . LEU A 1 407 ? -9.831 10.475 -5.800 1.00 93.44 407 LEU A N 1
ATOM 3064 C CA . LEU A 1 407 ? -8.620 10.275 -6.594 1.00 93.44 407 LEU A CA 1
ATOM 3065 C C . LEU A 1 407 ? -8.217 11.561 -7.346 1.00 93.44 407 LEU A C 1
ATOM 3067 O O . LEU A 1 407 ? -8.981 12.073 -8.163 1.00 93.44 407 LEU A O 1
ATOM 3071 N N . VAL A 1 408 ? -6.995 12.047 -7.098 1.00 91.94 408 VAL A N 1
ATOM 3072 C CA . VAL A 1 408 ? -6.417 13.233 -7.770 1.00 91.94 408 VAL A CA 1
ATOM 3073 C C . VAL A 1 408 ? -5.548 12.890 -8.988 1.00 91.94 408 VAL A C 1
ATOM 3075 O O . VAL A 1 408 ? -5.211 13.773 -9.777 1.00 91.94 408 VAL A O 1
ATOM 3078 N N . GLY A 1 409 ? -5.165 11.619 -9.142 1.00 88.75 409 GLY A N 1
ATOM 3079 C CA . GLY A 1 409 ? -4.480 11.093 -10.323 1.00 88.75 409 GLY A CA 1
ATOM 3080 C C . GLY A 1 409 ? -5.442 10.601 -11.411 1.00 88.75 409 GLY A C 1
ATOM 3081 O O . GLY A 1 409 ? -6.654 10.515 -11.229 1.00 88.75 409 GLY A O 1
ATOM 3082 N N . SER A 1 410 ? -4.897 10.227 -12.565 1.00 93.56 410 S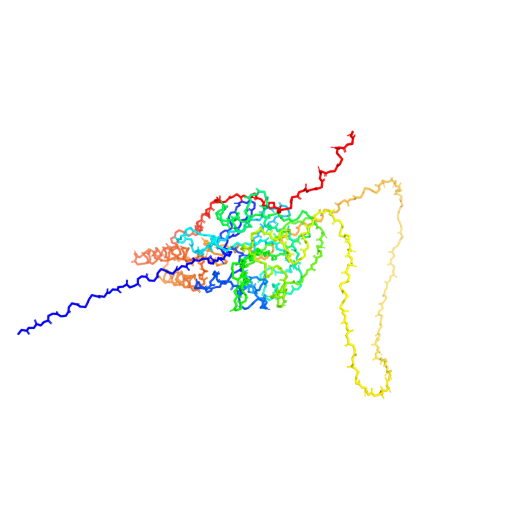ER A N 1
ATOM 3083 C CA . SER A 1 410 ? -5.629 9.510 -13.610 1.00 93.56 410 SER A CA 1
ATOM 3084 C C . SER A 1 410 ? -5.553 7.999 -13.394 1.00 93.56 410 SER A C 1
ATOM 3086 O O . SER A 1 410 ? -4.474 7.468 -13.135 1.00 93.56 410 SER A O 1
ATOM 3088 N N . THR A 1 411 ? -6.662 7.290 -13.627 1.00 94.06 411 THR A N 1
ATOM 3089 C CA . THR A 1 411 ? -6.718 5.814 -13.681 1.00 94.06 411 THR A CA 1
ATOM 3090 C C . THR A 1 411 ? -6.095 5.211 -14.952 1.00 94.06 411 THR A C 1
ATOM 3092 O O . THR A 1 411 ? -6.139 3.998 -15.172 1.00 94.06 411 THR A O 1
ATOM 3095 N N . LYS A 1 412 ? -5.534 6.041 -15.844 1.00 93.88 412 LYS A N 1
ATOM 3096 C CA . LYS A 1 412 ? -5.006 5.618 -17.145 1.00 93.88 412 LYS A CA 1
ATOM 3097 C C . LYS A 1 412 ? -3.723 4.792 -16.996 1.00 93.88 412 LYS A C 1
ATOM 3099 O O . LYS A 1 412 ? -2.634 5.340 -16.848 1.00 93.88 412 LYS A O 1
ATOM 3104 N N . ILE A 1 413 ? -3.854 3.477 -17.171 1.00 94.56 413 ILE A N 1
ATOM 3105 C CA . ILE A 1 413 ? -2.746 2.510 -17.211 1.00 94.56 413 ILE A CA 1
ATOM 3106 C C . ILE A 1 413 ? -1.654 2.968 -18.195 1.00 94.56 413 ILE A C 1
ATOM 3108 O O . ILE A 1 413 ? -1.897 3.125 -19.402 1.00 94.56 413 ILE A O 1
ATOM 3112 N N . PHE A 1 414 ? -0.429 3.165 -17.695 1.00 91.69 414 PHE A N 1
ATOM 3113 C CA . PHE A 1 414 ? 0.688 3.574 -18.545 1.00 91.69 414 PHE A CA 1
ATOM 3114 C C . PHE A 1 414 ? 1.063 2.452 -19.519 1.00 91.69 414 PHE A C 1
ATOM 3116 O O . PHE A 1 414 ? 1.123 1.275 -19.159 1.00 91.69 414 PHE A O 1
ATOM 3123 N N . GLN A 1 415 ? 1.342 2.837 -20.763 1.00 78.62 415 GLN A N 1
ATOM 3124 C CA . GLN A 1 415 ? 1.798 1.924 -21.810 1.00 78.62 415 GLN A CA 1
ATOM 3125 C C . GLN A 1 415 ? 3.289 1.589 -21.635 1.00 78.62 415 GLN A C 1
ATOM 3127 O O . GLN A 1 415 ? 4.062 2.439 -21.181 1.00 78.62 415 GLN A O 1
ATOM 3132 N N . ARG A 1 416 ? 3.687 0.374 -22.043 1.00 72.44 416 ARG A N 1
ATOM 3133 C CA . ARG A 1 416 ? 5.097 -0.048 -22.163 1.00 72.44 416 ARG A CA 1
ATOM 3134 C C . ARG A 1 416 ? 5.807 0.751 -23.258 1.00 72.44 416 ARG A C 1
ATOM 3136 O O . ARG A 1 416 ? 5.211 1.036 -24.293 1.00 72.44 416 ARG A O 1
ATOM 3143 N N . GLY A 1 417 ? 7.096 1.027 -23.085 1.00 57.19 417 GLY A N 1
ATOM 3144 C CA . GLY A 1 417 ? 7.919 1.851 -23.978 1.00 57.19 417 GLY A CA 1
ATOM 3145 C C . GLY A 1 417 ? 8.317 1.217 -25.316 1.00 57.19 417 GLY A C 1
ATOM 3146 O O . GLY A 1 417 ? 9.243 1.686 -25.980 1.00 57.19 417 GLY A O 1
ATOM 3147 N N . LEU A 1 418 ? 7.645 0.142 -25.737 1.00 55.38 418 LEU A N 1
ATOM 3148 C CA . LEU A 1 418 ? 7.974 -0.593 -26.956 1.00 55.38 418 LEU A CA 1
ATOM 3149 C C . LEU A 1 418 ? 7.473 0.131 -28.211 1.00 55.38 418 LEU A C 1
ATOM 3151 O O . LEU A 1 418 ? 6.308 0.026 -28.599 1.00 55.38 418 LEU A O 1
ATOM 3155 N N . ARG A 1 419 ? 8.394 0.791 -28.921 1.00 49.91 419 ARG A N 1
ATOM 3156 C CA . ARG A 1 419 ? 8.151 1.250 -30.295 1.00 49.91 419 ARG A CA 1
ATOM 3157 C C . ARG A 1 419 ? 7.839 0.061 -31.206 1.00 49.91 419 ARG A C 1
ATOM 3159 O O . ARG A 1 419 ? 8.682 -0.812 -31.413 1.00 49.91 419 ARG A O 1
ATOM 3166 N N . SER A 1 420 ? 6.668 0.077 -31.840 1.00 40.88 420 SER A N 1
ATOM 3167 C CA . SER A 1 420 ? 6.310 -0.878 -32.896 1.00 40.88 420 SER A CA 1
ATOM 3168 C C . SER A 1 420 ? 7.085 -0.588 -34.191 1.00 40.88 420 SER A C 1
ATOM 3170 O O . SER A 1 420 ? 6.5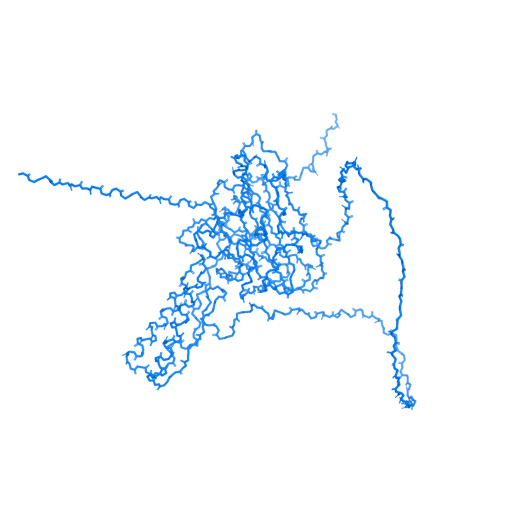65 -0.019 -35.149 1.00 40.88 420 SER A O 1
ATOM 3172 N N . HIS A 1 421 ? 8.363 -0.976 -34.233 1.00 41.25 421 HIS A N 1
ATOM 3173 C CA . HIS A 1 421 ? 9.205 -0.823 -35.426 1.00 41.25 421 HIS A CA 1
ATOM 3174 C C . HIS A 1 421 ? 8.945 -1.884 -36.519 1.00 41.25 421 HIS A C 1
ATOM 3176 O O . HIS A 1 421 ? 9.526 -1.808 -37.604 1.00 41.25 421 HIS A O 1
ATOM 3182 N N . MET A 1 422 ? 7.996 -2.809 -36.320 1.00 44.41 422 MET A N 1
ATOM 3183 C CA . MET A 1 422 ? 7.530 -3.755 -37.348 1.00 44.41 422 MET A CA 1
ATOM 3184 C C . MET A 1 422 ? 6.555 -3.129 -38.371 1.00 44.41 422 MET A C 1
ATOM 3186 O O . MET A 1 422 ? 5.496 -3.693 -38.643 1.00 44.41 422 MET A O 1
ATOM 3190 N N . LYS A 1 423 ? 6.895 -1.975 -38.977 1.00 41.78 423 LYS A N 1
ATOM 3191 C CA . LYS A 1 423 ? 6.177 -1.471 -40.174 1.00 41.78 423 LYS A CA 1
ATOM 3192 C C . LYS A 1 423 ? 6.931 -0.479 -41.084 1.00 41.78 423 LYS A C 1
ATOM 3194 O O . LYS A 1 423 ? 6.323 0.406 -41.677 1.00 41.78 423 LYS A O 1
ATOM 3199 N N . ARG A 1 424 ? 8.247 -0.661 -41.281 1.00 44.19 424 ARG A N 1
ATOM 3200 C CA . ARG A 1 424 ? 8.988 -0.074 -42.427 1.00 44.19 424 ARG A CA 1
ATOM 3201 C C . ARG A 1 424 ? 9.908 -1.088 -43.128 1.00 44.19 424 ARG A C 1
ATOM 3203 O O . ARG A 1 424 ? 11.125 -1.052 -42.997 1.00 44.19 424 ARG A O 1
ATOM 3210 N N . ARG A 1 425 ? 9.305 -1.975 -43.926 1.00 50.38 425 ARG A N 1
ATOM 3211 C CA . ARG A 1 425 ? 9.939 -2.671 -45.063 1.00 50.38 425 ARG A CA 1
ATOM 3212 C C . ARG A 1 425 ? 8.940 -2.709 -46.224 1.00 50.38 425 ARG A C 1
ATOM 3214 O O . ARG A 1 425 ? 7.744 -2.798 -45.970 1.00 50.38 425 ARG A O 1
ATOM 3221 N N . ARG A 1 426 ? 9.460 -2.687 -47.460 1.00 48.59 426 ARG A N 1
ATOM 3222 C CA . ARG A 1 426 ? 8.747 -2.520 -48.748 1.00 48.59 426 ARG A CA 1
ATOM 3223 C C . ARG A 1 426 ? 8.129 -1.131 -48.976 1.00 48.59 426 ARG A C 1
ATOM 3225 O O . ARG A 1 426 ? 6.965 -0.918 -48.666 1.00 48.59 426 ARG A O 1
ATOM 3232 N N . LEU A 1 427 ? 8.910 -0.241 -49.597 1.00 43.12 427 LEU A N 1
ATOM 3233 C CA . LEU A 1 427 ? 8.559 0.443 -50.858 1.00 43.12 427 LEU A CA 1
ATOM 3234 C C . LEU A 1 427 ? 9.735 1.332 -51.306 1.00 43.12 427 LEU A C 1
ATOM 3236 O O . LEU A 1 427 ? 9.858 2.465 -50.859 1.00 43.12 427 LEU A O 1
ATOM 3240 N N . ALA A 1 428 ? 10.616 0.767 -52.138 1.00 35.41 428 ALA A N 1
ATOM 3241 C CA . ALA A 1 428 ? 11.660 1.456 -52.910 1.00 35.41 428 ALA A CA 1
ATOM 3242 C C . ALA A 1 428 ? 12.294 0.444 -53.888 1.00 35.41 428 ALA A C 1
ATOM 3244 O O . ALA A 1 428 ? 13.388 -0.063 -53.656 1.00 35.41 428 ALA A O 1
ATOM 3245 N N . HIS A 1 429 ? 11.548 0.079 -54.931 1.00 40.31 429 HIS A N 1
ATOM 3246 C CA . HIS A 1 429 ? 12.071 -0.624 -56.104 1.00 40.31 429 HIS A CA 1
ATOM 3247 C C . HIS A 1 429 ? 11.427 0.023 -57.334 1.00 40.31 429 HIS A C 1
ATOM 3249 O O . HIS A 1 429 ? 10.324 -0.353 -57.729 1.00 40.31 429 HIS A O 1
ATOM 3255 N N . VAL A 1 430 ? 12.112 1.039 -57.854 1.00 42.25 430 VAL A N 1
ATOM 3256 C CA . VAL A 1 430 ? 12.152 1.477 -59.256 1.00 42.25 430 VAL A CA 1
ATOM 3257 C C . VAL A 1 430 ? 13.603 1.886 -59.481 1.00 42.25 430 VAL A C 1
ATOM 3259 O O . VAL A 1 430 ? 14.106 2.610 -58.591 1.00 42.25 430 VAL A O 1
#

Radius of gyration: 30.09 Å; chains: 1; bounding box: 80×105×97 Å

pLDDT: mean 83.19, std 24.66, range [25.92, 98.94]